Protein AF-A0A8S4GRC8-F1 (afdb_monomer)

Mean predicted aligned error: 17.71 Å

Secondary structure (DSSP, 8-state):
--HHHHHHHHHHHHHTS----TT--S----S-PPPPPP-HHHHHHHHHHHHH-HHHHHHHHHHHHHHHHSSBHHHHHHHHHHHHHHHHH-HHHHHHHHHTHHHHHIIIIITTTTS-BS-HHHHHHHHHHHHHHHHHHHHHHTTT-HHHHHHHHHHHHTT-------HHHHHHHHHHHHHHHHHHHHHHHHHHHHHHHHHHHHHHHHHHHHHHHHHHHHSPPPPP------------------------------------S-HHHHHHHHHHHHTTS-HHHHHHHHHHHHHHHHHIIIIIHHHHHHHHHHHHHHHHH--SSHHHHHHHHHHHHHHHHHHHHHHHHHHHHHHHHHHHHHHHHTTGGGGS--HHHHHHTTSTTHHHHHHHT------

Radius of gyration: 37.61 Å; Cα contacts (8 Å, |Δi|>4): 290; chains: 1; bounding box: 82×76×100 Å

Solvent-accessible surface area (backbone atoms only — not comparable to full-atom values): 22876 Å² total; per-residue (Å²): 130,67,60,70,56,55,52,51,52,47,54,36,59,59,56,33,41,61,75,74,72,87,78,74,88,66,96,71,94,71,86,82,78,80,78,65,78,65,47,62,67,39,52,53,52,53,48,54,49,38,63,76,42,67,68,41,17,50,51,50,50,54,53,35,53,52,37,31,64,44,46,44,60,63,40,22,46,39,26,51,52,53,49,51,55,38,41,76,73,30,70,62,38,34,53,54,49,34,78,42,36,68,60,50,48,41,44,40,46,62,44,35,81,81,60,50,64,70,58,69,68,58,36,53,49,44,24,45,51,35,46,50,50,43,42,52,46,18,74,76,40,23,93,83,32,58,47,28,40,53,51,33,51,54,37,46,75,70,66,55,61,63,75,69,73,49,70,66,57,52,47,50,50,51,51,50,51,50,50,52,53,50,53,49,52,54,48,56,50,50,50,53,51,49,55,58,46,52,56,50,53,53,51,51,48,52,50,52,51,51,52,53,51,52,54,55,70,56,24,66,78,73,74,75,76,77,74,75,67,94,80,77,90,77,90,83,84,89,81,91,87,79,92,80,91,80,94,75,86,82,74,87,72,78,81,69,81,82,79,70,88,52,64,76,65,44,38,59,51,46,18,61,29,44,56,81,38,64,62,71,58,56,52,52,53,51,51,53,48,49,55,51,50,52,49,47,61,70,49,52,51,50,49,44,53,54,45,50,56,47,49,51,54,52,50,76,74,43,85,70,69,73,62,45,56,57,47,50,54,52,50,51,51,45,50,51,52,49,52,52,51,52,53,45,51,51,55,49,47,50,53,50,49,23,55,47,53,21,43,47,75,73,65,52,70,83,70,65,72,61,70,74,59,64,65,39,60,78,38,84,79,43,44,54,59,62,60,74,67,61,74,79,79,92,128

Nearest PDB structures (foldseek):
  9bz0-assembly1_c  TM=8.372E-01  e=4.524E-06  Homo sapiens
  8b3d-assembly1_c  TM=8.645E-01  e=1.986E-05  Homo sapiens
  8b3g-assembly1_c  TM=8.645E-01  e=2.074E-05  Homo sapiens
  9er2-assembly1_M  TM=8.612E-01  e=2.468E-05  Homo sapiens
  9fd2-assembly1_d  TM=8.566E-01  e=3.813E-05  Homo sapiens

Foldseek 3Di:
DDPVLLVQLLVLLVQQQQPPPPPPPDDDDDPDDDGDDGDVVSLVVLLVQCPPDLVSVVSNLVSLLVQLQDQELSSVQSSLVSLLVCCVPPPSSVVVCLVPVVSLCCSQAPCLPPRHDDDPVSSVVSNLSSLVSLLVCCVPCCVPRVSSVVSNVVCVVVVVPSPPCPVVVVVVVVVVVVVVVVLVVLLVVLVVVLVVLVVVLVVLLVLLVVLVVLLVVQFDD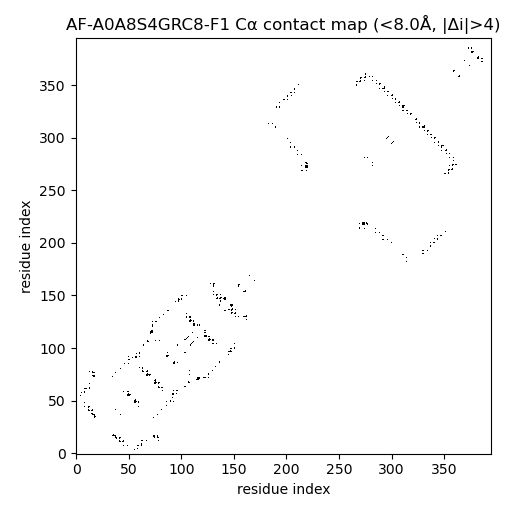DDDPPPPDDDDDDDDDDDDDDDDDDDDDDDDDDDDPPPPDCQVVSLQSSLVRCLVGPPVSLVVSLVSLVVSLCCLPPPSLVVLVVSLVSLVVSCVVDDDDDVNVSSVVSNVSSVVSNVSSVVSNVSSVSNNVSSVSSCVVVVNPVVDDDVVVVVQVVDPVSVVVSVVPPPDDDD

pLDDT: mean 74.02, std 16.45, range [35.88, 96.44]

Sequence (395 aa):
MDTPLRERAQAVVERLQPKANSRRRSGAQTPAEPASPVDENALIELKNIARTNPQEAQVCYALLMDALGRRSVGMRRAALFALSELVRRSRSVRALAAERMTDIVRVAVTETSTLLVGPEAARRQLRAEGVAAVLAWAERHGEQHREFVIAARHLRAKGEDVARPDPEQQRARQFEEARRGRLRRELDNAVMIAETFEDRTAAAEARAAALWDAARALAPPPPPAQHEGAGSRGQSPASSGSSSDEDEPRASRRDAPSRDAGGACGAAHLAAALRAVPEARVRELRRDVRILAASLEDQLIAQTESWLGLVQRLGSEWLQGEGARQQLDLGERALDWKLRLLATRESVGELRDALGDALEAEGLRGREARPEVAAGLQSPERAVEVVDGLEFEDA

Structure (mmCIF, N/CA/C/O backbone):
data_AF-A0A8S4GRC8-F1
#
_entry.id   AF-A0A8S4GRC8-F1
#
loop_
_atom_site.group_PDB
_atom_site.id
_atom_site.type_symbol
_atom_site.label_atom_id
_atom_site.label_alt_id
_atom_site.label_comp_id
_atom_site.label_asym_id
_atom_site.label_entity_id
_atom_site.label_seq_id
_atom_site.pdbx_PDB_ins_code
_atom_site.Cartn_x
_atom_site.Cartn_y
_atom_site.Cartn_z
_atom_site.occupancy
_atom_site.B_iso_or_equiv
_atom_site.auth_seq_id
_atom_site.auth_comp_id
_atom_site.auth_asym_id
_atom_site.auth_atom_id
_atom_site.pdbx_PDB_model_num
ATOM 1 N N . MET A 1 1 ? -37.826 12.323 6.867 1.00 49.53 1 MET A N 1
ATOM 2 C CA . MET A 1 1 ? -36.910 11.613 7.782 1.00 49.53 1 MET A CA 1
ATOM 3 C C . MET A 1 1 ? -36.112 10.654 6.927 1.00 49.53 1 MET A C 1
ATOM 5 O O . MET A 1 1 ? -36.710 9.781 6.313 1.00 49.53 1 MET A O 1
ATOM 9 N N . ASP A 1 2 ? -34.815 10.908 6.815 1.00 56.41 2 ASP A N 1
ATOM 10 C CA . ASP A 1 2 ? -33.877 10.384 5.818 1.00 56.41 2 ASP A CA 1
ATOM 11 C C . ASP A 1 2 ? -33.623 8.869 5.913 1.00 56.41 2 ASP A C 1
ATOM 13 O O . ASP A 1 2 ? -32.565 8.417 6.358 1.00 56.41 2 ASP A O 1
ATOM 17 N N . THR A 1 3 ? -34.580 8.066 5.441 1.00 61.34 3 THR A N 1
ATOM 18 C CA . THR A 1 3 ? -34.416 6.631 5.154 1.00 61.34 3 THR A CA 1
ATOM 19 C C . THR A 1 3 ? -33.083 6.291 4.467 1.00 61.34 3 THR A C 1
ATOM 21 O O . THR A 1 3 ? -32.397 5.405 4.981 1.00 61.34 3 THR A O 1
ATOM 24 N N . PRO A 1 4 ? -32.616 7.024 3.425 1.00 79.75 4 PRO A N 1
ATOM 25 C CA . PRO A 1 4 ? -31.358 6.676 2.756 1.00 79.75 4 PRO A CA 1
ATOM 26 C C . PRO A 1 4 ? -30.128 6.809 3.663 1.00 79.75 4 PRO A C 1
ATOM 28 O O . PRO A 1 4 ? -29.150 6.080 3.500 1.00 79.75 4 PRO A O 1
ATOM 31 N N . LEU A 1 5 ? -30.153 7.717 4.643 1.00 79.75 5 LEU A N 1
ATOM 32 C CA . LEU A 1 5 ? -29.010 7.929 5.525 1.00 79.75 5 LEU A CA 1
ATOM 33 C C . LEU A 1 5 ? -28.922 6.861 6.613 1.00 79.75 5 LEU A C 1
ATOM 35 O O . LEU A 1 5 ? -27.837 6.347 6.896 1.00 79.75 5 LEU A O 1
ATOM 39 N N . ARG A 1 6 ? -30.065 6.506 7.208 1.00 81.50 6 ARG A N 1
ATOM 40 C CA . ARG A 1 6 ? -30.132 5.426 8.195 1.00 81.50 6 ARG A CA 1
ATOM 41 C C . ARG A 1 6 ? -29.713 4.097 7.574 1.00 81.50 6 ARG A C 1
ATOM 43 O O . ARG A 1 6 ? -28.922 3.386 8.185 1.00 81.50 6 ARG A O 1
ATOM 50 N N . GLU A 1 7 ? -30.189 3.799 6.368 1.00 86.62 7 GLU A N 1
ATOM 51 C CA . GLU A 1 7 ? -29.813 2.597 5.617 1.00 86.62 7 GLU A CA 1
ATOM 52 C C . GLU A 1 7 ? -28.314 2.576 5.308 1.00 86.62 7 GLU A C 1
ATOM 54 O O . GLU A 1 7 ? -27.644 1.575 5.563 1.00 86.62 7 GLU A O 1
ATOM 59 N N . ARG A 1 8 ? -27.751 3.705 4.857 1.00 85.19 8 ARG A N 1
ATOM 60 C CA . ARG A 1 8 ? -26.311 3.828 4.604 1.00 85.19 8 ARG A CA 1
ATOM 61 C C . ARG A 1 8 ? -25.479 3.612 5.870 1.00 85.19 8 ARG A C 1
ATOM 63 O O . ARG A 1 8 ? -24.527 2.838 5.846 1.00 85.19 8 ARG A O 1
ATOM 70 N N . ALA A 1 9 ? -25.823 4.268 6.977 1.00 82.94 9 ALA A N 1
ATOM 71 C CA . ALA A 1 9 ? -25.103 4.105 8.239 1.00 82.94 9 ALA A CA 1
ATOM 72 C C . ALA A 1 9 ? -25.246 2.677 8.794 1.00 82.94 9 ALA A C 1
ATOM 74 O O . ALA A 1 9 ? -24.282 2.116 9.314 1.00 82.94 9 ALA A O 1
ATOM 75 N N . GLN A 1 10 ? -26.419 2.061 8.635 1.00 87.38 10 GLN A N 1
ATOM 76 C CA . GLN A 1 10 ? -26.654 0.679 9.035 1.00 87.38 10 GLN A CA 1
ATOM 77 C C . GLN A 1 10 ? -25.812 -0.301 8.211 1.00 87.38 10 GLN A C 1
ATOM 79 O O . GLN A 1 10 ? -25.161 -1.162 8.799 1.00 87.38 10 GLN A O 1
ATOM 84 N N . ALA A 1 11 ? -25.737 -0.127 6.889 1.00 87.06 11 ALA A N 1
ATOM 85 C CA . ALA A 1 11 ? -24.885 -0.942 6.025 1.00 87.06 11 ALA A CA 1
ATOM 86 C C . ALA A 1 11 ? -23.405 -0.853 6.435 1.00 87.06 11 ALA A C 1
ATOM 88 O O . ALA A 1 11 ? -22.697 -1.860 6.468 1.00 87.06 11 ALA A O 1
ATOM 89 N N . VAL A 1 12 ? -22.936 0.340 6.817 1.00 85.00 12 VAL A N 1
ATOM 90 C CA . VAL A 1 12 ? -21.573 0.535 7.333 1.00 85.00 12 VAL A CA 1
ATOM 91 C C . VAL A 1 12 ? -21.370 -0.206 8.658 1.00 85.00 12 VAL A C 1
ATOM 93 O O . VAL A 1 12 ? -20.374 -0.908 8.814 1.00 85.00 12 VAL A O 1
ATOM 96 N N . VAL A 1 13 ? -22.315 -0.114 9.599 1.00 84.25 13 VAL A N 1
ATOM 97 C CA . VAL A 1 13 ? -22.238 -0.837 10.882 1.00 84.25 13 VAL A CA 1
ATOM 98 C C . VAL A 1 13 ? -22.290 -2.355 10.683 1.00 84.25 13 VAL A C 1
ATOM 100 O O . VAL A 1 13 ? -21.599 -3.096 11.378 1.00 84.25 13 VAL A O 1
ATOM 103 N N . GLU A 1 14 ? -23.051 -2.843 9.707 1.00 85.94 14 GLU A N 1
ATOM 104 C CA . GLU A 1 14 ? -23.078 -4.263 9.352 1.00 85.94 14 GLU A CA 1
ATOM 105 C C . GLU A 1 14 ? -21.752 -4.734 8.745 1.00 85.94 14 GLU A C 1
ATOM 107 O O . GLU A 1 14 ? -21.310 -5.841 9.051 1.00 85.94 14 GLU A O 1
ATOM 112 N N . ARG A 1 15 ? -21.057 -3.882 7.982 1.00 84.94 15 ARG A N 1
ATOM 113 C CA . ARG A 1 15 ? -19.699 -4.159 7.482 1.00 84.94 15 ARG A CA 1
ATOM 114 C C . ARG A 1 15 ? -18.632 -4.195 8.577 1.00 84.94 15 ARG A C 1
ATOM 116 O O . ARG A 1 15 ? -17.603 -4.833 8.374 1.00 84.94 15 ARG A O 1
ATOM 123 N N . LEU A 1 16 ? -18.870 -3.568 9.734 1.00 78.94 16 LEU A N 1
ATOM 124 C CA . LEU A 1 16 ? -17.984 -3.688 10.901 1.00 78.94 16 LEU A CA 1
ATOM 125 C C . LEU A 1 16 ? -18.026 -5.090 11.528 1.00 78.94 16 LEU A C 1
ATOM 127 O O . LEU A 1 16 ? -17.194 -5.394 12.386 1.00 78.94 16 LEU A O 1
ATOM 131 N N . GLN A 1 17 ? -18.970 -5.952 11.126 1.00 74.19 17 GLN A N 1
ATOM 132 C CA . GLN A 1 17 ? -18.983 -7.335 11.585 1.00 74.19 17 GLN A CA 1
ATOM 133 C C . GLN A 1 17 ? -17.705 -8.041 11.127 1.00 74.19 17 GLN A C 1
ATOM 135 O O . GLN A 1 17 ? -17.414 -8.054 9.928 1.00 74.19 17 GLN A O 1
ATOM 140 N N . PRO A 1 18 ? -16.953 -8.673 12.047 1.00 65.62 18 PRO A N 1
ATOM 141 C CA . PRO A 1 18 ? -15.850 -9.525 11.643 1.00 65.62 18 PRO A CA 1
ATOM 142 C C . PRO A 1 18 ? -16.428 -10.608 10.732 1.00 65.62 18 PRO A C 1
ATOM 144 O O . PRO A 1 18 ? -17.298 -11.374 11.154 1.00 65.62 18 PRO A O 1
ATOM 147 N N . LYS A 1 19 ? -15.998 -10.625 9.463 1.00 62.34 19 LYS A N 1
ATOM 148 C CA . LYS A 1 19 ? -16.439 -11.622 8.486 1.00 62.34 19 LYS A CA 1
ATOM 149 C C . LYS A 1 19 ? -16.116 -12.989 9.071 1.00 62.34 19 LYS A C 1
ATOM 151 O O . LYS A 1 19 ? -14.950 -13.362 9.164 1.00 62.34 19 LYS A O 1
ATOM 156 N N . ALA A 1 20 ? -17.143 -13.720 9.504 1.00 54.41 20 ALA A N 1
ATOM 157 C CA . ALA A 1 20 ? -16.971 -15.104 9.898 1.00 54.41 20 ALA A CA 1
ATOM 158 C C . ALA A 1 20 ? -16.385 -15.819 8.682 1.00 54.41 20 ALA A C 1
ATOM 160 O O . ALA A 1 20 ? -17.009 -15.833 7.620 1.00 54.41 20 ALA A O 1
ATOM 161 N N . ASN A 1 21 ? -15.161 -16.329 8.811 1.00 47.00 21 ASN A N 1
ATOM 162 C CA . ASN A 1 21 ? -14.496 -17.086 7.762 1.00 47.00 21 ASN A CA 1
ATOM 163 C C . ASN A 1 21 ? -15.403 -18.268 7.383 1.00 47.00 21 ASN A C 1
ATOM 165 O O . ASN A 1 21 ? -15.379 -19.319 8.020 1.00 47.00 21 ASN A O 1
ATOM 169 N N . SER A 1 22 ? -16.208 -18.112 6.330 1.00 45.47 22 SER A N 1
ATOM 170 C CA . SER A 1 22 ? -17.166 -19.117 5.852 1.00 45.47 22 SER A CA 1
ATOM 171 C C . SER A 1 22 ? -16.487 -20.356 5.251 1.00 45.47 22 SER A C 1
ATOM 173 O O . SER A 1 22 ? -17.157 -21.242 4.730 1.00 45.47 22 SER A O 1
ATOM 175 N N . ARG A 1 23 ? -15.153 -20.458 5.351 1.00 44.59 23 ARG A N 1
ATOM 176 C CA . ARG A 1 23 ? -14.344 -21.568 4.834 1.00 44.59 23 ARG A CA 1
ATOM 177 C C . ARG A 1 23 ? -14.109 -22.729 5.804 1.00 44.59 23 ARG A C 1
ATOM 179 O O . ARG A 1 23 ? -13.522 -23.717 5.381 1.00 44.59 23 ARG A O 1
ATOM 186 N N . ARG A 1 24 ? -14.573 -22.704 7.059 1.00 46.69 24 ARG A N 1
ATOM 187 C CA . ARG A 1 24 ? -14.383 -23.852 7.977 1.00 46.69 24 ARG A CA 1
ATOM 188 C C . ARG A 1 24 ? -15.595 -24.797 8.008 1.00 46.69 24 ARG A C 1
ATOM 190 O O . ARG A 1 24 ? -16.290 -24.908 9.011 1.00 46.69 24 ARG A O 1
ATOM 197 N N . ARG A 1 25 ? -15.815 -25.520 6.902 1.00 44.19 25 ARG A N 1
ATOM 198 C CA . ARG A 1 25 ? -16.459 -26.851 6.901 1.00 44.19 25 ARG A CA 1
ATOM 199 C C . ARG A 1 25 ? -15.358 -27.918 6.976 1.00 44.19 25 ARG A C 1
ATOM 201 O O . ARG A 1 25 ? -15.043 -28.553 5.982 1.00 44.19 25 ARG A O 1
ATOM 208 N N . SER A 1 26 ? -14.754 -28.098 8.143 1.00 42.47 26 SER A N 1
ATOM 209 C CA . SER A 1 26 ? -14.092 -29.352 8.529 1.00 42.47 26 SER A CA 1
ATOM 210 C C . SER A 1 26 ? -13.741 -29.272 10.011 1.00 42.47 26 SER A C 1
ATOM 212 O O . SER A 1 26 ? -13.224 -28.268 10.498 1.00 42.47 26 SER A O 1
ATOM 214 N N . GLY A 1 27 ? -14.154 -30.294 10.756 1.00 45.62 27 GLY A N 1
ATOM 215 C CA . GLY A 1 27 ? -14.072 -30.323 12.208 1.00 45.62 27 GLY A CA 1
ATOM 216 C C . GLY A 1 27 ? -12.630 -30.348 12.700 1.00 45.62 27 GLY A C 1
ATOM 217 O O . GLY A 1 27 ? -11.918 -31.314 12.471 1.00 45.62 27 GLY A O 1
ATOM 218 N N . ALA A 1 28 ? -12.237 -29.297 13.413 1.00 40.09 28 ALA A N 1
ATOM 219 C CA . ALA A 1 28 ? -11.220 -29.322 14.458 1.00 40.09 28 ALA A CA 1
ATOM 220 C C . ALA A 1 28 ? -11.350 -28.018 15.258 1.00 40.09 28 ALA A C 1
ATOM 222 O O . ALA A 1 28 ? -11.073 -26.93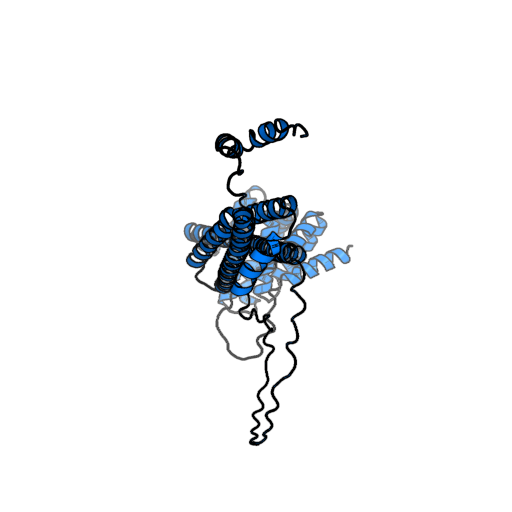2 14.750 1.00 40.09 28 ALA A O 1
ATOM 223 N N . GLN A 1 29 ? -11.819 -28.110 16.504 1.00 40.12 29 GLN A N 1
ATOM 224 C CA . GLN A 1 29 ? -11.787 -26.994 17.450 1.00 40.12 29 GLN A CA 1
ATOM 225 C C . GLN A 1 29 ? -10.327 -26.719 17.835 1.00 40.12 29 GLN A C 1
ATOM 227 O O . GLN A 1 29 ? -9.740 -27.445 18.628 1.00 40.12 29 GLN A O 1
ATOM 232 N N . THR A 1 30 ? -9.734 -25.676 17.255 1.00 35.88 30 THR A N 1
ATOM 233 C CA . THR A 1 30 ? -8.463 -25.076 17.700 1.00 35.88 30 THR A CA 1
ATOM 234 C C . THR A 1 30 ? -8.780 -23.828 18.539 1.00 35.88 30 THR A C 1
ATOM 236 O O . THR A 1 30 ? -9.744 -23.124 18.218 1.00 35.88 30 THR A O 1
ATOM 239 N N . PRO A 1 31 ? -8.035 -23.531 19.621 1.00 43.50 31 PRO A N 1
ATOM 240 C CA . PRO A 1 31 ? -8.362 -22.421 20.507 1.00 43.50 31 PRO A CA 1
ATOM 241 C C . PRO A 1 31 ? -7.911 -21.071 19.922 1.00 43.50 31 PRO A C 1
ATOM 243 O O . PRO A 1 31 ? -6.810 -20.948 19.399 1.00 43.50 31 PRO A O 1
ATOM 246 N N . ALA A 1 32 ? -8.784 -20.068 20.072 1.00 48.94 32 ALA A N 1
ATOM 247 C CA . ALA A 1 32 ? -8.527 -18.625 19.980 1.00 48.94 32 ALA A CA 1
ATOM 248 C C . ALA A 1 32 ? -7.820 -18.115 18.703 1.00 48.94 32 ALA A C 1
ATOM 250 O O . ALA A 1 32 ? -6.656 -17.723 18.721 1.00 48.94 32 ALA A O 1
ATOM 251 N N . GLU A 1 33 ? -8.573 -18.024 17.605 1.00 38.59 33 GLU A N 1
ATOM 252 C CA . GLU A 1 33 ? -8.181 -17.244 16.423 1.00 38.59 33 GLU A CA 1
ATOM 253 C C . GLU A 1 33 ? -8.218 -15.731 16.767 1.00 38.59 33 GLU A C 1
ATOM 255 O O . GLU A 1 33 ? -9.184 -15.273 17.394 1.00 38.59 33 GLU A O 1
ATOM 260 N N . PRO A 1 34 ? -7.186 -14.937 16.417 1.00 43.72 34 PRO A N 1
ATOM 261 C CA . PRO A 1 34 ? -7.173 -13.502 16.681 1.00 43.72 34 PRO A CA 1
ATOM 262 C C . PRO A 1 34 ? -8.295 -12.823 15.890 1.00 43.72 34 PRO A C 1
ATOM 264 O O . PRO A 1 34 ? -8.436 -13.021 14.685 1.00 43.72 34 PRO A O 1
ATOM 267 N N . ALA A 1 35 ? -9.117 -12.038 16.591 1.00 51.22 35 ALA A N 1
ATOM 268 C CA . ALA A 1 35 ? -10.240 -11.314 16.006 1.00 51.22 35 ALA A CA 1
ATOM 269 C C . ALA A 1 35 ? -9.784 -10.497 14.785 1.00 51.22 35 ALA A C 1
ATOM 271 O O . ALA A 1 35 ? -8.836 -9.718 14.894 1.00 51.22 35 ALA A O 1
ATOM 272 N N . SER A 1 36 ? -10.463 -10.675 13.645 1.00 50.28 36 SER A N 1
ATOM 273 C CA . SER A 1 36 ? -10.214 -9.892 12.431 1.00 50.28 36 SER A CA 1
ATOM 274 C C . SER A 1 36 ? -10.134 -8.394 12.739 1.00 50.28 36 SER A C 1
ATOM 276 O O . SER A 1 36 ? -10.949 -7.898 13.527 1.00 50.28 36 SER A O 1
ATOM 278 N N . PRO A 1 37 ? -9.204 -7.663 12.098 1.00 60.69 37 PRO A N 1
ATOM 279 C CA . PRO A 1 37 ? -9.163 -6.214 12.206 1.00 60.69 37 PRO A CA 1
ATOM 280 C C . PRO A 1 37 ? -10.488 -5.630 11.703 1.00 60.69 37 PRO A C 1
ATOM 282 O O . PRO A 1 37 ? -11.036 -6.072 10.691 1.00 60.69 37 PRO A O 1
ATOM 285 N N . VAL A 1 38 ? -11.017 -4.661 12.449 1.00 68.94 38 VAL A N 1
ATOM 286 C CA . VAL A 1 38 ? -12.202 -3.884 12.066 1.00 68.94 38 VAL A CA 1
ATOM 287 C C . VAL A 1 38 ? -11.930 -3.217 10.711 1.00 68.94 38 VAL A C 1
ATOM 289 O O . VAL A 1 38 ? -10.846 -2.673 10.518 1.00 68.94 38 VAL A O 1
ATOM 292 N N . ASP A 1 39 ? -12.891 -3.261 9.779 1.00 80.38 39 ASP A N 1
ATOM 293 C CA . ASP A 1 39 ? -12.767 -2.630 8.453 1.00 80.38 39 ASP A CA 1
ATOM 294 C C . ASP A 1 39 ? -12.522 -1.116 8.606 1.00 80.38 39 ASP A C 1
ATOM 296 O O . ASP A 1 39 ? -13.420 -0.348 8.966 1.00 80.38 39 ASP A O 1
ATOM 300 N N . GLU A 1 40 ? -11.283 -0.685 8.352 1.00 78.75 40 GLU A N 1
ATOM 301 C CA . GLU A 1 40 ? -10.857 0.707 8.505 1.00 78.75 40 GLU A CA 1
ATOM 302 C C . GLU A 1 40 ? -11.605 1.639 7.541 1.00 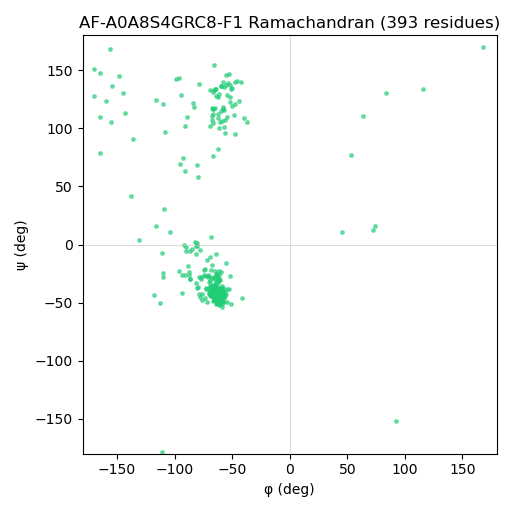78.75 40 GLU A C 1
ATOM 304 O O . GLU A 1 40 ? -11.942 2.769 7.908 1.00 78.75 40 GLU A O 1
ATOM 309 N N . ASN A 1 41 ? -11.975 1.149 6.353 1.00 82.56 41 ASN A N 1
ATOM 310 C CA . ASN A 1 41 ? -12.765 1.922 5.398 1.00 82.56 41 ASN A CA 1
ATOM 311 C C . ASN A 1 41 ? -14.180 2.164 5.931 1.00 82.56 41 ASN A C 1
ATOM 313 O O . ASN A 1 41 ? -14.672 3.291 5.878 1.00 82.56 41 ASN A O 1
ATOM 317 N N . ALA A 1 42 ? -14.803 1.144 6.530 1.00 84.12 42 ALA A N 1
ATOM 318 C CA . ALA A 1 42 ? -16.108 1.293 7.171 1.00 84.12 42 ALA A CA 1
ATOM 319 C C . ALA A 1 42 ? -16.057 2.308 8.330 1.00 84.12 42 ALA A C 1
ATOM 321 O O . ALA A 1 42 ? -16.954 3.139 8.478 1.00 84.12 42 ALA A O 1
ATOM 322 N N . LEU A 1 43 ? -14.977 2.321 9.118 1.00 84.75 43 LEU A N 1
ATOM 323 C CA . LEU A 1 43 ? -14.793 3.315 10.177 1.00 84.75 43 LEU A CA 1
ATOM 324 C C . LEU A 1 43 ? -14.646 4.745 9.621 1.00 84.75 43 LEU A C 1
ATOM 326 O O . LEU A 1 43 ? -15.213 5.693 10.174 1.00 84.75 43 LEU A O 1
ATOM 330 N N . ILE A 1 44 ? -13.897 4.917 8.526 1.00 86.50 44 ILE A N 1
ATOM 331 C CA . ILE A 1 44 ? -13.742 6.210 7.845 1.00 86.50 44 ILE A CA 1
ATOM 332 C C . ILE A 1 44 ? -15.093 6.704 7.317 1.00 86.50 44 ILE A C 1
ATOM 334 O O . ILE A 1 44 ? -15.428 7.874 7.517 1.00 86.50 44 ILE A O 1
ATOM 338 N N . GLU A 1 45 ? -15.878 5.824 6.695 1.00 87.31 45 GLU A N 1
ATOM 339 C CA . GLU A 1 45 ? -17.223 6.133 6.209 1.00 87.31 45 GLU A CA 1
ATOM 340 C C . GLU A 1 45 ? -18.147 6.566 7.355 1.00 87.31 45 GLU A C 1
ATOM 342 O O . GLU A 1 45 ? -18.766 7.630 7.273 1.00 87.31 45 GLU A O 1
ATOM 347 N N . LEU A 1 46 ? -18.177 5.814 8.462 1.00 88.00 46 LEU A N 1
ATOM 348 C CA . LEU A 1 46 ? -19.010 6.132 9.625 1.00 88.00 46 LEU A CA 1
ATOM 349 C C . LEU A 1 46 ? -18.641 7.486 10.246 1.00 88.00 46 LEU A C 1
ATOM 351 O O . LEU A 1 46 ? -19.511 8.270 10.626 1.00 88.00 46 LEU A O 1
ATOM 355 N N . LYS A 1 47 ? -17.340 7.789 10.308 1.00 87.88 47 LYS A N 1
ATOM 356 C CA . LYS A 1 47 ? -16.822 9.084 10.765 1.00 87.88 47 LYS A CA 1
ATOM 357 C C . LYS A 1 47 ? -17.252 10.224 9.847 1.00 87.88 47 LYS A C 1
ATOM 359 O O . LYS A 1 47 ? -17.569 11.302 10.343 1.00 87.88 47 LYS A O 1
ATOM 364 N N . ASN A 1 48 ? -17.239 10.010 8.533 1.00 88.50 48 ASN A N 1
ATOM 365 C CA . ASN A 1 48 ? -17.654 11.031 7.577 1.00 88.50 48 ASN A CA 1
ATOM 366 C C . ASN A 1 48 ? -19.142 11.357 7.737 1.00 88.50 48 ASN A C 1
ATOM 368 O O . ASN A 1 48 ? -19.471 12.536 7.805 1.00 88.50 48 ASN A O 1
ATOM 372 N N . ILE A 1 49 ? -19.993 10.338 7.907 1.00 87.00 49 ILE A N 1
ATOM 373 C CA . ILE A 1 49 ? -21.428 10.507 8.194 1.00 87.00 49 ILE A CA 1
ATOM 374 C C . ILE A 1 49 ? -21.613 11.263 9.522 1.00 87.00 49 ILE A C 1
ATOM 376 O O . ILE A 1 49 ? -22.226 12.321 9.581 1.00 87.00 49 ILE A O 1
ATOM 380 N N . ALA A 1 50 ? -20.970 10.818 10.603 1.00 88.38 50 ALA A N 1
ATOM 381 C CA . ALA A 1 50 ? -21.098 11.469 11.912 1.00 88.38 50 ALA A CA 1
ATOM 382 C C . ALA A 1 50 ? -20.559 12.920 11.973 1.00 88.38 50 ALA A C 1
ATOM 384 O O . ALA A 1 50 ? -20.721 13.586 13.000 1.00 88.38 50 ALA A O 1
ATOM 385 N N . ARG A 1 51 ? -19.879 13.405 10.922 1.00 86.69 51 ARG A N 1
ATOM 386 C CA . ARG A 1 51 ? -19.322 14.762 10.835 1.00 86.69 51 ARG A CA 1
ATOM 387 C C . ARG A 1 51 ? -20.231 15.742 10.091 1.00 86.69 51 ARG A C 1
ATOM 389 O O . ARG A 1 51 ? -20.083 16.939 10.318 1.00 86.69 51 ARG A O 1
ATOM 396 N N . THR A 1 52 ? -21.130 15.276 9.226 1.00 82.94 52 THR A N 1
ATOM 397 C CA . THR A 1 52 ? -21.915 16.153 8.342 1.00 82.94 52 THR A CA 1
ATOM 398 C C . THR A 1 52 ? -22.823 17.090 9.134 1.00 82.94 52 THR A C 1
ATOM 400 O O . THR A 1 52 ? -22.807 18.298 8.912 1.00 82.94 52 THR A O 1
ATOM 403 N N . ASN A 1 53 ? -23.601 16.551 10.080 1.00 84.44 53 ASN A N 1
ATOM 404 C CA . ASN A 1 53 ? -24.494 17.333 10.931 1.00 84.44 53 ASN A CA 1
ATOM 405 C C . ASN A 1 53 ? -24.810 16.598 12.261 1.00 84.44 53 ASN A C 1
ATOM 407 O O . ASN A 1 53 ? -24.506 15.410 12.414 1.00 84.44 53 ASN A O 1
ATOM 411 N N . PRO A 1 54 ? -25.417 17.283 13.250 1.00 87.38 54 PRO A N 1
ATOM 412 C CA . PRO A 1 54 ? -25.752 16.681 14.544 1.00 87.38 54 PRO A CA 1
ATOM 413 C C . PRO A 1 54 ? -26.770 15.531 14.479 1.00 87.38 54 PRO A C 1
ATOM 415 O O . PRO A 1 54 ? -26.696 14.618 15.301 1.00 87.38 54 PRO A O 1
ATOM 418 N N . GLN A 1 55 ? -27.696 15.546 13.516 1.00 89.38 55 GLN A N 1
ATOM 419 C CA . GLN A 1 55 ? -28.703 14.490 13.354 1.00 89.38 55 GLN A CA 1
ATOM 420 C C . GLN A 1 55 ? -28.052 13.185 12.870 1.00 89.38 55 GLN A C 1
ATOM 422 O O . GLN A 1 55 ? -28.340 12.114 13.398 1.00 89.38 55 GLN A O 1
ATOM 427 N N . GLU A 1 56 ? -27.095 13.266 11.945 1.00 88.06 56 GLU A N 1
ATOM 428 C CA . GLU A 1 56 ? -26.305 12.121 11.482 1.00 88.06 56 GLU A CA 1
ATOM 429 C C . GLU A 1 56 ? -25.455 11.526 12.608 1.00 88.06 56 GLU A C 1
ATOM 431 O O . GLU A 1 56 ? -25.392 10.306 12.766 1.00 88.06 56 GLU A O 1
ATOM 436 N N . ALA A 1 57 ? -24.864 12.374 13.456 1.00 91.12 57 ALA A N 1
ATOM 437 C CA . ALA A 1 57 ? -24.162 11.919 14.654 1.00 91.12 57 ALA A CA 1
ATOM 438 C C . ALA A 1 57 ? -25.092 11.137 15.601 1.00 91.12 57 ALA A C 1
ATOM 440 O O . ALA A 1 57 ? -24.680 10.115 16.154 1.00 91.12 57 ALA A O 1
ATOM 441 N N . GLN A 1 58 ? -26.346 11.576 15.750 1.00 92.94 58 GLN A N 1
ATOM 442 C CA . GLN A 1 58 ? -27.354 10.892 16.559 1.00 92.94 58 GLN A CA 1
ATOM 443 C C . GLN A 1 58 ? -27.755 9.536 15.965 1.00 92.94 58 GLN A C 1
ATOM 445 O O . GLN A 1 58 ? -27.852 8.556 16.705 1.00 92.94 58 GLN A O 1
ATOM 450 N N . VAL A 1 59 ? -27.933 9.453 14.642 1.00 91.62 59 VAL A N 1
ATOM 451 C CA . VAL A 1 59 ? -28.231 8.191 13.943 1.00 91.62 59 VAL A CA 1
ATOM 452 C C . VAL A 1 59 ? -27.074 7.201 14.092 1.00 91.62 59 VAL A C 1
ATOM 454 O O . VAL A 1 59 ? -27.296 6.063 14.506 1.00 91.62 59 VAL A O 1
ATOM 457 N N . CYS A 1 60 ? -25.836 7.632 13.828 1.00 92.31 60 CYS A N 1
ATOM 458 C CA . CYS A 1 60 ? -24.647 6.795 14.000 1.00 92.31 60 CYS A CA 1
ATOM 459 C C . CYS A 1 60 ? -24.500 6.307 15.444 1.00 92.31 60 CYS A C 1
ATOM 461 O O . CYS A 1 60 ? -24.250 5.125 15.675 1.00 92.31 60 CYS A O 1
ATOM 463 N N . TYR A 1 61 ? -24.697 7.198 16.419 1.00 94.38 61 TYR A N 1
ATOM 464 C CA . TYR A 1 61 ? -24.659 6.841 17.832 1.00 94.38 61 TYR A CA 1
ATOM 465 C C . TYR A 1 61 ? -25.718 5.782 18.179 1.00 94.38 61 TYR A C 1
ATOM 467 O O . TYR A 1 61 ? -25.395 4.771 18.798 1.00 94.38 61 TYR A O 1
ATOM 475 N N . ALA A 1 62 ? -26.966 5.971 17.741 1.00 93.56 62 ALA A N 1
ATOM 476 C CA . ALA A 1 62 ? -28.051 5.032 18.014 1.00 93.56 62 ALA A CA 1
ATOM 477 C C . ALA A 1 62 ? -27.782 3.640 17.420 1.00 93.56 6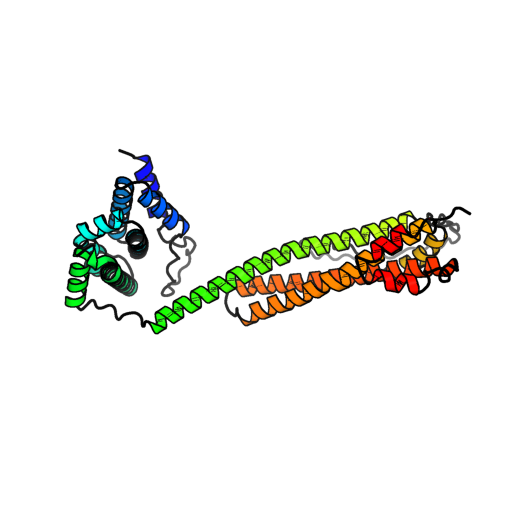2 ALA A C 1
ATOM 479 O O . ALA A 1 62 ? -27.997 2.635 18.096 1.00 93.56 62 ALA A O 1
ATOM 480 N N . LEU A 1 63 ? -27.261 3.574 16.190 1.00 93.31 63 LEU A N 1
ATOM 481 C CA . LEU A 1 63 ? -26.893 2.310 15.545 1.00 93.31 63 LEU A CA 1
ATOM 482 C C . LEU A 1 63 ? -25.742 1.600 16.268 1.00 93.31 63 LEU A C 1
ATOM 484 O O . LEU A 1 63 ? -25.775 0.381 16.428 1.00 93.31 63 LEU A O 1
ATOM 488 N N . LEU A 1 64 ? -24.739 2.345 16.741 1.00 93.50 64 LEU A N 1
ATOM 489 C CA . LEU A 1 64 ? -23.642 1.771 17.523 1.00 93.50 64 LEU A CA 1
ATOM 490 C C . LEU A 1 64 ? -24.112 1.262 18.887 1.00 93.50 64 LEU A C 1
ATOM 492 O O . LEU A 1 64 ? -23.647 0.216 19.330 1.00 93.50 64 LEU A O 1
ATOM 496 N N . MET A 1 65 ? -25.055 1.951 19.532 1.00 93.88 65 MET A N 1
ATOM 497 C CA . MET A 1 65 ? -25.661 1.480 20.779 1.00 93.88 65 MET A CA 1
ATOM 498 C C . MET A 1 65 ? -26.511 0.220 20.574 1.00 93.88 65 MET A C 1
ATOM 500 O O . MET A 1 65 ? -26.427 -0.697 21.390 1.00 93.88 65 MET A O 1
ATOM 504 N N . ASP A 1 66 ? -27.262 0.124 19.471 1.00 91.12 66 ASP A N 1
ATOM 505 C CA . ASP A 1 66 ? -27.952 -1.117 19.090 1.00 91.12 66 ASP A CA 1
ATOM 506 C C . ASP A 1 66 ? -26.949 -2.260 18.883 1.00 91.12 66 ASP A C 1
ATOM 508 O O . ASP A 1 66 ? -27.094 -3.338 19.460 1.00 91.12 66 ASP A O 1
ATOM 512 N N . ALA A 1 67 ? -25.876 -2.009 18.126 1.00 89.88 67 ALA A N 1
ATOM 513 C CA . ALA A 1 67 ? -24.825 -2.990 17.870 1.00 89.88 67 ALA A CA 1
ATOM 514 C C . ALA A 1 67 ? -24.106 -3.435 19.157 1.00 89.88 67 ALA A C 1
ATOM 516 O O . ALA A 1 67 ? -23.846 -4.629 19.332 1.00 89.88 67 ALA A O 1
ATOM 517 N N . LEU A 1 68 ? -23.858 -2.509 20.088 1.00 89.81 68 LEU A N 1
ATOM 518 C CA . LEU A 1 68 ? -23.369 -2.797 21.438 1.00 89.81 68 LEU A CA 1
ATOM 519 C C . LEU A 1 68 ? -24.346 -3.674 22.233 1.00 89.81 68 LEU A C 1
ATOM 521 O O . LEU A 1 68 ? -23.903 -4.474 23.048 1.00 89.81 68 LEU A O 1
ATOM 525 N N . GLY A 1 69 ? -25.654 -3.580 21.995 1.00 87.19 69 GLY A N 1
ATOM 526 C CA . GLY A 1 69 ? -26.666 -4.423 22.638 1.00 87.19 69 GLY A CA 1
ATOM 527 C C . GLY A 1 69 ? -26.704 -5.871 22.129 1.00 87.19 69 GLY A C 1
ATOM 528 O O . GLY A 1 69 ? -27.169 -6.771 22.836 1.00 87.19 69 GLY A O 1
ATOM 529 N N . ARG A 1 70 ? -26.180 -6.151 20.929 1.00 87.00 70 ARG A N 1
ATOM 530 C CA . ARG A 1 70 ? -26.308 -7.467 20.268 1.00 87.00 70 ARG A CA 1
ATOM 531 C C . ARG A 1 70 ? -25.583 -8.589 21.012 1.00 87.00 70 ARG A C 1
ATOM 533 O O . ARG A 1 70 ? -24.597 -8.364 21.695 1.00 87.00 70 ARG A O 1
ATOM 540 N N . ARG A 1 71 ? -26.021 -9.841 20.845 1.00 83.12 71 ARG A N 1
ATOM 541 C CA . ARG A 1 71 ? -25.472 -11.007 21.581 1.00 83.12 71 ARG A CA 1
ATOM 542 C C . ARG A 1 71 ? -24.060 -11.449 21.165 1.00 83.12 71 ARG A C 1
ATOM 544 O O . ARG A 1 71 ? -23.461 -12.265 21.861 1.00 83.12 71 ARG A O 1
ATOM 551 N N . SER A 1 72 ? -23.544 -10.958 20.037 1.00 83.94 72 SER A N 1
ATOM 552 C CA . SER A 1 72 ? -22.228 -11.337 19.507 1.00 83.94 72 SER A CA 1
ATOM 553 C C . SER A 1 72 ? -21.115 -10.509 20.149 1.00 83.94 72 SER A C 1
ATOM 555 O O . SER A 1 72 ? -21.097 -9.286 20.010 1.00 83.94 72 SER A O 1
ATOM 557 N N . VAL A 1 73 ? -20.147 -11.176 20.790 1.00 83.31 73 VAL A N 1
ATOM 558 C CA . VAL A 1 73 ? -18.973 -10.521 21.400 1.00 83.31 73 VAL A CA 1
ATOM 559 C C . VAL A 1 73 ? -18.188 -9.708 20.365 1.00 83.31 73 VAL A C 1
ATOM 561 O O . VAL A 1 73 ? -17.808 -8.572 20.636 1.00 83.31 73 VAL A O 1
ATOM 564 N N . GLY A 1 74 ? -17.992 -10.257 19.161 1.00 83.25 74 GLY A N 1
ATOM 565 C CA . GLY A 1 74 ? -17.275 -9.576 18.080 1.00 83.25 74 GLY A CA 1
ATOM 566 C C . GLY A 1 74 ? -17.980 -8.300 17.620 1.00 83.25 74 GLY A C 1
ATOM 567 O O . GLY A 1 74 ? -17.331 -7.275 17.435 1.00 83.25 74 GLY A O 1
ATOM 568 N N . MET A 1 75 ? -19.313 -8.337 17.519 1.00 85.00 75 MET A N 1
ATOM 569 C CA . MET A 1 75 ? -20.106 -7.163 17.153 1.00 85.00 75 MET A CA 1
ATOM 570 C C . MET A 1 75 ? -20.033 -6.070 18.219 1.00 85.00 75 MET A C 1
ATOM 572 O O . MET A 1 75 ? -19.766 -4.915 17.896 1.00 85.00 75 MET A O 1
ATOM 576 N N . ARG A 1 76 ? -20.212 -6.433 19.497 1.00 88.88 76 ARG A N 1
ATOM 577 C CA . ARG A 1 76 ? -20.090 -5.466 20.596 1.00 88.88 76 ARG A CA 1
ATOM 578 C C . ARG A 1 76 ? -18.707 -4.826 20.619 1.00 88.88 76 ARG A C 1
ATOM 580 O O . ARG A 1 76 ? -18.599 -3.620 20.802 1.00 88.88 76 ARG A O 1
ATOM 587 N N . ARG A 1 77 ? -17.657 -5.617 20.392 1.00 87.19 77 ARG A N 1
ATOM 588 C CA . ARG A 1 77 ? -16.274 -5.134 20.353 1.00 87.19 77 ARG A CA 1
ATOM 589 C C . ARG A 1 77 ? -16.041 -4.138 19.217 1.00 87.19 77 ARG A C 1
ATOM 591 O O . ARG A 1 77 ? -15.509 -3.059 19.457 1.00 87.19 77 ARG A O 1
ATOM 598 N N . ALA A 1 78 ? -16.486 -4.466 18.004 1.00 87.81 78 ALA A N 1
ATOM 599 C CA . ALA A 1 78 ? -16.383 -3.568 16.855 1.00 87.81 78 ALA A CA 1
ATOM 600 C C . ALA A 1 78 ? -17.171 -2.265 17.075 1.00 87.81 78 ALA A C 1
ATOM 602 O O . ALA A 1 78 ? -16.661 -1.177 16.809 1.00 87.81 78 ALA A O 1
ATOM 603 N N . ALA A 1 79 ? -18.380 -2.364 17.637 1.00 92.06 79 ALA A N 1
ATOM 604 C CA . ALA A 1 79 ? -19.205 -1.208 17.968 1.00 92.06 79 ALA A CA 1
ATOM 605 C C . ALA A 1 79 ? -18.573 -0.331 19.063 1.00 92.06 79 ALA A C 1
ATOM 607 O O . ALA A 1 79 ? -18.562 0.892 18.934 1.00 92.06 79 ALA A O 1
ATOM 608 N N . LEU A 1 80 ? -17.985 -0.9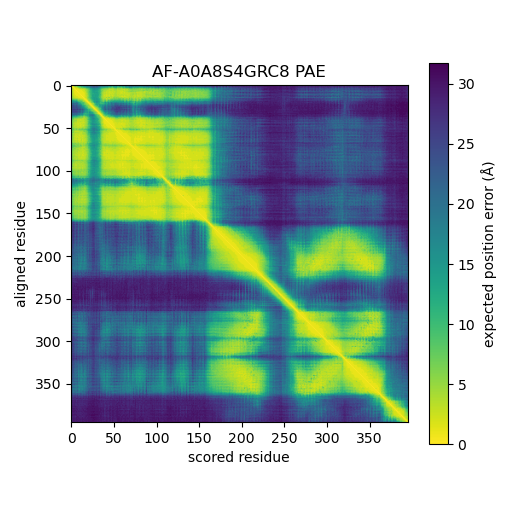36 20.102 1.00 92.94 80 LEU A N 1
ATOM 609 C CA . LEU A 1 80 ? -17.266 -0.227 21.163 1.00 92.94 80 LEU A CA 1
ATOM 610 C C . LEU A 1 80 ? -16.048 0.528 20.617 1.00 92.94 80 LEU A C 1
ATOM 612 O O . LEU A 1 80 ? -15.818 1.686 20.975 1.00 92.94 80 LEU A O 1
ATOM 616 N N . PHE A 1 81 ? -15.279 -0.116 19.737 1.00 91.38 81 PHE A N 1
ATOM 617 C CA . PHE A 1 81 ? -14.129 0.495 19.079 1.00 91.38 81 PHE A CA 1
ATOM 618 C C . PHE A 1 81 ? -14.553 1.681 18.203 1.00 91.38 81 PHE A C 1
ATOM 620 O O . PHE A 1 81 ? -14.017 2.782 18.348 1.00 91.38 81 PHE A O 1
ATOM 627 N N . ALA A 1 82 ? -15.569 1.490 17.357 1.00 91.81 82 ALA A N 1
ATOM 628 C CA . ALA A 1 82 ? -16.092 2.548 16.500 1.00 91.81 82 ALA A CA 1
ATOM 629 C C . ALA A 1 82 ? -16.648 3.727 17.312 1.00 91.81 82 ALA A C 1
ATOM 631 O O . ALA A 1 82 ? -16.336 4.883 17.016 1.00 91.81 82 ALA A O 1
ATOM 632 N N . LEU A 1 83 ? -17.401 3.449 18.382 1.00 95.19 83 LEU A N 1
ATOM 633 C CA . LEU A 1 83 ? -17.900 4.475 19.295 1.00 95.19 83 LEU A CA 1
ATOM 634 C C . LEU A 1 83 ? -16.747 5.249 19.942 1.00 95.19 83 LEU A C 1
ATOM 636 O O . LEU A 1 83 ? -16.786 6.476 19.975 1.00 95.19 83 LEU A O 1
ATOM 640 N N . SER A 1 84 ? -15.696 4.561 20.391 1.00 94.44 84 SER A N 1
ATOM 641 C CA . SER A 1 84 ? -14.517 5.192 21.000 1.00 94.44 84 SER A CA 1
ATOM 642 C C . SER A 1 84 ? -13.797 6.144 20.043 1.00 94.44 84 SER A C 1
ATOM 644 O O . SER A 1 84 ? -13.421 7.250 20.437 1.00 94.44 84 SER A O 1
ATOM 646 N N . GLU A 1 85 ? -13.647 5.762 18.775 1.00 91.69 85 GLU A N 1
ATOM 647 C CA . GLU A 1 85 ? -13.051 6.639 17.762 1.00 91.69 85 GLU A CA 1
ATOM 648 C C . GLU A 1 85 ? -13.939 7.847 17.436 1.00 91.69 85 GLU A C 1
ATOM 650 O O . GLU A 1 85 ? -13.425 8.959 17.271 1.00 91.69 85 GLU A O 1
ATOM 655 N N . LEU A 1 86 ? -15.264 7.673 17.397 1.00 92.50 86 LEU A N 1
ATOM 656 C CA . LEU A 1 86 ? -16.190 8.790 17.206 1.00 92.50 86 LEU A CA 1
ATOM 657 C C . LEU A 1 86 ? -16.201 9.744 18.402 1.00 92.50 86 LEU A C 1
ATOM 659 O O . LEU A 1 86 ? -16.154 10.954 18.194 1.00 92.50 86 LEU A O 1
ATOM 663 N N . VAL A 1 87 ? -16.194 9.233 19.636 1.00 94.69 87 VAL A N 1
ATOM 664 C CA . VAL A 1 87 ? -16.054 10.042 20.858 1.00 94.69 87 VAL A CA 1
ATOM 665 C C . VAL A 1 87 ? -14.750 10.839 20.801 1.00 94.69 87 VAL A C 1
ATOM 667 O O . VAL A 1 87 ? -14.739 12.039 21.044 1.00 94.69 87 VAL A O 1
ATOM 670 N N . ARG A 1 88 ? -13.637 10.247 20.373 1.00 91.56 88 ARG A N 1
ATOM 671 C CA . ARG A 1 88 ? -12.372 10.989 20.291 1.00 91.56 88 ARG A CA 1
ATOM 672 C C . ARG A 1 88 ? -12.414 12.174 19.316 1.00 91.56 88 ARG A C 1
ATOM 674 O O . ARG A 1 88 ? -11.723 13.167 19.538 1.00 91.56 88 ARG A O 1
ATOM 681 N N . ARG A 1 89 ? -13.172 12.073 18.219 1.00 88.56 89 ARG A N 1
ATOM 682 C CA . ARG A 1 89 ? -13.093 13.023 17.091 1.00 88.56 89 ARG A CA 1
ATOM 683 C C . ARG A 1 89 ? -14.312 13.936 16.924 1.00 88.56 89 ARG A C 1
ATOM 685 O O . ARG A 1 89 ? -14.157 15.039 16.412 1.00 88.56 89 ARG A O 1
ATOM 692 N N . SER A 1 90 ? -15.508 13.516 17.335 1.00 91.44 90 SER A N 1
ATOM 693 C CA . SER A 1 90 ? -16.764 14.248 17.124 1.00 91.44 90 SER A CA 1
ATOM 694 C C . SER A 1 90 ? -17.309 14.810 18.434 1.00 91.44 90 SER A C 1
ATOM 696 O O . SER A 1 90 ? -17.603 14.076 19.375 1.00 91.44 90 SER A O 1
ATOM 698 N N . ARG A 1 91 ? -17.470 16.138 18.503 1.00 92.25 91 ARG A N 1
ATOM 699 C CA . ARG A 1 91 ? -18.049 16.815 19.676 1.00 92.25 91 ARG A CA 1
ATOM 700 C C . ARG A 1 91 ? -19.513 16.421 19.896 1.00 92.25 91 ARG A C 1
ATOM 702 O O . ARG A 1 91 ? -19.904 16.208 21.038 1.00 92.25 91 ARG A O 1
ATOM 709 N N . SER A 1 92 ? -20.293 16.277 18.824 1.00 93.12 92 SER A N 1
ATOM 710 C CA . SER A 1 92 ? -21.704 15.877 18.911 1.00 93.12 92 SER A CA 1
ATOM 711 C C . SER A 1 92 ? -21.848 14.460 19.464 1.00 93.12 92 SER A C 1
ATOM 713 O O . SER A 1 92 ? -22.651 14.232 20.363 1.00 93.12 92 SER A O 1
ATOM 715 N N . VAL A 1 93 ? -21.013 13.520 19.002 1.00 94.56 93 VAL A N 1
ATOM 716 C CA . VAL A 1 93 ? -21.017 12.150 19.542 1.00 94.56 93 VAL A CA 1
ATOM 717 C C . VAL A 1 93 ? -20.524 12.121 20.990 1.00 94.56 93 VAL A C 1
ATOM 719 O O . VAL A 1 93 ? -21.088 11.384 21.792 1.00 94.56 93 VAL A O 1
ATOM 722 N N . ARG A 1 94 ? -19.534 12.947 21.366 1.00 95.44 94 ARG A N 1
ATOM 723 C CA . ARG A 1 94 ? -19.120 13.086 22.777 1.00 95.44 94 ARG A CA 1
ATOM 724 C C . ARG A 1 94 ? -20.257 13.516 23.682 1.00 95.44 94 ARG A C 1
ATOM 726 O O . ARG A 1 94 ? -20.449 12.889 24.717 1.00 95.44 94 ARG A O 1
ATOM 733 N N . ALA A 1 95 ? -20.999 14.549 23.289 1.00 95.00 95 ALA A N 1
ATOM 734 C CA . ALA A 1 95 ? -22.132 15.037 24.065 1.00 95.00 95 ALA A CA 1
ATOM 735 C C . ALA A 1 95 ? -23.193 13.940 24.251 1.00 95.00 95 ALA A C 1
ATOM 737 O O . ALA A 1 95 ? -23.597 13.678 25.379 1.00 95.00 95 ALA A O 1
ATOM 738 N N . LEU A 1 96 ? -23.550 13.228 23.175 1.00 95.56 96 LEU A N 1
ATOM 739 C CA . LEU A 1 96 ? -24.499 12.108 23.227 1.00 95.56 96 LEU A CA 1
ATOM 740 C C . LEU A 1 96 ? -24.007 10.954 24.114 1.00 95.56 96 LEU A C 1
ATOM 742 O O . LEU A 1 96 ? -24.770 10.399 24.903 1.00 95.56 96 LEU A O 1
ATOM 746 N N . ALA A 1 97 ? -22.726 10.592 24.005 1.00 95.75 97 ALA A N 1
ATOM 747 C CA . ALA A 1 97 ? -22.133 9.537 24.819 1.00 95.75 97 ALA A CA 1
ATOM 748 C C . ALA A 1 97 ? -22.078 9.916 26.306 1.00 95.75 97 ALA A C 1
ATOM 750 O O . ALA A 1 97 ? -22.275 9.051 27.156 1.00 95.75 97 ALA A O 1
ATOM 751 N N . ALA A 1 98 ? -21.825 11.187 26.626 1.00 95.19 98 ALA A N 1
ATOM 752 C CA . ALA A 1 98 ? -21.865 11.689 27.996 1.00 95.19 98 ALA A CA 1
ATOM 753 C C . ALA A 1 98 ? -23.294 11.650 28.559 1.00 95.19 98 ALA A C 1
ATOM 755 O O . ALA A 1 98 ? -23.512 11.071 29.620 1.00 95.19 98 ALA A O 1
ATOM 756 N N . GLU A 1 99 ? -24.273 12.165 27.810 1.00 95.12 99 GLU A N 1
ATOM 757 C CA . GLU A 1 99 ? -25.690 12.190 28.203 1.00 95.12 99 GLU A CA 1
ATOM 758 C C . GLU A 1 99 ? -26.237 10.783 28.492 1.00 95.12 99 GLU A C 1
ATOM 760 O O . GLU A 1 99 ? -27.006 10.578 29.430 1.00 95.12 99 GLU A O 1
ATOM 765 N N . ARG A 1 100 ? -25.797 9.785 27.718 1.00 94.12 100 ARG A N 1
ATOM 766 C CA . ARG A 1 100 ? -26.246 8.388 27.828 1.00 94.12 100 ARG A CA 1
ATOM 767 C C . ARG A 1 100 ? -25.181 7.450 28.387 1.00 94.12 100 ARG A C 1
ATOM 769 O O . ARG A 1 100 ? -25.147 6.257 28.078 1.00 94.12 100 ARG A O 1
ATOM 776 N N . MET A 1 101 ? -24.313 7.971 29.247 1.00 93.81 101 MET A N 1
ATOM 777 C CA . MET A 1 101 ? -23.211 7.203 29.822 1.00 93.81 101 MET A CA 1
ATOM 778 C C . MET A 1 101 ? -23.682 5.966 30.601 1.00 93.81 101 MET A C 1
ATOM 780 O O . MET A 1 101 ? -23.056 4.909 30.534 1.00 93.81 101 MET A O 1
ATOM 784 N N . THR A 1 102 ? -24.820 6.063 31.291 1.00 91.62 102 THR A N 1
ATOM 785 C CA . THR A 1 102 ? -25.414 4.936 32.023 1.00 91.62 102 THR A CA 1
ATOM 786 C C . THR A 1 102 ? -25.720 3.752 31.105 1.00 91.62 102 THR A C 1
ATOM 788 O O . THR A 1 102 ? -25.425 2.614 31.469 1.00 91.62 102 THR A O 1
ATOM 791 N N . ASP A 1 103 ? -26.245 4.003 29.901 1.00 89.94 103 ASP A N 1
ATOM 792 C CA . ASP A 1 103 ? -26.529 2.947 28.925 1.00 89.94 103 ASP A CA 1
ATOM 793 C C . ASP A 1 103 ? -25.237 2.306 28.409 1.00 89.94 103 ASP A C 1
ATOM 795 O O . ASP A 1 103 ? -25.164 1.085 28.277 1.00 89.94 103 ASP A O 1
ATOM 799 N N . ILE A 1 104 ? -24.192 3.107 28.176 1.00 90.00 104 ILE A N 1
ATOM 800 C CA . ILE A 1 104 ? -22.886 2.604 27.728 1.00 90.00 104 ILE A CA 1
ATOM 801 C C . ILE A 1 104 ? -22.267 1.696 28.790 1.00 90.00 104 ILE A C 1
ATOM 803 O O . ILE A 1 104 ? -21.871 0.574 28.481 1.00 90.00 104 ILE A O 1
ATOM 807 N N . VAL A 1 105 ? -22.233 2.133 30.051 1.00 89.44 105 VAL A N 1
ATOM 808 C CA . VAL A 1 105 ? -21.731 1.305 31.158 1.00 89.44 105 VAL A CA 1
ATOM 809 C C . VAL A 1 105 ? -22.568 0.036 31.300 1.00 89.44 105 VAL A C 1
ATOM 811 O O . VAL A 1 105 ? -22.011 -1.051 31.485 1.00 89.44 105 VAL A O 1
ATOM 814 N N . ARG A 1 106 ? -23.897 0.142 31.168 1.00 87.12 106 ARG A N 1
ATOM 815 C CA . ARG A 1 106 ? -24.784 -1.017 31.269 1.00 87.12 106 ARG A CA 1
ATOM 816 C C . ARG A 1 106 ? -24.427 -2.072 30.219 1.00 87.12 106 ARG A C 1
ATOM 818 O O . ARG A 1 106 ? -24.146 -3.220 30.572 1.00 87.12 106 ARG A O 1
ATOM 825 N N . VAL A 1 107 ? -24.375 -1.662 28.956 1.00 82.81 107 VAL A N 1
ATOM 826 C CA . VAL A 1 107 ? -24.276 -2.561 27.801 1.00 82.81 107 VAL A CA 1
ATOM 827 C C . VAL A 1 107 ? -22.840 -3.046 27.542 1.00 82.81 107 VAL A C 1
ATOM 829 O O . VAL A 1 107 ? -22.640 -4.211 27.191 1.00 82.81 107 VAL A O 1
ATOM 832 N N . ALA A 1 108 ? -21.833 -2.189 27.741 1.00 76.62 108 ALA A N 1
ATOM 833 C CA . ALA A 1 108 ? -20.431 -2.519 27.472 1.00 76.62 108 ALA A CA 1
ATOM 834 C C . ALA A 1 108 ? -19.715 -3.186 28.661 1.00 76.62 108 ALA A C 1
ATOM 836 O O . ALA A 1 108 ? -18.760 -3.938 28.452 1.00 76.62 108 ALA A O 1
ATOM 837 N N . VAL A 1 109 ? -20.160 -2.938 29.902 1.00 75.50 109 VAL A N 1
ATOM 838 C CA . VAL A 1 109 ? -19.446 -3.391 31.112 1.00 75.50 109 VAL A CA 1
ATOM 839 C C . VAL A 1 109 ? -20.258 -4.362 31.972 1.00 75.50 109 VAL A C 1
ATOM 841 O O . VAL A 1 109 ? -19.695 -5.344 32.462 1.00 75.50 109 VAL A O 1
ATOM 844 N N . THR A 1 110 ? -21.554 -4.116 32.195 1.00 69.19 110 THR A N 1
ATOM 845 C CA . THR A 1 110 ? -22.330 -4.908 33.175 1.00 69.19 110 THR A CA 1
ATOM 846 C C . THR A 1 110 ? -23.083 -6.095 32.578 1.00 69.19 110 THR A C 1
ATOM 848 O O . THR A 1 110 ? -23.052 -7.177 33.153 1.00 69.19 110 THR A O 1
ATOM 851 N N . GLU A 1 111 ? -23.708 -5.945 31.409 1.00 69.25 111 GLU A N 1
ATOM 852 C CA . GLU A 1 111 ? -24.487 -7.011 30.751 1.00 69.25 111 GLU A CA 1
ATOM 853 C C . GLU A 1 111 ? -23.614 -8.014 29.979 1.00 69.25 111 GLU A C 1
ATOM 855 O O . GLU A 1 111 ? -24.104 -8.980 29.386 1.00 69.25 111 GLU A O 1
ATOM 860 N N . THR A 1 112 ? -22.301 -7.794 29.983 1.00 60.41 112 THR A N 1
ATOM 861 C CA . THR A 1 112 ? -21.301 -8.611 29.294 1.00 60.41 112 THR A CA 1
ATOM 862 C C . THR A 1 112 ? -21.217 -10.031 29.874 1.00 60.41 112 THR A C 1
ATOM 864 O O . THR A 1 112 ? -20.813 -10.949 29.168 1.00 60.41 112 THR A O 1
ATOM 867 N N . SER A 1 113 ? -21.635 -10.258 31.125 1.00 57.28 113 SER A N 1
ATOM 868 C CA . SER A 1 113 ? -21.595 -11.580 31.773 1.00 57.28 113 SER A CA 1
ATOM 869 C C . SER A 1 113 ? -22.868 -12.417 31.595 1.00 57.28 113 SER A C 1
ATOM 871 O O . SER A 1 113 ? -22.782 -13.642 31.615 1.00 57.28 113 SER A O 1
ATOM 873 N N . THR A 1 114 ? -24.037 -11.798 31.392 1.00 59.59 114 THR A N 1
ATOM 874 C CA . THR A 1 114 ? -25.340 -12.493 31.435 1.00 59.59 114 THR A CA 1
ATOM 875 C C . THR A 1 114 ? -26.029 -12.636 30.077 1.00 59.59 114 THR A C 1
ATOM 877 O O . THR A 1 114 ? -26.813 -13.565 29.901 1.00 59.59 114 THR A O 1
ATOM 880 N N . LEU A 1 115 ? -25.738 -11.764 29.100 1.00 61.62 115 LEU A N 1
ATOM 881 C CA . LEU A 1 115 ? -26.455 -11.726 27.811 1.00 61.62 115 LEU A CA 1
ATOM 882 C C . LEU A 1 115 ? -25.628 -12.182 26.594 1.00 61.62 115 LEU A C 1
ATOM 884 O O . LEU A 1 115 ? -26.171 -12.306 25.493 1.00 61.62 115 LEU A O 1
ATOM 888 N N . LEU A 1 116 ? -24.323 -12.419 26.761 1.00 66.69 116 LEU A N 1
ATOM 889 C CA . LEU A 1 116 ? -23.406 -12.710 25.655 1.00 66.69 116 LEU A CA 1
ATOM 890 C C . LEU A 1 116 ? -23.214 -14.207 25.402 1.00 66.69 116 LEU A C 1
ATOM 892 O O . LEU A 1 116 ? -22.808 -14.962 26.290 1.00 66.69 116 LEU A O 1
ATOM 896 N N . VAL A 1 117 ? -23.401 -14.604 24.142 1.00 63.03 117 VAL A N 1
ATOM 897 C CA . VAL A 1 117 ? -23.073 -15.945 23.645 1.00 63.03 117 VAL A CA 1
ATOM 898 C C . VAL A 1 117 ? -21.620 -15.912 23.165 1.00 63.03 117 VAL A C 1
ATOM 900 O O . VAL A 1 117 ? -21.301 -15.254 22.177 1.00 63.03 117 VAL A O 1
ATOM 903 N N . GLY A 1 118 ? -20.716 -16.569 23.890 1.00 64.81 118 GLY A N 1
ATOM 904 C CA . GLY A 1 118 ? -19.300 -16.639 23.528 1.00 64.81 118 GLY A CA 1
ATOM 905 C C . GLY A 1 118 ? -18.415 -17.180 24.656 1.00 64.81 118 GLY A C 1
ATOM 906 O O . GLY A 1 118 ? -18.891 -17.321 25.785 1.00 64.81 118 GLY A O 1
ATOM 907 N N . PRO A 1 119 ? -17.133 -17.479 24.372 1.00 72.31 119 PRO A N 1
ATOM 908 C CA . PRO A 1 119 ? -16.185 -17.935 25.381 1.00 72.31 119 PRO A CA 1
ATOM 909 C C . PRO A 1 119 ? -16.044 -16.918 26.515 1.00 72.31 119 PRO A C 1
ATOM 911 O O . PRO A 1 119 ? -15.956 -15.712 26.275 1.00 72.31 119 PRO A O 1
ATOM 914 N N . GLU A 1 120 ? -15.955 -17.408 27.748 1.00 72.25 120 GLU A N 1
ATOM 915 C CA . GLU A 1 120 ? -15.823 -16.578 28.951 1.00 72.25 120 GLU A CA 1
ATOM 916 C C . GLU A 1 120 ? -14.637 -15.601 28.867 1.00 72.25 120 GLU A C 1
ATOM 918 O O . GLU A 1 120 ? -14.759 -14.435 29.239 1.00 72.25 120 GLU A O 1
ATOM 923 N N . ALA A 1 121 ? -13.517 -16.035 28.281 1.00 72.62 121 ALA A N 1
ATOM 924 C CA . ALA A 1 121 ? -12.351 -15.187 28.041 1.00 72.62 121 ALA A CA 1
ATOM 925 C C . ALA A 1 121 ? -12.666 -13.979 27.140 1.00 72.62 121 ALA A C 1
ATOM 927 O O . ALA A 1 121 ? -12.266 -12.857 27.445 1.00 72.62 121 ALA A O 1
ATOM 928 N N . ALA A 1 122 ? -13.442 -14.182 26.071 1.00 75.44 122 ALA A N 1
ATOM 929 C CA . ALA A 1 122 ? -13.813 -13.116 25.144 1.00 75.44 122 ALA A CA 1
ATOM 930 C C . ALA A 1 122 ? -14.775 -12.107 25.797 1.00 75.44 122 ALA A C 1
ATOM 932 O O . ALA A 1 122 ? -14.668 -10.903 25.565 1.00 75.44 122 ALA A O 1
ATOM 933 N N . ARG A 1 123 ? -15.678 -12.580 26.670 1.00 79.50 123 ARG A N 1
ATOM 934 C CA . ARG A 1 123 ? -16.567 -11.713 27.464 1.00 79.50 123 ARG A CA 1
ATOM 935 C C . ARG A 1 123 ? -15.784 -10.866 28.466 1.00 79.50 123 ARG A C 1
ATOM 937 O O . ARG A 1 123 ? -16.003 -9.659 28.542 1.00 79.50 123 ARG A O 1
ATOM 944 N N . ARG A 1 124 ? -14.832 -11.466 29.188 1.00 80.50 124 ARG A N 1
ATOM 945 C CA . ARG A 1 124 ? -13.944 -10.738 30.114 1.00 80.50 124 ARG A CA 1
ATOM 946 C C . ARG A 1 124 ? -13.099 -9.696 29.393 1.00 80.50 124 ARG A C 1
ATOM 948 O O . ARG A 1 124 ? -12.975 -8.579 29.882 1.00 80.50 124 ARG A O 1
ATOM 955 N N . GLN A 1 125 ? -12.574 -10.034 28.218 1.00 82.25 125 GLN A N 1
ATOM 956 C CA . GLN A 1 125 ? -11.808 -9.098 27.403 1.00 82.25 125 GLN A CA 1
ATOM 957 C C . GLN A 1 125 ? -12.658 -7.909 26.945 1.00 82.25 125 GLN A C 1
ATOM 959 O O . GLN A 1 125 ? -12.245 -6.769 27.127 1.00 82.25 125 GLN A O 1
ATOM 964 N N . LEU A 1 126 ? -13.862 -8.151 26.418 1.00 84.62 126 LEU A N 1
ATOM 965 C CA . LEU A 1 126 ? -14.772 -7.075 26.020 1.00 84.62 126 LEU A CA 1
ATOM 966 C C . LEU A 1 126 ? -15.131 -6.165 27.204 1.00 84.62 126 LEU A C 1
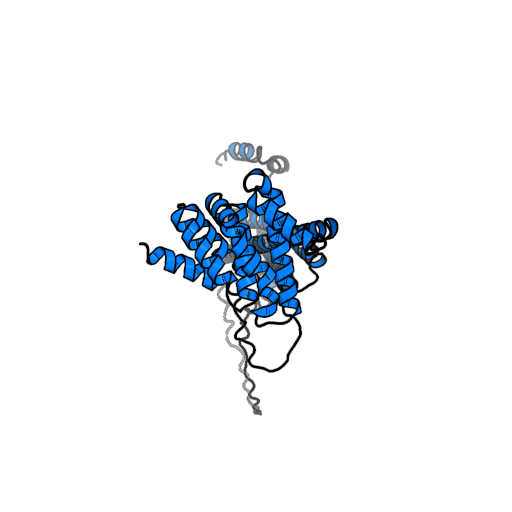ATOM 968 O O . LEU A 1 126 ? -15.167 -4.947 27.059 1.00 84.62 126 LEU A O 1
ATOM 972 N N . ARG A 1 127 ? -15.359 -6.751 28.385 1.00 86.50 127 ARG A N 1
ATOM 973 C CA . ARG A 1 127 ? -15.600 -5.996 29.617 1.00 86.50 127 ARG A CA 1
ATOM 974 C C . ARG A 1 127 ? -14.412 -5.100 29.963 1.00 86.50 127 ARG A C 1
ATOM 976 O O . ARG A 1 127 ? -14.610 -3.916 30.212 1.00 86.50 127 ARG A O 1
ATOM 983 N N . ALA A 1 128 ? -13.196 -5.645 29.935 1.00 85.50 128 ALA A N 1
ATOM 984 C CA . ALA A 1 128 ? -11.977 -4.883 30.190 1.00 85.50 128 ALA A CA 1
ATOM 985 C C . ALA A 1 128 ? -11.796 -3.742 29.174 1.00 85.50 128 ALA A C 1
ATOM 987 O O . ALA A 1 128 ? -11.474 -2.621 29.553 1.00 85.50 128 ALA A O 1
ATOM 988 N N . GLU A 1 129 ? -12.076 -3.986 27.895 1.00 87.75 129 GLU A N 1
ATOM 989 C CA . GLU A 1 129 ? -12.032 -2.949 26.859 1.00 87.75 129 GLU A CA 1
ATOM 990 C C . GLU A 1 129 ? -13.087 -1.858 27.087 1.00 87.75 129 GLU A C 1
ATOM 992 O O . GLU A 1 129 ? -12.783 -0.675 26.939 1.00 87.75 129 GLU A O 1
ATOM 997 N N . GLY A 1 130 ? -14.299 -2.229 27.513 1.00 90.88 130 GLY A N 1
ATOM 998 C CA . GLY A 1 130 ? -15.361 -1.286 27.874 1.00 90.88 130 GLY A CA 1
ATOM 999 C C . GLY A 1 130 ? -14.970 -0.389 29.045 1.00 90.88 130 GLY A C 1
ATOM 1000 O O . GLY A 1 130 ? -15.121 0.831 28.972 1.00 90.88 130 GLY A O 1
ATOM 1001 N N . VAL A 1 131 ? -14.407 -0.978 30.102 1.00 90.25 131 VAL A N 1
ATOM 1002 C CA . VAL A 1 131 ? -13.895 -0.226 31.255 1.00 90.25 131 VAL A CA 1
ATOM 1003 C C . VAL A 1 131 ? -12.764 0.709 30.830 1.00 90.25 131 VAL A C 1
ATOM 1005 O O . VAL A 1 131 ? -12.815 1.902 31.126 1.00 90.25 131 VAL A O 1
ATOM 1008 N N . ALA A 1 132 ? -11.780 0.203 30.083 1.00 89.94 132 ALA A N 1
ATOM 1009 C CA . ALA A 1 132 ? -10.651 0.996 29.610 1.00 89.94 132 ALA A CA 1
ATOM 1010 C C . ALA A 1 132 ? -11.095 2.184 28.740 1.00 89.94 132 ALA A C 1
ATOM 1012 O O . ALA A 1 132 ? -10.567 3.286 28.897 1.00 89.94 132 ALA A O 1
ATOM 1013 N N . ALA A 1 133 ? -12.094 1.994 27.870 1.00 92.88 133 ALA A N 1
ATOM 1014 C CA . ALA A 1 133 ? -12.650 3.065 27.047 1.00 92.88 133 ALA A CA 1
ATOM 1015 C C . ALA A 1 133 ? -13.265 4.184 27.903 1.00 92.88 133 ALA A C 1
ATOM 1017 O O . ALA A 1 133 ? -12.915 5.351 27.723 1.00 92.88 133 ALA A O 1
ATOM 1018 N N . VAL A 1 134 ? -14.110 3.841 28.883 1.00 93.56 134 VAL A N 1
ATOM 1019 C CA . VAL A 1 134 ? -14.742 4.828 29.781 1.00 93.56 134 VAL A CA 1
ATOM 1020 C C . VAL A 1 134 ? -13.696 5.585 30.603 1.00 93.56 134 VAL A C 1
ATOM 1022 O O . VAL A 1 134 ? -13.779 6.809 30.726 1.00 93.56 134 VAL A O 1
ATOM 1025 N N . LEU A 1 135 ? -12.680 4.888 31.125 1.00 91.50 135 LEU A N 1
ATOM 1026 C CA . LEU A 1 135 ? -11.577 5.523 31.852 1.00 91.50 135 LEU A CA 1
ATOM 1027 C C . LEU A 1 135 ? -10.797 6.502 30.960 1.00 91.50 135 LEU A C 1
ATOM 1029 O O . LEU A 1 135 ? -10.524 7.626 31.382 1.00 91.50 135 LEU A O 1
ATOM 1033 N N . ALA A 1 136 ? -10.495 6.115 29.718 1.00 92.19 136 ALA A N 1
ATOM 1034 C CA . ALA A 1 136 ? -9.796 6.971 28.762 1.00 92.19 136 ALA A CA 1
ATOM 1035 C C . ALA A 1 136 ? -10.626 8.200 28.355 1.00 92.19 136 ALA A C 1
ATOM 1037 O O . ALA A 1 136 ? -10.077 9.289 28.168 1.00 92.19 136 ALA A O 1
ATOM 1038 N N . TRP A 1 137 ? -11.949 8.061 28.226 1.00 95.62 137 TRP A N 1
ATOM 1039 C CA . TRP A 1 137 ? -12.833 9.195 27.945 1.00 95.62 137 TRP A CA 1
ATOM 1040 C C . TRP A 1 137 ? -12.890 10.172 29.117 1.00 95.62 137 TRP A C 1
ATOM 1042 O O . TRP A 1 137 ? -12.840 11.381 28.896 1.00 95.62 137 TRP A O 1
ATOM 1052 N N . ALA A 1 138 ? -12.932 9.672 30.354 1.00 93.88 138 ALA A N 1
ATOM 1053 C CA . ALA A 1 138 ? -12.875 10.510 31.548 1.00 93.88 138 ALA A CA 1
ATOM 1054 C C . ALA A 1 138 ? -11.548 11.272 31.655 1.00 93.88 138 ALA A C 1
ATOM 1056 O O . ALA A 1 138 ? -11.559 12.462 31.949 1.00 93.88 138 ALA A O 1
ATOM 1057 N N . GLU A 1 139 ? -10.420 10.619 31.366 1.00 93.06 139 GLU A N 1
ATOM 1058 C CA . GLU A 1 139 ? -9.096 11.254 31.378 1.00 93.06 139 GLU A CA 1
ATOM 1059 C C . GLU A 1 139 ? -8.980 12.365 30.323 1.00 93.06 139 GLU A C 1
ATOM 1061 O O . GLU A 1 139 ? -8.462 13.438 30.609 1.00 93.06 139 GLU A O 1
ATOM 1066 N N . ARG A 1 140 ? -9.499 12.143 29.109 1.00 94.56 140 ARG A N 1
ATOM 1067 C CA . ARG A 1 140 ? -9.355 13.104 27.999 1.00 94.56 140 ARG A CA 1
ATOM 1068 C C . ARG A 1 140 ? -10.416 14.194 27.953 1.00 94.56 140 ARG A C 1
ATOM 1070 O O . ARG A 1 140 ? -10.175 15.257 27.386 1.00 94.56 140 ARG A O 1
ATOM 1077 N N . HIS A 1 141 ? -11.620 13.906 28.430 1.00 95.06 141 HIS A N 1
ATOM 1078 C CA . HIS A 1 141 ? -12.793 14.756 28.215 1.00 95.06 141 HIS A CA 1
ATOM 1079 C C . HIS A 1 141 ? -13.572 15.046 29.502 1.00 95.06 141 HIS A C 1
ATOM 1081 O O . HIS A 1 141 ? -14.608 15.706 29.439 1.00 95.06 141 HIS A O 1
ATOM 1087 N N . GLY A 1 142 ? -13.087 14.592 30.660 1.00 91.56 142 GLY A N 1
ATOM 1088 C CA . GLY A 1 142 ? -13.781 14.726 31.939 1.00 91.56 142 GLY A CA 1
ATOM 1089 C C . GLY A 1 142 ? -13.997 16.164 32.407 1.00 91.56 142 GLY A C 1
ATOM 1090 O O . GLY A 1 142 ? -14.980 16.426 33.093 1.00 91.56 142 GLY A O 1
ATOM 1091 N N . GLU A 1 143 ? -13.141 17.102 31.992 1.00 91.38 143 GLU A N 1
ATOM 1092 C CA . GLU A 1 143 ? -13.328 18.535 32.271 1.00 91.38 143 GLU A CA 1
ATOM 1093 C C . GLU A 1 143 ? -14.582 19.101 31.590 1.00 91.38 143 GLU A C 1
ATOM 1095 O O . GLU A 1 143 ? -15.260 19.964 32.138 1.00 91.38 143 GLU A O 1
ATOM 1100 N N . GLN A 1 144 ? -14.902 18.599 30.393 1.00 94.50 144 GLN A N 1
ATOM 1101 C CA . GLN A 1 144 ? -16.022 19.070 29.572 1.00 94.50 144 GLN A CA 1
ATOM 1102 C C . GLN A 1 144 ? -17.299 18.255 29.810 1.00 94.50 144 GLN A C 1
ATOM 1104 O O . GLN A 1 144 ? -18.399 18.754 29.586 1.00 94.50 144 GLN A O 1
ATOM 1109 N N . HIS A 1 145 ? -17.151 17.000 30.237 1.00 95.12 145 HIS A N 1
ATOM 1110 C CA . HIS A 1 145 ? -18.229 16.024 30.369 1.00 95.12 145 HIS A CA 1
ATOM 1111 C C . HIS A 1 145 ? -18.091 15.268 31.694 1.00 95.12 145 HIS A C 1
ATOM 1113 O O . HIS A 1 145 ? -17.420 14.233 31.789 1.00 95.12 145 HIS A O 1
ATOM 1119 N N . ARG A 1 146 ? -18.732 15.800 32.740 1.00 95.06 146 ARG A N 1
ATOM 1120 C CA . ARG A 1 146 ? -18.647 15.281 34.114 1.00 95.06 146 ARG A CA 1
ATOM 1121 C C . ARG A 1 146 ? -19.176 13.848 34.230 1.00 95.06 146 ARG A C 1
ATOM 1123 O O . ARG A 1 146 ? -18.734 13.096 35.098 1.00 95.06 146 ARG A O 1
ATOM 1130 N N . GLU A 1 147 ? -20.079 13.447 33.345 1.00 96.44 147 GLU A N 1
ATOM 1131 C CA . GLU A 1 147 ? -20.678 12.115 33.275 1.00 96.44 147 GLU A CA 1
ATOM 1132 C C . GLU A 1 147 ? -19.618 11.030 33.050 1.00 96.44 147 GLU A C 1
ATOM 1134 O O . GLU A 1 147 ? -19.683 9.973 33.679 1.00 96.44 147 GLU A O 1
ATOM 1139 N N . PHE A 1 148 ? -18.585 11.308 32.241 1.00 95.00 148 PHE A N 1
ATOM 1140 C CA . PHE A 1 148 ? -17.460 10.385 32.062 1.00 95.00 148 PHE A CA 1
ATOM 1141 C C . PHE A 1 148 ? -16.695 10.177 33.370 1.00 95.00 148 PHE A C 1
ATOM 1143 O O . PHE A 1 148 ? -16.366 9.045 33.723 1.00 95.00 148 PHE A O 1
ATOM 1150 N N . VAL A 1 149 ? -16.458 11.250 34.130 1.00 93.25 149 VAL A N 1
ATOM 1151 C CA . VAL A 1 149 ? -15.761 11.183 35.424 1.00 93.25 149 VAL A CA 1
ATOM 1152 C C . VAL A 1 149 ? -16.577 10.393 36.446 1.00 93.25 149 VAL A C 1
ATOM 1154 O O . VAL A 1 149 ? -16.024 9.564 37.168 1.00 93.25 149 VAL A O 1
ATOM 1157 N N . ILE A 1 150 ? -17.894 10.616 36.493 1.00 93.88 150 ILE A N 1
ATOM 1158 C CA . ILE A 1 150 ? -18.806 9.887 37.385 1.00 93.88 150 ILE A CA 1
ATOM 1159 C C . ILE A 1 150 ? -18.786 8.392 37.052 1.00 93.88 150 ILE A C 1
ATOM 1161 O O . ILE A 1 150 ? -18.612 7.568 37.952 1.00 93.88 150 ILE A O 1
ATOM 1165 N N . ALA A 1 151 ? -18.895 8.037 35.771 1.00 92.94 151 ALA A N 1
ATOM 1166 C CA . ALA A 1 151 ? -18.843 6.649 35.328 1.00 92.94 151 ALA A CA 1
ATOM 1167 C C . ALA A 1 151 ? -17.494 5.988 35.632 1.00 92.94 151 ALA A C 1
ATOM 1169 O O . ALA A 1 151 ? -17.460 4.893 36.189 1.00 92.94 151 ALA A O 1
ATOM 1170 N N . ALA A 1 152 ? -16.382 6.673 35.359 1.00 90.31 152 ALA A N 1
ATOM 1171 C CA . ALA A 1 152 ? -15.045 6.193 35.698 1.00 90.31 152 ALA A CA 1
ATOM 1172 C C . ALA A 1 152 ? -14.877 5.958 37.209 1.00 90.31 152 ALA A C 1
ATOM 1174 O O . ALA A 1 152 ? -14.350 4.924 37.620 1.00 90.31 152 ALA A O 1
ATOM 1175 N N . ARG A 1 153 ? -15.362 6.880 38.054 1.00 89.62 153 ARG A N 1
ATOM 1176 C CA . ARG A 1 153 ? -15.333 6.725 39.517 1.00 89.62 153 ARG A CA 1
ATOM 1177 C C . ARG A 1 153 ? -16.165 5.529 39.975 1.00 89.62 153 ARG A C 1
ATOM 1179 O O . ARG A 1 153 ? -15.718 4.788 40.845 1.00 89.62 153 ARG A O 1
ATOM 1186 N N . HIS A 1 154 ? -17.343 5.332 39.388 1.00 90.31 154 HIS A N 1
ATOM 1187 C CA . HIS A 1 154 ? -18.209 4.187 39.680 1.00 90.31 154 HIS A CA 1
ATOM 1188 C C . HIS A 1 154 ? -17.556 2.853 39.313 1.00 90.31 154 HIS A C 1
ATOM 1190 O O . HIS A 1 154 ? -17.610 1.910 40.098 1.00 90.31 154 HIS A O 1
ATOM 1196 N N . LEU A 1 155 ? -16.902 2.775 38.151 1.00 88.50 155 LEU A N 1
ATOM 1197 C CA . LEU A 1 155 ? -16.177 1.577 37.722 1.00 88.50 155 LEU A CA 1
ATOM 1198 C C . LEU A 1 155 ? -15.012 1.255 38.668 1.00 88.50 155 LEU A C 1
ATOM 1200 O O . LEU A 1 155 ? -14.926 0.133 39.165 1.00 88.50 155 LEU A O 1
ATOM 1204 N N . ARG A 1 156 ? -14.198 2.256 39.027 1.00 84.50 156 ARG A N 1
ATOM 1205 C CA . ARG A 1 156 ? -13.114 2.088 40.013 1.00 84.50 156 ARG A CA 1
ATOM 1206 C C . ARG A 1 156 ? -13.629 1.636 41.380 1.00 84.50 156 ARG A C 1
ATOM 1208 O O . ARG A 1 156 ? -13.055 0.736 41.979 1.00 84.50 156 ARG A O 1
ATOM 1215 N N . ALA A 1 157 ? -14.735 2.210 41.860 1.00 82.31 157 ALA A N 1
ATOM 1216 C CA . ALA A 1 157 ? -15.340 1.826 43.139 1.00 82.31 157 ALA A CA 1
ATOM 1217 C C . ALA A 1 157 ? -15.840 0.370 43.157 1.00 82.31 157 ALA A C 1
ATOM 1219 O O . ALA A 1 157 ? -15.901 -0.245 44.217 1.00 82.31 157 ALA A O 1
ATOM 1220 N N . LYS A 1 158 ? -16.169 -0.196 41.989 1.00 81.25 158 LYS A N 1
ATOM 1221 C CA . LYS A 1 158 ? -16.535 -1.610 41.830 1.00 81.25 158 LYS A CA 1
ATOM 1222 C C . LYS A 1 158 ? -15.335 -2.557 41.733 1.00 81.25 158 LYS A C 1
ATOM 1224 O O . LYS A 1 158 ? -15.542 -3.750 41.541 1.00 81.25 158 LYS A O 1
ATOM 1229 N N . GLY A 1 159 ? -14.105 -2.051 41.836 1.00 71.94 159 GLY A N 1
ATOM 1230 C CA . GLY A 1 159 ? -12.897 -2.847 41.614 1.00 71.94 159 GLY A CA 1
ATOM 1231 C C . GLY A 1 159 ? -12.672 -3.201 40.143 1.00 71.94 159 GLY A C 1
ATOM 1232 O O . GLY A 1 159 ? -11.811 -4.019 39.838 1.00 71.94 159 GLY A O 1
ATOM 1233 N N . GLU A 1 160 ? -13.409 -2.569 39.222 1.00 69.69 160 GLU A N 1
ATOM 1234 C CA . GLU A 1 160 ? -13.142 -2.628 37.785 1.00 69.69 160 GLU A CA 1
ATOM 1235 C C . GLU A 1 160 ? -12.005 -1.656 37.458 1.00 69.69 160 GLU A C 1
ATOM 1237 O O . GLU A 1 160 ? -12.170 -0.701 36.699 1.00 69.69 160 GLU A O 1
ATOM 1242 N N . ASP A 1 161 ? -10.857 -1.850 38.100 1.00 60.50 161 ASP A N 1
ATOM 1243 C CA . ASP A 1 161 ? -9.623 -1.224 37.663 1.00 60.50 161 ASP A CA 1
ATOM 1244 C C . ASP A 1 161 ? -8.982 -2.213 36.696 1.00 60.50 161 ASP A C 1
ATOM 1246 O O . ASP A 1 161 ? -8.452 -3.257 37.083 1.00 60.50 161 ASP A O 1
ATOM 1250 N N . VAL A 1 162 ? -9.121 -1.940 35.399 1.00 56.00 162 VAL A N 1
ATOM 1251 C CA . VAL A 1 162 ? -8.315 -2.647 34.406 1.00 56.00 162 VAL A CA 1
ATOM 1252 C C . VAL A 1 162 ? -6.896 -2.258 34.750 1.00 56.00 162 VAL A C 1
ATOM 1254 O O . VAL A 1 162 ? -6.547 -1.094 34.557 1.00 56.00 162 VAL A O 1
ATOM 1257 N N . ALA A 1 163 ? -6.120 -3.201 35.298 1.00 53.50 163 ALA A N 1
ATOM 1258 C CA . ALA A 1 163 ? -4.684 -3.051 35.471 1.00 53.50 163 ALA A CA 1
ATOM 1259 C C . ALA A 1 163 ? -4.174 -2.361 34.211 1.00 53.50 163 ALA A C 1
ATOM 1261 O O . ALA A 1 163 ? -4.295 -2.924 33.116 1.00 53.50 163 ALA A O 1
ATOM 1262 N N . ARG A 1 164 ? -3.777 -1.087 34.356 1.00 52.16 164 ARG A N 1
ATOM 1263 C CA . ARG A 1 164 ? -3.356 -0.249 33.234 1.00 52.16 164 ARG A CA 1
ATOM 1264 C C . ARG A 1 164 ? -2.385 -1.126 32.445 1.00 52.16 164 ARG A C 1
ATOM 1266 O O . ARG A 1 164 ? -1.442 -1.613 33.073 1.00 52.16 164 ARG A O 1
ATOM 1273 N N . PRO A 1 165 ? -2.631 -1.424 31.153 1.00 53.31 165 PRO A N 1
ATOM 1274 C CA . PRO A 1 165 ? -1.630 -2.128 30.374 1.00 53.31 165 PRO A CA 1
ATOM 1275 C C . PRO A 1 165 ? -0.353 -1.327 30.560 1.00 53.31 165 PRO A C 1
ATOM 1277 O O . PRO A 1 165 ? -0.379 -0.104 30.394 1.00 53.31 165 PRO A O 1
ATOM 1280 N N . ASP A 1 166 ? 0.678 -2.004 31.053 1.00 55.16 166 ASP A N 1
ATOM 1281 C CA . ASP A 1 166 ? 1.914 -1.377 31.489 1.00 55.16 166 ASP A CA 1
ATOM 1282 C C . ASP A 1 166 ? 2.326 -0.333 30.435 1.00 55.16 166 ASP A C 1
ATOM 1284 O O . ASP A 1 166 ? 2.375 -0.673 29.244 1.00 55.16 166 ASP A O 1
ATOM 1288 N N . PRO A 1 167 ? 2.517 0.949 30.805 1.00 56.44 167 PRO A N 1
ATOM 1289 C CA . PRO A 1 167 ? 2.899 1.978 29.845 1.00 56.44 167 PRO A CA 1
ATOM 1290 C C . PRO A 1 167 ? 4.131 1.567 29.028 1.00 56.44 167 PRO A C 1
ATOM 1292 O O . PRO A 1 167 ? 4.252 1.982 27.874 1.00 56.44 167 PRO A O 1
ATOM 1295 N N . GLU A 1 168 ? 5.001 0.709 29.568 1.00 61.28 168 GLU A N 1
ATOM 1296 C CA . GLU A 1 168 ? 6.109 0.106 28.829 1.00 61.28 168 GLU A CA 1
ATOM 1297 C C . GLU A 1 168 ? 5.634 -0.889 27.763 1.00 61.28 168 GLU A C 1
ATOM 1299 O O . GLU A 1 168 ? 6.059 -0.793 26.612 1.00 61.28 168 GLU A O 1
ATOM 1304 N N . GLN A 1 169 ? 4.682 -1.772 28.075 1.00 61.88 169 GLN A N 1
ATOM 1305 C CA . GLN A 1 169 ? 4.086 -2.689 27.093 1.00 61.88 169 GLN A CA 1
ATOM 1306 C C . GLN A 1 169 ? 3.302 -1.951 26.005 1.00 61.88 169 GLN A C 1
ATOM 1308 O O . GLN A 1 169 ? 3.307 -2.364 24.845 1.00 61.88 169 GLN A O 1
ATOM 1313 N N . GLN A 1 170 ? 2.623 -0.856 26.346 1.00 65.12 170 GLN A N 1
ATOM 1314 C CA . GLN A 1 170 ? 1.873 -0.075 25.367 1.00 65.12 170 GLN A CA 1
ATOM 1315 C C . GLN A 1 170 ? 2.806 0.710 24.438 1.00 65.12 170 GLN A C 1
ATOM 1317 O O . GLN A 1 170 ? 2.566 0.753 23.231 1.00 65.12 170 GLN A O 1
ATOM 1322 N N . ARG A 1 171 ? 3.908 1.257 24.971 1.00 69.19 171 ARG A N 1
ATOM 1323 C CA . ARG A 1 171 ? 4.991 1.826 24.158 1.00 69.19 171 ARG A CA 1
ATOM 1324 C C . ARG A 1 171 ? 5.628 0.757 23.276 1.00 69.19 171 ARG A C 1
ATOM 1326 O O . ARG A 1 171 ? 5.767 0.996 22.085 1.00 69.19 171 ARG A O 1
ATOM 1333 N N . ALA A 1 172 ? 5.936 -0.423 23.814 1.00 70.69 172 ALA A N 1
ATOM 1334 C CA . ALA A 1 172 ? 6.509 -1.528 23.046 1.00 70.69 172 ALA A CA 1
ATOM 1335 C C . ALA A 1 172 ? 5.611 -1.932 21.866 1.00 70.69 172 ALA A C 1
ATOM 1337 O O . ALA A 1 172 ? 6.091 -2.037 20.741 1.00 70.69 172 ALA A O 1
ATOM 1338 N N . ARG A 1 173 ? 4.294 -2.051 22.083 1.00 70.62 173 ARG A N 1
ATOM 1339 C CA . ARG A 1 173 ? 3.327 -2.336 21.007 1.00 70.62 173 ARG A CA 1
ATOM 1340 C C . ARG A 1 173 ? 3.273 -1.232 19.954 1.00 70.62 173 ARG A C 1
ATOM 1342 O O . ARG A 1 173 ? 3.299 -1.535 18.769 1.00 70.62 173 ARG A O 1
ATOM 1349 N N . GLN A 1 174 ? 3.250 0.037 20.363 1.00 73.19 174 GLN A N 1
ATOM 1350 C CA . GLN A 1 174 ? 3.273 1.161 19.419 1.00 73.19 174 GLN A CA 1
ATOM 1351 C C . GLN A 1 174 ? 4.580 1.216 18.619 1.00 73.19 174 GLN A C 1
ATOM 1353 O O . GLN A 1 174 ? 4.549 1.497 17.423 1.00 73.19 174 GLN A O 1
ATOM 1358 N N . PHE A 1 175 ? 5.720 0.921 19.249 1.00 73.94 175 PHE A N 1
ATOM 1359 C CA . PHE A 1 175 ? 7.008 0.817 18.566 1.00 73.94 175 PHE A CA 1
ATOM 1360 C C . PHE A 1 175 ? 7.026 -0.344 17.570 1.00 73.94 175 PHE A C 1
ATOM 1362 O O . PHE A 1 175 ? 7.480 -0.157 16.444 1.00 73.94 175 PHE A O 1
ATOM 1369 N N . GLU A 1 176 ? 6.498 -1.514 17.933 1.00 74.12 176 GLU A N 1
ATOM 1370 C CA . GLU A 1 176 ? 6.379 -2.641 17.005 1.00 74.12 176 GLU A CA 1
ATOM 1371 C C . GLU A 1 176 ? 5.440 -2.336 15.833 1.00 74.12 176 GLU A C 1
ATOM 1373 O O . GLU A 1 176 ? 5.780 -2.629 14.688 1.00 74.12 176 GLU A O 1
ATOM 1378 N N . GLU A 1 177 ? 4.284 -1.719 16.082 1.00 73.94 177 GLU A N 1
ATOM 1379 C CA . GLU A 1 177 ? 3.338 -1.320 15.035 1.00 73.94 177 GLU A CA 1
ATOM 1380 C C . GLU A 1 177 ? 3.937 -0.260 14.105 1.00 73.94 177 GLU A C 1
ATOM 1382 O O . GLU A 1 177 ? 3.850 -0.389 12.883 1.00 73.94 177 GLU A O 1
ATOM 1387 N N . ALA A 1 178 ? 4.611 0.752 14.658 1.00 76.56 178 ALA A N 1
ATOM 1388 C CA . ALA A 1 178 ? 5.319 1.762 13.878 1.00 76.56 178 ALA A CA 1
ATOM 1389 C C . ALA A 1 178 ? 6.461 1.144 13.058 1.00 76.56 178 ALA A C 1
ATOM 1391 O O . ALA A 1 178 ? 6.625 1.480 11.882 1.00 76.56 178 ALA A O 1
ATOM 1392 N N . ARG A 1 179 ? 7.211 0.198 13.642 1.00 79.69 179 ARG A N 1
ATOM 1393 C CA . ARG A 1 179 ? 8.276 -0.544 12.957 1.00 79.69 179 ARG A CA 1
ATOM 1394 C C . ARG A 1 179 ? 7.716 -1.375 11.802 1.00 79.69 179 ARG A C 1
ATOM 1396 O O . ARG A 1 179 ? 8.223 -1.268 10.689 1.00 79.69 179 ARG A O 1
ATOM 1403 N N . ARG A 1 180 ? 6.637 -2.132 12.025 1.00 76.06 180 ARG A N 1
ATOM 1404 C CA . ARG A 1 180 ? 5.938 -2.896 10.973 1.00 76.06 180 ARG A CA 1
ATOM 1405 C C . ARG A 1 180 ? 5.396 -1.983 9.876 1.00 76.06 180 ARG A C 1
ATOM 1407 O O . ARG A 1 180 ? 5.540 -2.291 8.697 1.00 76.06 180 ARG A O 1
ATOM 1414 N N . GLY A 1 181 ? 4.817 -0.843 10.249 1.00 79.62 181 GLY A N 1
ATOM 1415 C CA . GLY A 1 181 ? 4.318 0.152 9.302 1.00 79.62 181 GLY A CA 1
ATOM 1416 C C . GLY A 1 181 ? 5.424 0.753 8.433 1.00 79.62 181 GLY A C 1
ATOM 1417 O O . GLY A 1 181 ? 5.236 0.897 7.228 1.00 79.62 181 GLY A O 1
ATOM 1418 N N . ARG A 1 182 ? 6.588 1.068 9.016 1.00 83.62 182 ARG A N 1
ATOM 1419 C CA . ARG A 1 182 ? 7.767 1.542 8.274 1.00 83.62 182 ARG A CA 1
ATOM 1420 C C . ARG A 1 182 ? 8.254 0.488 7.283 1.00 83.62 182 ARG A C 1
ATOM 1422 O O . ARG A 1 182 ? 8.379 0.786 6.102 1.00 83.62 182 ARG A O 1
ATOM 1429 N N . LEU A 1 183 ? 8.450 -0.735 7.761 1.00 78.19 183 LEU A N 1
ATOM 1430 C CA . LEU A 1 183 ? 8.911 -1.860 6.953 1.00 78.19 183 LEU A CA 1
ATOM 1431 C C . LEU A 1 183 ? 7.976 -2.167 5.775 1.00 78.19 183 LEU A C 1
ATOM 1433 O O . LEU A 1 183 ? 8.441 -2.459 4.680 1.00 78.19 183 LEU A O 1
ATOM 1437 N N . ARG A 1 184 ? 6.657 -2.063 5.975 1.00 79.31 184 ARG A N 1
ATOM 1438 C CA . ARG A 1 184 ? 5.683 -2.267 4.896 1.00 79.31 184 ARG A CA 1
ATOM 1439 C C . ARG A 1 184 ? 5.818 -1.221 3.790 1.00 79.31 184 ARG A C 1
ATOM 1441 O O . ARG A 1 184 ? 5.833 -1.585 2.626 1.00 79.31 184 ARG A O 1
ATOM 1448 N N . ARG A 1 185 ? 5.991 0.056 4.148 1.00 82.94 185 ARG A N 1
ATOM 1449 C CA . ARG A 1 185 ? 6.225 1.121 3.156 1.00 82.94 185 ARG A CA 1
ATOM 1450 C C . ARG A 1 185 ? 7.538 0.924 2.403 1.00 82.94 185 ARG A C 1
ATOM 1452 O O . ARG A 1 185 ? 7.606 1.218 1.219 1.00 82.94 185 ARG A O 1
ATOM 1459 N N . GLU A 1 186 ? 8.579 0.450 3.086 1.00 80.56 186 GLU A N 1
ATOM 1460 C CA . GLU A 1 186 ? 9.856 0.130 2.440 1.00 80.56 186 GLU A CA 1
ATOM 1461 C C . GLU A 1 186 ? 9.707 -1.021 1.440 1.00 80.56 186 GLU A C 1
ATOM 1463 O O . GLU A 1 186 ? 10.268 -0.940 0.351 1.00 80.56 186 GLU A O 1
ATOM 1468 N N . LEU A 1 187 ? 8.898 -2.036 1.761 1.00 79.44 187 LEU A N 1
ATOM 1469 C CA . LEU A 1 187 ? 8.562 -3.115 0.834 1.00 79.44 187 LEU A CA 1
ATOM 1470 C C . LEU A 1 187 ? 7.746 -2.613 -0.366 1.00 79.44 187 LEU A C 1
ATOM 1472 O O . LEU A 1 187 ? 8.104 -2.916 -1.498 1.00 79.44 187 LEU A O 1
ATOM 1476 N N . ASP A 1 188 ? 6.698 -1.817 -0.140 1.00 80.81 188 ASP A N 1
ATOM 1477 C CA . ASP A 1 188 ? 5.875 -1.254 -1.220 1.00 80.81 188 ASP A CA 1
ATOM 1478 C C . ASP A 1 188 ? 6.729 -0.393 -2.173 1.00 80.81 188 ASP A C 1
ATOM 1480 O O . ASP A 1 188 ? 6.636 -0.511 -3.396 1.00 80.81 188 ASP A O 1
ATOM 1484 N N . ASN A 1 189 ? 7.638 0.418 -1.621 1.00 81.00 189 ASN A N 1
ATOM 1485 C CA . ASN A 1 189 ? 8.606 1.176 -2.414 1.00 81.00 189 ASN A CA 1
ATOM 1486 C C . ASN A 1 189 ? 9.569 0.260 -3.180 1.00 81.00 189 ASN A C 1
ATOM 1488 O O . ASN A 1 189 ? 9.882 0.543 -4.334 1.00 81.00 189 ASN A O 1
ATOM 1492 N N . ALA A 1 190 ? 10.040 -0.829 -2.565 1.00 77.00 190 ALA A N 1
ATOM 1493 C CA . ALA A 1 190 ? 10.918 -1.789 -3.226 1.00 77.00 190 ALA A CA 1
ATOM 1494 C C . ALA A 1 190 ? 10.228 -2.468 -4.416 1.00 77.00 190 ALA A C 1
ATOM 1496 O O . ALA A 1 190 ? 10.874 -2.643 -5.445 1.00 77.00 190 ALA A O 1
ATOM 1497 N N . VAL A 1 191 ? 8.934 -2.788 -4.295 1.00 79.50 191 VAL A N 1
ATOM 1498 C CA . VAL A 1 191 ? 8.108 -3.339 -5.382 1.00 79.50 191 VAL A CA 1
ATOM 1499 C C . VAL A 1 191 ? 7.971 -2.338 -6.530 1.00 79.50 191 VAL A C 1
ATOM 1501 O O . VAL A 1 191 ? 8.217 -2.705 -7.674 1.00 79.50 191 VAL A O 1
ATOM 1504 N N . MET A 1 192 ? 7.663 -1.067 -6.247 1.00 82.00 192 MET A N 1
ATOM 1505 C CA . MET A 1 192 ? 7.582 -0.056 -7.312 1.00 82.00 192 MET A CA 1
ATOM 1506 C C . MET A 1 192 ? 8.926 0.153 -8.018 1.00 82.00 192 MET A C 1
ATOM 1508 O O . MET A 1 192 ? 8.978 0.257 -9.240 1.00 82.00 192 MET A O 1
ATOM 1512 N N . ILE A 1 193 ? 10.031 0.197 -7.266 1.00 78.19 193 ILE A N 1
ATOM 1513 C CA . ILE A 1 193 ? 11.374 0.295 -7.856 1.00 78.19 193 ILE A CA 1
ATOM 1514 C C . ILE A 1 193 ? 11.638 -0.913 -8.761 1.00 78.19 193 ILE A C 1
ATOM 1516 O O . ILE A 1 193 ? 12.131 -0.732 -9.871 1.00 78.19 193 ILE A O 1
ATOM 1520 N N . ALA A 1 194 ? 11.266 -2.113 -8.315 1.00 76.50 194 ALA A N 1
ATOM 1521 C CA . ALA A 1 194 ? 11.362 -3.346 -9.086 1.00 76.50 194 ALA A CA 1
ATOM 1522 C C . ALA A 1 194 ? 10.654 -3.243 -10.450 1.00 76.50 194 ALA A C 1
ATOM 1524 O O . ALA A 1 194 ? 11.259 -3.536 -11.476 1.00 76.50 194 ALA A O 1
ATOM 1525 N N . GLU A 1 195 ? 9.409 -2.765 -10.478 1.00 80.88 195 GLU A N 1
ATOM 1526 C CA . GLU A 1 195 ? 8.654 -2.576 -11.726 1.00 80.88 195 GLU A CA 1
ATOM 1527 C C . GLU A 1 195 ? 9.357 -1.590 -12.669 1.00 80.88 195 GLU A C 1
ATOM 1529 O O . GLU A 1 195 ? 9.587 -1.897 -13.836 1.00 80.88 195 GLU A O 1
ATOM 1534 N N . THR A 1 196 ? 9.808 -0.442 -12.150 1.00 83.12 196 THR A N 1
ATOM 1535 C CA . THR A 1 196 ? 10.549 0.528 -12.974 1.00 83.12 196 THR A CA 1
ATOM 1536 C C . THR A 1 196 ? 11.885 -0.009 -13.486 1.00 83.12 196 THR A C 1
ATOM 1538 O O . THR A 1 196 ? 12.389 0.456 -14.509 1.00 83.12 196 THR A O 1
ATOM 1541 N N . PHE A 1 197 ? 12.491 -0.953 -12.762 1.00 80.00 197 PHE A N 1
ATOM 1542 C CA . PHE A 1 197 ? 13.756 -1.553 -13.150 1.00 80.00 197 PHE A CA 1
ATOM 1543 C C . PHE A 1 197 ? 13.562 -2.569 -14.275 1.00 80.00 197 PHE A C 1
ATOM 1545 O O . PHE A 1 197 ? 14.308 -2.513 -15.250 1.00 80.00 197 PHE A O 1
ATOM 1552 N N . GLU A 1 198 ? 12.527 -3.411 -14.200 1.00 85.31 198 GLU A N 1
ATOM 1553 C CA . GLU A 1 198 ? 12.132 -4.312 -15.292 1.00 85.31 198 GLU A CA 1
ATOM 1554 C C . GLU A 1 198 ? 11.982 -3.534 -16.609 1.00 85.31 198 GLU A C 1
ATOM 1556 O O . GLU A 1 198 ? 12.647 -3.860 -17.594 1.00 85.31 198 GLU A O 1
ATOM 1561 N N . ASP A 1 199 ? 11.218 -2.437 -16.608 1.00 84.81 199 ASP A N 1
ATOM 1562 C CA . ASP A 1 199 ? 11.000 -1.612 -17.803 1.00 84.81 199 ASP A CA 1
ATOM 1563 C C . ASP A 1 199 ? 12.316 -1.076 -18.392 1.00 84.81 199 ASP A C 1
ATOM 1565 O O . ASP A 1 199 ? 12.524 -1.077 -19.608 1.00 84.81 199 ASP A O 1
ATOM 1569 N N . ARG A 1 200 ? 13.244 -0.640 -17.531 1.00 80.94 200 ARG A N 1
ATOM 1570 C CA . ARG A 1 200 ? 14.563 -0.146 -17.957 1.00 80.94 200 ARG A CA 1
ATOM 1571 C C . ARG A 1 200 ? 15.446 -1.259 -18.510 1.00 80.94 200 ARG A C 1
ATOM 1573 O O . ARG A 1 200 ? 16.137 -1.027 -19.501 1.00 80.94 200 ARG A O 1
ATOM 1580 N N . THR A 1 201 ? 15.429 -2.444 -17.899 1.00 80.00 201 THR A N 1
ATOM 1581 C CA . THR A 1 201 ? 16.179 -3.604 -18.406 1.00 80.00 201 THR A CA 1
ATOM 1582 C C . THR A 1 201 ? 15.664 -4.033 -19.776 1.00 80.00 201 THR A C 1
ATOM 1584 O O . THR A 1 201 ? 16.457 -4.158 -20.707 1.00 80.00 201 THR A O 1
ATOM 1587 N N . ALA A 1 202 ? 14.343 -4.130 -19.946 1.00 85.75 202 ALA A N 1
ATOM 1588 C CA . ALA A 1 202 ? 13.718 -4.449 -21.224 1.00 85.75 202 ALA A CA 1
ATOM 1589 C C . ALA A 1 202 ? 14.021 -3.388 -22.299 1.00 85.75 202 ALA A C 1
ATOM 1591 O O . ALA A 1 202 ? 14.330 -3.728 -23.442 1.00 85.75 202 ALA A O 1
ATOM 1592 N N . ALA A 1 203 ? 14.000 -2.098 -21.944 1.00 85.19 203 ALA A N 1
ATOM 1593 C CA . ALA A 1 203 ? 14.364 -1.021 -22.864 1.00 85.19 203 ALA A CA 1
ATOM 1594 C C . ALA A 1 203 ? 15.840 -1.090 -23.301 1.00 85.19 203 ALA A C 1
ATOM 1596 O O . ALA A 1 203 ? 16.150 -0.848 -24.470 1.00 85.19 203 ALA A O 1
ATOM 1597 N N . ALA A 1 204 ? 16.751 -1.434 -22.386 1.00 78.56 204 ALA A N 1
ATOM 1598 C CA . ALA A 1 204 ? 18.168 -1.603 -22.700 1.00 78.56 204 ALA A CA 1
ATOM 1599 C C . ALA A 1 204 ? 18.409 -2.800 -23.636 1.00 78.56 204 ALA A C 1
ATOM 1601 O O . ALA A 1 204 ? 19.138 -2.665 -24.620 1.00 78.56 204 ALA A O 1
ATOM 1602 N N . GLU A 1 205 ? 17.750 -3.933 -23.383 1.00 85.06 205 GLU A N 1
ATOM 1603 C CA . GLU A 1 205 ? 17.783 -5.114 -24.255 1.00 85.06 205 GLU A CA 1
ATOM 1604 C C . GLU A 1 205 ? 17.250 -4.806 -25.657 1.00 85.06 205 GLU A C 1
ATOM 1606 O O . GLU A 1 205 ? 17.897 -5.131 -26.654 1.00 85.06 205 GLU A O 1
ATOM 1611 N N . ALA A 1 206 ? 16.100 -4.130 -25.746 1.00 88.38 206 ALA A N 1
ATOM 1612 C CA . ALA A 1 206 ? 15.506 -3.733 -27.018 1.00 88.38 206 ALA A CA 1
ATOM 1613 C C . ALA A 1 206 ? 16.431 -2.793 -27.804 1.00 88.38 206 ALA A C 1
ATOM 1615 O O . ALA A 1 206 ? 16.597 -2.945 -29.015 1.00 88.38 206 ALA A O 1
ATOM 1616 N N . ARG A 1 207 ? 17.087 -1.848 -27.118 1.00 83.75 207 ARG A N 1
ATOM 1617 C CA . ARG A 1 207 ? 18.054 -0.941 -27.744 1.00 83.75 207 ARG A CA 1
ATOM 1618 C C . ARG A 1 207 ? 19.302 -1.679 -28.228 1.00 83.75 207 ARG A C 1
ATOM 1620 O O . ARG A 1 207 ? 19.762 -1.403 -29.331 1.00 83.75 207 ARG A O 1
ATOM 1627 N N . ALA A 1 208 ? 19.829 -2.624 -27.449 1.00 80.62 208 ALA A N 1
ATOM 1628 C CA . ALA A 1 208 ? 20.953 -3.458 -27.873 1.00 80.62 208 ALA A CA 1
ATOM 1629 C C . ALA A 1 208 ? 20.599 -4.293 -29.116 1.00 80.62 208 ALA A C 1
ATOM 1631 O O . ALA A 1 208 ? 21.373 -4.332 -30.071 1.00 80.62 208 ALA A O 1
ATOM 1632 N N . ALA A 1 209 ? 19.408 -4.899 -29.141 1.00 83.81 209 ALA A N 1
ATOM 1633 C CA . ALA A 1 209 ? 18.918 -5.646 -30.297 1.00 83.81 209 ALA A CA 1
ATOM 1634 C C . ALA A 1 209 ? 18.785 -4.758 -31.547 1.00 83.81 209 ALA A C 1
ATOM 1636 O O . ALA A 1 209 ? 19.271 -5.129 -32.613 1.00 83.81 209 ALA A O 1
ATOM 1637 N N . ALA A 1 210 ? 18.222 -3.553 -31.404 1.00 85.19 210 ALA A N 1
ATOM 1638 C CA . ALA A 1 210 ? 18.094 -2.599 -32.503 1.00 85.19 210 ALA A CA 1
ATOM 1639 C C . ALA A 1 210 ? 19.456 -2.158 -33.072 1.00 85.19 210 ALA A C 1
ATOM 1641 O O . ALA A 1 210 ? 19.591 -2.006 -34.284 1.00 85.19 210 ALA A O 1
ATOM 1642 N N . LEU A 1 211 ? 20.479 -1.986 -32.224 1.00 81.12 211 LEU A N 1
ATOM 1643 C CA . LEU A 1 211 ? 21.842 -1.678 -32.679 1.00 81.12 211 LEU A CA 1
ATOM 1644 C C . LEU A 1 211 ? 22.452 -2.838 -33.473 1.00 81.12 211 LEU A C 1
ATOM 1646 O O . LEU A 1 211 ? 23.097 -2.606 -34.494 1.00 81.12 211 LEU A O 1
ATOM 1650 N N . TRP A 1 212 ? 22.209 -4.080 -33.049 1.00 84.25 212 TRP A N 1
ATOM 1651 C CA . TRP A 1 212 ? 22.604 -5.264 -33.812 1.00 84.25 212 TRP A CA 1
ATOM 1652 C C . TRP A 1 212 ? 21.892 -5.355 -35.163 1.00 84.25 212 TRP A C 1
ATOM 1654 O O . TRP A 1 212 ? 22.532 -5.659 -36.168 1.00 84.25 212 TRP A O 1
ATOM 1664 N N . ASP A 1 213 ? 20.593 -5.069 -35.213 1.00 84.06 213 ASP A N 1
ATOM 1665 C CA . ASP A 1 213 ? 19.835 -5.041 -36.466 1.00 84.06 213 ASP A CA 1
ATOM 1666 C C . ASP A 1 213 ? 20.318 -3.935 -37.404 1.00 84.06 213 ASP A C 1
ATOM 1668 O O . ASP A 1 213 ? 20.507 -4.185 -38.593 1.00 84.06 213 ASP A O 1
ATOM 1672 N N . ALA A 1 214 ? 20.601 -2.743 -36.876 1.00 80.25 214 ALA A N 1
ATOM 1673 C CA . ALA A 1 214 ? 21.184 -1.650 -37.646 1.00 80.25 214 ALA A CA 1
ATOM 1674 C C . ALA A 1 214 ? 22.562 -2.030 -38.207 1.00 80.25 214 ALA A C 1
ATOM 1676 O O . ALA A 1 214 ? 22.828 -1.811 -39.387 1.00 80.25 214 ALA A O 1
ATOM 1677 N N . ALA A 1 215 ? 23.416 -2.662 -37.397 1.00 77.38 215 ALA A N 1
ATOM 1678 C CA . ALA A 1 215 ? 24.715 -3.151 -37.849 1.00 77.38 215 ALA A CA 1
ATOM 1679 C C . ALA A 1 215 ? 24.571 -4.192 -38.972 1.00 77.38 215 ALA A C 1
ATOM 1681 O O . ALA A 1 215 ? 25.253 -4.106 -39.993 1.00 77.38 215 ALA A O 1
ATOM 1682 N N . ARG A 1 216 ? 23.641 -5.144 -38.818 1.00 83.69 216 ARG A N 1
ATOM 1683 C CA . ARG A 1 216 ? 23.334 -6.161 -39.836 1.00 83.69 216 ARG A CA 1
ATOM 1684 C C . ARG A 1 216 ? 22.748 -5.569 -41.116 1.00 83.69 216 ARG A C 1
ATOM 1686 O O . ARG A 1 216 ? 23.044 -6.074 -42.187 1.00 83.69 216 ARG A O 1
ATOM 1693 N N . ALA A 1 217 ? 21.936 -4.521 -41.021 1.00 82.75 217 ALA A N 1
ATOM 1694 C CA . ALA A 1 217 ? 21.363 -3.850 -42.187 1.00 82.75 217 ALA A CA 1
ATOM 1695 C C . ALA A 1 217 ? 22.411 -3.062 -42.988 1.00 82.75 217 ALA A C 1
ATOM 1697 O O . ALA A 1 217 ? 22.248 -2.870 -44.191 1.00 82.75 217 ALA A O 1
ATOM 1698 N N . LEU A 1 218 ? 23.477 -2.601 -42.326 1.00 79.00 218 LEU A N 1
ATOM 1699 C CA . LEU A 1 218 ? 24.611 -1.951 -42.979 1.00 79.00 218 LEU A CA 1
ATOM 1700 C C . LEU A 1 218 ? 25.537 -2.962 -43.667 1.00 79.00 218 LEU A C 1
ATOM 1702 O O . LEU A 1 218 ? 26.159 -2.629 -44.672 1.00 79.00 218 LEU A O 1
ATOM 1706 N N . ALA A 1 219 ? 25.623 -4.189 -43.153 1.00 77.88 219 ALA A N 1
ATOM 1707 C CA . ALA A 1 219 ? 26.398 -5.250 -43.777 1.00 77.88 219 ALA A CA 1
ATOM 1708 C C . ALA A 1 219 ? 25.854 -5.571 -45.188 1.00 77.88 219 ALA A C 1
ATOM 1710 O O . ALA A 1 219 ? 24.650 -5.802 -45.338 1.00 77.88 219 ALA A O 1
ATOM 1711 N N . PRO A 1 220 ? 26.703 -5.618 -46.237 1.00 78.38 220 PRO A N 1
ATOM 1712 C CA . PRO A 1 220 ? 26.277 -6.106 -47.543 1.00 78.38 220 PRO A CA 1
ATOM 1713 C C . PRO A 1 220 ? 25.693 -7.521 -47.419 1.00 78.38 220 PRO A C 1
ATOM 1715 O O . PRO A 1 220 ? 26.176 -8.306 -46.593 1.00 78.38 220 PRO A O 1
ATOM 1718 N N . PRO A 1 221 ? 24.671 -7.871 -48.228 1.00 77.81 221 PRO A N 1
ATOM 1719 C CA . PRO A 1 221 ? 24.105 -9.209 -48.197 1.00 77.81 221 PRO A CA 1
ATOM 1720 C C . PRO A 1 221 ? 25.229 -10.224 -48.426 1.00 77.81 221 PRO A C 1
ATOM 1722 O O . PRO A 1 221 ? 26.089 -9.983 -49.285 1.00 77.81 221 PRO A O 1
ATOM 1725 N N . PRO A 1 222 ? 25.253 -11.338 -47.671 1.00 76.75 222 PRO A N 1
ATOM 1726 C CA . PRO A 1 222 ? 26.272 -12.352 -47.868 1.00 76.75 222 PRO A CA 1
ATOM 1727 C C . PRO A 1 222 ? 26.256 -12.762 -49.344 1.00 76.75 222 PRO A C 1
ATOM 1729 O O . PRO A 1 222 ? 25.168 -12.855 -49.932 1.00 76.75 222 PRO A O 1
ATOM 1732 N N . PRO A 1 223 ? 27.432 -12.964 -49.969 1.00 77.38 223 PRO A N 1
ATOM 1733 C CA . PRO A 1 223 ? 27.481 -13.401 -51.355 1.00 77.38 223 PRO A CA 1
ATOM 1734 C C . PRO A 1 223 ? 26.575 -14.628 -51.487 1.00 77.38 223 PRO A C 1
ATOM 1736 O O . PRO A 1 223 ? 26.628 -15.488 -50.598 1.00 77.38 223 PRO A O 1
ATOM 1739 N N . PRO A 1 224 ? 25.706 -14.691 -52.520 1.00 79.19 224 PRO A N 1
ATOM 1740 C CA . PRO A 1 224 ? 24.773 -15.796 -52.676 1.00 79.19 224 PRO A CA 1
ATOM 1741 C C . PRO A 1 224 ? 25.594 -17.065 -52.558 1.00 79.19 224 PRO A C 1
ATOM 1743 O O . PRO A 1 224 ? 26.566 -17.212 -53.305 1.00 79.19 224 PRO A O 1
ATOM 1746 N N . ALA A 1 225 ? 25.268 -17.892 -51.555 1.00 72.69 225 ALA A N 1
ATOM 1747 C CA . ALA A 1 225 ? 25.994 -19.119 -51.288 1.00 72.69 225 ALA A CA 1
ATOM 1748 C C . ALA A 1 225 ? 26.107 -19.817 -52.631 1.00 72.69 225 ALA A C 1
ATOM 1750 O O . ALA A 1 225 ? 25.087 -20.163 -53.235 1.00 72.69 225 ALA A O 1
ATOM 1751 N N . GLN A 1 226 ? 27.330 -19.884 -53.157 1.00 65.31 226 GLN A N 1
ATOM 1752 C CA . GLN A 1 226 ? 27.559 -20.587 -54.395 1.00 65.31 226 GLN A CA 1
ATOM 1753 C C . GLN A 1 226 ? 27.129 -22.001 -54.051 1.00 65.31 226 GLN A C 1
ATOM 1755 O O . GLN A 1 226 ? 27.765 -22.662 -53.233 1.00 65.31 226 GLN A O 1
ATOM 1760 N N . HIS A 1 227 ? 25.959 -22.396 -54.556 1.00 57.50 227 HIS A N 1
ATOM 1761 C CA . HIS A 1 227 ? 25.518 -23.770 -54.544 1.00 57.50 227 HIS A CA 1
ATOM 1762 C C . HIS A 1 227 ? 26.553 -24.496 -55.392 1.00 57.50 227 HIS A C 1
ATOM 1764 O O . HIS A 1 227 ? 26.377 -24.659 -56.598 1.00 57.50 227 HIS A O 1
ATOM 1770 N N . GLU A 1 228 ? 27.683 -24.839 -54.774 1.00 57.09 228 GLU A N 1
ATOM 1771 C CA . GLU A 1 228 ? 28.627 -25.784 -55.320 1.00 57.09 228 GLU A CA 1
ATOM 1772 C C . GLU A 1 228 ? 27.798 -27.028 -55.586 1.00 57.09 228 GLU A C 1
ATOM 1774 O O . GLU A 1 228 ? 27.192 -27.623 -54.689 1.00 57.09 228 GLU A O 1
ATOM 1779 N N . GLY A 1 229 ? 27.625 -27.270 -56.881 1.00 52.12 229 GLY A N 1
ATOM 1780 C CA . GLY A 1 229 ? 26.658 -28.201 -57.399 1.00 52.12 229 GLY A CA 1
ATOM 1781 C C . GLY A 1 229 ? 26.802 -29.549 -56.721 1.00 52.12 229 GLY A C 1
ATOM 1782 O O . GLY A 1 229 ? 27.900 -30.070 -56.533 1.00 52.12 229 GLY A O 1
ATOM 1783 N N . ALA A 1 230 ? 25.640 -30.109 -56.404 1.00 55.28 230 ALA A N 1
ATOM 1784 C CA . ALA A 1 230 ? 25.441 -31.507 -56.102 1.00 55.28 230 ALA A CA 1
ATOM 1785 C C . ALA A 1 230 ? 26.326 -32.385 -56.998 1.00 55.28 230 ALA A C 1
ATOM 1787 O O . ALA A 1 230 ? 26.062 -32.585 -58.184 1.00 55.28 230 ALA A O 1
ATOM 1788 N N . GLY A 1 231 ? 27.378 -32.915 -56.388 1.00 58.84 231 GLY A N 1
ATOM 1789 C CA . GLY A 1 231 ? 28.342 -33.794 -57.015 1.00 58.84 231 GLY A CA 1
ATOM 1790 C C . GLY A 1 231 ? 28.724 -34.943 -56.098 1.00 58.84 231 GLY A C 1
ATOM 1791 O O . GLY A 1 231 ? 29.896 -35.274 -56.028 1.00 58.84 231 GLY A O 1
ATOM 1792 N N . SER A 1 232 ? 27.777 -35.563 -55.384 1.00 52.09 232 SER A N 1
ATOM 1793 C CA . SER A 1 232 ? 27.995 -36.941 -54.933 1.00 52.09 232 SER A CA 1
ATOM 1794 C C . SER A 1 232 ? 26.692 -37.696 -54.687 1.00 52.09 232 SER A C 1
ATOM 1796 O O . SER A 1 232 ? 25.973 -37.488 -53.712 1.00 52.09 232 SER A O 1
ATOM 1798 N N . ARG A 1 233 ? 26.404 -38.592 -55.634 1.00 56.19 233 ARG A N 1
ATOM 1799 C CA . ARG A 1 233 ? 25.492 -39.724 -55.486 1.00 56.19 233 ARG A CA 1
ATOM 1800 C C . ARG A 1 233 ? 26.078 -40.694 -54.461 1.00 56.19 233 ARG A C 1
ATOM 1802 O O . ARG A 1 233 ? 27.218 -41.117 -54.607 1.00 56.19 233 ARG A O 1
ATOM 1809 N N . GLY A 1 234 ? 25.253 -41.143 -53.525 1.00 51.72 234 GLY A N 1
ATOM 1810 C CA . GLY A 1 234 ? 25.576 -42.257 -52.640 1.00 51.72 234 GLY A CA 1
ATOM 1811 C C . GLY A 1 234 ? 24.324 -42.773 -51.950 1.00 51.72 234 GLY A C 1
ATOM 1812 O O . GLY A 1 234 ? 24.048 -42.419 -50.814 1.00 51.72 234 GLY A O 1
ATOM 1813 N N . GLN A 1 235 ? 23.537 -43.565 -52.676 1.00 57.31 235 GLN A N 1
ATOM 1814 C CA . GLN A 1 235 ? 22.442 -44.360 -52.125 1.00 57.31 235 GLN A CA 1
ATOM 1815 C C . GLN A 1 235 ? 22.982 -45.344 -51.074 1.00 57.31 235 GLN A C 1
ATOM 1817 O O . GLN A 1 235 ? 23.947 -46.049 -51.364 1.00 57.31 235 GLN A O 1
ATOM 1822 N N . SER A 1 236 ? 22.307 -45.486 -49.930 1.00 49.06 236 SER A N 1
ATOM 1823 C CA . SER A 1 236 ? 21.755 -46.783 -49.494 1.00 49.06 236 SER A CA 1
ATOM 1824 C C . SER A 1 236 ? 20.820 -46.651 -48.273 1.00 49.06 236 SER A C 1
ATOM 1826 O O . SER A 1 236 ? 21.000 -45.723 -47.486 1.00 49.06 236 SER A O 1
ATOM 1828 N N . PRO A 1 237 ? 19.817 -47.547 -48.126 1.00 69.62 237 PRO A N 1
ATOM 1829 C CA . PRO A 1 237 ? 18.740 -47.460 -47.134 1.00 69.62 237 PRO A CA 1
ATOM 1830 C C . PRO A 1 237 ? 18.815 -48.539 -46.021 1.00 69.62 237 PRO A C 1
ATOM 1832 O O . PRO A 1 237 ? 19.665 -49.423 -46.067 1.00 69.62 237 PRO A O 1
ATOM 1835 N N . ALA A 1 238 ? 17.816 -48.499 -45.120 1.00 51.16 238 ALA A N 1
ATOM 1836 C CA . ALA A 1 238 ? 17.495 -49.393 -43.983 1.00 51.16 238 ALA A CA 1
ATOM 1837 C C . ALA A 1 238 ? 18.275 -49.078 -42.692 1.00 51.16 238 ALA A C 1
ATOM 1839 O O . ALA A 1 238 ? 19.475 -48.854 -42.736 1.00 51.16 238 ALA A O 1
ATOM 1840 N N . SER A 1 239 ? 17.667 -48.949 -41.508 1.00 42.28 239 SER A N 1
ATOM 1841 C CA . SER A 1 239 ? 16.621 -49.745 -40.823 1.00 42.28 239 SER A CA 1
ATOM 1842 C C . SER A 1 239 ? 15.844 -48.845 -39.830 1.00 42.28 239 SER A C 1
ATOM 1844 O O . SER A 1 239 ? 16.453 -47.970 -39.228 1.00 42.28 239 SER A O 1
ATOM 1846 N N . SER A 1 240 ? 14.512 -48.856 -39.684 1.00 52.19 240 SER A N 1
ATOM 1847 C CA . SER A 1 240 ? 13.586 -49.896 -39.177 1.00 52.19 240 SER A CA 1
ATOM 1848 C C . SER A 1 240 ? 13.785 -50.276 -37.697 1.00 52.19 240 SER A C 1
ATOM 1850 O O . SER A 1 240 ? 14.738 -50.972 -37.369 1.00 52.19 240 SER A O 1
ATOM 1852 N N . GLY A 1 241 ? 12.805 -49.904 -36.858 1.00 41.38 241 GLY A N 1
ATOM 1853 C CA . GLY A 1 241 ? 12.589 -50.353 -35.468 1.00 41.38 241 GLY A CA 1
ATOM 1854 C C . GLY A 1 241 ? 12.732 -49.208 -34.453 1.00 41.38 241 GLY A C 1
ATOM 1855 O O . GLY A 1 241 ? 13.679 -48.446 -34.540 1.00 41.38 241 GLY A O 1
ATOM 1856 N N . SER A 1 242 ? 11.872 -48.984 -33.464 1.00 44.56 242 SER A N 1
ATOM 1857 C CA . SER A 1 242 ? 10.710 -49.701 -32.941 1.00 44.56 242 SER A CA 1
ATOM 1858 C C . SER A 1 242 ? 9.949 -48.720 -32.041 1.00 44.56 242 SER A C 1
ATOM 1860 O O . SER A 1 242 ? 10.559 -47.876 -31.388 1.00 44.56 242 SER A O 1
ATOM 1862 N N . SER A 1 243 ? 8.630 -48.871 -32.009 1.00 55.28 243 SER A N 1
ATOM 1863 C CA . SER A 1 243 ? 7.699 -48.268 -31.056 1.00 55.28 243 SER A CA 1
ATOM 1864 C C . SER A 1 243 ? 8.086 -48.527 -29.599 1.00 55.28 243 SER A C 1
ATOM 1866 O O . SER A 1 243 ? 8.523 -49.638 -29.300 1.00 55.28 243 SER A O 1
ATOM 1868 N N . SER A 1 244 ? 7.793 -47.560 -28.726 1.00 47.91 244 SER A N 1
ATOM 1869 C CA . SER A 1 244 ? 7.001 -47.784 -27.509 1.00 47.91 244 SER A CA 1
ATOM 1870 C C . SER A 1 244 ? 6.422 -46.459 -27.016 1.00 47.91 244 SER A C 1
ATOM 1872 O O . SER A 1 244 ? 7.156 -45.499 -26.783 1.00 47.91 244 SER A O 1
ATOM 1874 N N . ASP A 1 245 ? 5.097 -46.458 -26.902 1.00 53.84 245 ASP A N 1
ATOM 1875 C CA . ASP A 1 245 ? 4.266 -45.512 -26.168 1.00 53.84 245 ASP A CA 1
ATOM 1876 C C . ASP A 1 245 ? 4.762 -45.323 -24.732 1.00 53.84 245 ASP A C 1
ATOM 1878 O O . ASP A 1 245 ? 4.972 -46.320 -24.049 1.00 53.84 245 ASP A O 1
ATOM 1882 N N . GLU A 1 246 ? 4.841 -44.073 -24.266 1.00 55.94 246 GLU A N 1
ATOM 1883 C CA . GLU A 1 246 ? 4.383 -43.701 -22.922 1.00 55.94 246 GLU A CA 1
ATOM 1884 C C . GLU A 1 246 ? 3.750 -42.300 -22.970 1.00 55.94 246 GLU A C 1
ATOM 1886 O O . GLU A 1 246 ? 4.398 -41.287 -23.248 1.00 55.94 246 GLU A O 1
ATOM 1891 N N . ASP A 1 247 ? 2.438 -42.296 -22.735 1.00 58.47 247 ASP A N 1
ATOM 1892 C CA . ASP A 1 247 ? 1.589 -41.156 -22.410 1.00 58.47 247 ASP A CA 1
ATOM 1893 C C . ASP A 1 247 ? 1.992 -40.564 -21.046 1.00 58.47 247 ASP A C 1
ATOM 1895 O O . ASP A 1 247 ? 1.804 -41.204 -20.014 1.00 58.47 247 ASP A O 1
ATOM 1899 N N . GLU A 1 248 ? 2.444 -39.306 -21.016 1.00 51.59 248 GLU A N 1
ATOM 1900 C CA . GLU A 1 248 ? 2.290 -38.431 -19.844 1.00 51.59 248 GLU A CA 1
ATOM 1901 C C . GLU A 1 248 ? 2.153 -36.946 -20.256 1.00 51.59 248 GLU A C 1
ATOM 1903 O O . GLU A 1 248 ? 2.753 -36.499 -21.243 1.00 51.59 248 GLU A O 1
ATOM 1908 N N . PRO A 1 249 ? 1.342 -36.143 -19.534 1.00 56.91 249 PRO A N 1
ATOM 1909 C CA . PRO A 1 249 ? 0.856 -34.860 -20.023 1.00 56.91 249 PRO A CA 1
ATOM 1910 C C . PRO A 1 249 ? 1.877 -33.735 -19.803 1.00 56.91 249 PRO A C 1
ATOM 1912 O O . PRO A 1 249 ? 2.205 -33.355 -18.678 1.00 56.91 249 PRO A O 1
ATOM 1915 N N . ARG A 1 250 ? 2.335 -33.129 -20.905 1.00 38.97 250 ARG A N 1
ATOM 1916 C CA . ARG A 1 250 ? 3.165 -31.916 -20.901 1.00 38.97 250 ARG A CA 1
ATOM 1917 C C . ARG A 1 250 ? 2.371 -30.707 -20.403 1.00 38.97 250 ARG A C 1
ATOM 1919 O O . ARG A 1 250 ? 1.567 -30.131 -21.132 1.00 38.97 250 ARG A O 1
ATOM 1926 N N . ALA A 1 251 ? 2.676 -30.268 -19.186 1.00 41.91 251 ALA A N 1
ATOM 1927 C CA . ALA A 1 251 ? 2.442 -28.892 -18.773 1.00 41.91 251 ALA A CA 1
ATOM 1928 C C . ALA A 1 251 ? 3.324 -27.948 -19.611 1.00 41.91 251 ALA A C 1
ATOM 1930 O O . ALA A 1 251 ? 4.512 -28.205 -19.815 1.00 41.91 251 ALA A O 1
ATOM 1931 N N . SER A 1 252 ? 2.715 -26.869 -20.099 1.00 46.53 252 SER A N 1
ATOM 1932 C CA . SER A 1 252 ? 3.278 -25.840 -20.971 1.00 46.53 252 SER A CA 1
ATOM 1933 C C . SER A 1 252 ? 4.644 -25.320 -20.503 1.00 46.53 252 SER A C 1
ATOM 1935 O O . SER A 1 252 ? 4.734 -24.384 -19.707 1.00 46.53 252 SER A O 1
ATOM 1937 N N . ARG A 1 253 ? 5.724 -25.895 -21.045 1.00 42.22 253 ARG A N 1
ATOM 1938 C CA . ARG A 1 253 ? 7.032 -25.239 -21.102 1.00 42.22 253 ARG A CA 1
ATOM 1939 C C . ARG A 1 253 ? 6.891 -24.063 -22.060 1.00 42.22 253 ARG A C 1
ATOM 1941 O O . ARG A 1 253 ? 6.578 -24.254 -23.227 1.00 42.22 253 ARG A O 1
ATOM 1948 N N . ARG A 1 254 ? 7.084 -22.848 -21.546 1.00 41.75 254 ARG A N 1
ATOM 1949 C CA . ARG A 1 254 ? 7.344 -21.677 -22.384 1.00 41.75 254 ARG A CA 1
ATOM 1950 C C . ARG A 1 254 ? 8.620 -21.970 -23.164 1.00 41.75 254 ARG A C 1
ATOM 1952 O O . ARG A 1 254 ? 9.674 -22.136 -22.553 1.00 41.75 254 ARG A O 1
ATOM 1959 N N . ASP A 1 255 ? 8.497 -22.067 -24.479 1.00 36.25 255 ASP A N 1
ATOM 1960 C CA . ASP A 1 255 ? 9.630 -22.118 -25.389 1.00 36.25 255 ASP A CA 1
ATOM 1961 C C . ASP A 1 255 ? 10.412 -20.809 -25.240 1.00 36.25 255 ASP A C 1
ATOM 1963 O O . ASP A 1 255 ? 10.012 -19.754 -25.732 1.00 36.25 255 ASP A O 1
ATOM 1967 N N . ALA A 1 256 ? 11.508 -20.860 -24.484 1.00 43.66 256 ALA A N 1
ATOM 1968 C CA . ALA A 1 256 ? 12.543 -19.850 -24.594 1.00 43.66 256 ALA A CA 1
ATOM 1969 C C . ALA A 1 256 ? 13.129 -19.964 -26.012 1.00 43.66 256 ALA A C 1
ATOM 1971 O O . ALA A 1 256 ? 13.400 -21.086 -26.453 1.00 43.66 256 ALA A O 1
ATOM 1972 N N . PRO A 1 257 ? 13.320 -18.852 -26.742 1.00 41.38 257 PRO A N 1
ATOM 1973 C CA . PRO A 1 257 ? 13.958 -18.903 -28.046 1.00 41.38 257 PRO A CA 1
ATOM 1974 C C . PRO A 1 257 ? 15.348 -19.520 -27.877 1.00 41.38 257 PRO A C 1
ATOM 1976 O O . PRO A 1 257 ? 16.184 -18.993 -27.141 1.00 41.38 257 PRO A O 1
ATOM 1979 N N . SER A 1 258 ? 15.571 -20.658 -28.534 1.00 39.66 258 SER A N 1
ATOM 1980 C CA . SER A 1 258 ? 16.889 -21.271 -28.671 1.00 39.66 258 SER A CA 1
ATOM 1981 C C . SER A 1 258 ? 17.812 -20.233 -29.324 1.00 39.66 258 SER A C 1
ATOM 1983 O O . SER A 1 258 ? 17.740 -19.935 -30.515 1.00 39.66 258 SER A O 1
ATOM 1985 N N . ARG A 1 259 ? 18.640 -19.592 -28.491 1.00 50.94 259 ARG A N 1
ATOM 1986 C CA . ARG A 1 259 ? 19.831 -18.846 -28.903 1.00 50.94 259 ARG A CA 1
ATOM 1987 C C . ARG A 1 259 ? 20.934 -19.877 -29.133 1.00 50.94 259 ARG A C 1
ATOM 1989 O O . ARG A 1 259 ? 21.874 -19.978 -28.350 1.00 50.94 259 ARG A O 1
ATOM 1996 N N . ASP A 1 260 ? 20.789 -20.688 -30.174 1.00 39.69 260 ASP A N 1
ATOM 1997 C CA . ASP A 1 260 ? 21.851 -21.596 -30.594 1.00 39.69 260 ASP A CA 1
ATOM 1998 C C . ASP A 1 260 ? 23.035 -20.771 -31.123 1.00 39.69 260 ASP A C 1
ATOM 2000 O O . ASP A 1 260 ? 22.925 -20.091 -32.139 1.00 39.69 260 ASP A O 1
ATOM 2004 N N . ALA A 1 261 ? 24.145 -20.805 -30.380 1.00 42.03 261 ALA A N 1
ATOM 2005 C CA . ALA A 1 261 ? 25.550 -20.889 -30.816 1.00 42.03 261 ALA A CA 1
ATOM 2006 C C . ALA A 1 261 ? 26.093 -19.999 -31.970 1.00 42.03 261 ALA A C 1
ATOM 2008 O O . ALA A 1 261 ? 27.227 -20.199 -32.400 1.00 42.03 261 ALA A O 1
ATOM 2009 N N . GLY A 1 262 ? 25.361 -18.995 -32.457 1.00 46.84 262 GLY A N 1
ATOM 2010 C CA . GLY A 1 262 ? 25.752 -18.165 -33.607 1.00 46.84 262 GLY A CA 1
ATOM 2011 C C . GLY A 1 262 ? 26.571 -16.902 -33.295 1.00 46.84 262 GLY A C 1
ATOM 2012 O O . GLY A 1 262 ? 27.006 -16.227 -34.226 1.00 46.84 262 GLY A O 1
ATOM 2013 N N . GLY A 1 263 ? 26.789 -16.559 -32.020 1.00 50.66 263 GLY A N 1
ATOM 2014 C CA . GLY A 1 263 ? 27.360 -15.260 -31.613 1.00 50.66 263 GLY A CA 1
ATOM 2015 C C . GLY A 1 263 ? 28.795 -15.016 -32.095 1.00 50.66 263 GLY A C 1
ATOM 2016 O O . GLY A 1 263 ? 29.069 -14.023 -32.768 1.00 50.66 263 GLY A O 1
ATOM 2017 N N . ALA A 1 264 ? 29.701 -15.968 -31.852 1.00 49.72 264 ALA A N 1
ATOM 2018 C CA . ALA A 1 264 ? 31.123 -15.792 -32.164 1.00 49.72 264 ALA A CA 1
ATOM 2019 C C . ALA A 1 264 ? 31.421 -15.755 -33.677 1.00 49.72 264 ALA A C 1
ATOM 2021 O O . ALA A 1 264 ? 32.330 -15.054 -34.119 1.00 49.72 264 ALA A O 1
ATOM 2022 N N . CYS A 1 265 ? 30.639 -16.471 -34.494 1.00 53.00 265 CYS A N 1
ATOM 2023 C CA . CYS A 1 265 ? 30.776 -16.414 -35.953 1.00 53.00 265 CYS A CA 1
ATOM 2024 C C . CYS A 1 265 ? 30.153 -15.127 -36.531 1.00 53.00 265 CYS A C 1
ATOM 2026 O O . CYS A 1 265 ? 30.626 -14.597 -37.536 1.00 53.00 265 CYS A O 1
ATOM 2028 N N . GLY A 1 266 ? 29.138 -14.578 -35.853 1.00 66.69 266 GLY A N 1
ATOM 2029 C CA . GLY A 1 266 ? 28.453 -13.352 -36.250 1.00 66.69 266 GLY A CA 1
ATOM 2030 C C . GLY A 1 266 ? 29.313 -12.095 -36.128 1.00 66.69 266 GLY A C 1
ATOM 2031 O O . GLY A 1 266 ? 29.313 -11.289 -37.053 1.00 66.69 266 GLY A O 1
ATOM 2032 N N . ALA A 1 267 ? 30.073 -11.931 -35.041 1.00 71.50 267 ALA A N 1
ATOM 2033 C CA . ALA A 1 267 ? 30.859 -10.714 -34.807 1.00 71.50 267 ALA A CA 1
ATOM 2034 C C . ALA A 1 267 ? 31.994 -10.527 -35.830 1.00 71.50 267 ALA A C 1
ATOM 2036 O O . ALA A 1 267 ? 32.136 -9.449 -36.404 1.00 71.50 267 ALA A O 1
ATOM 2037 N N . ALA A 1 268 ? 32.754 -11.586 -36.132 1.00 75.31 268 ALA A N 1
ATOM 2038 C CA . ALA A 1 268 ? 33.827 -11.531 -37.127 1.00 75.31 268 ALA A CA 1
ATOM 2039 C C . ALA A 1 268 ? 33.289 -11.314 -38.553 1.00 75.31 268 ALA A C 1
ATOM 2041 O O . ALA A 1 268 ? 33.857 -10.545 -39.331 1.00 75.31 268 ALA A O 1
ATOM 2042 N N . HIS A 1 269 ? 32.168 -11.962 -38.890 1.00 78.19 269 HIS A N 1
ATOM 2043 C CA . HIS A 1 269 ? 31.503 -11.762 -40.176 1.00 78.19 269 HIS A CA 1
ATOM 2044 C C . HIS A 1 269 ? 30.949 -10.339 -40.306 1.00 78.19 269 HIS A C 1
ATOM 2046 O O . HIS A 1 269 ? 31.126 -9.697 -41.339 1.00 78.19 269 HIS A O 1
ATOM 2052 N N . LEU A 1 270 ? 30.351 -9.815 -39.234 1.00 78.06 270 LEU A N 1
ATOM 2053 C CA . LEU A 1 270 ? 29.869 -8.442 -39.168 1.00 78.06 270 LEU A CA 1
ATOM 2054 C C . LEU A 1 270 ? 31.022 -7.440 -39.301 1.00 78.06 270 LEU A C 1
ATOM 2056 O O . LEU A 1 270 ? 30.914 -6.516 -40.097 1.00 78.06 270 LEU A O 1
ATOM 2060 N N . ALA A 1 271 ? 32.137 -7.633 -38.591 1.00 79.06 271 ALA A N 1
ATOM 2061 C CA . ALA A 1 271 ? 33.313 -6.769 -38.697 1.00 79.06 271 ALA A CA 1
ATOM 2062 C C . ALA A 1 271 ? 33.852 -6.721 -40.135 1.00 79.06 271 ALA A C 1
ATOM 2064 O O . ALA A 1 271 ? 34.172 -5.649 -40.642 1.00 79.06 271 ALA A O 1
ATOM 2065 N N . ALA A 1 272 ? 33.905 -7.868 -40.820 1.00 81.19 272 ALA A N 1
ATOM 2066 C CA . ALA A 1 272 ? 34.292 -7.932 -42.227 1.00 81.19 272 ALA A CA 1
ATOM 2067 C C . ALA A 1 272 ? 33.290 -7.207 -43.141 1.00 81.19 272 ALA A C 1
ATOM 2069 O O . ALA A 1 272 ? 33.700 -6.498 -44.057 1.00 81.19 272 ALA A O 1
ATOM 2070 N N . ALA A 1 273 ? 31.991 -7.350 -42.879 1.00 77.12 273 ALA A N 1
ATOM 2071 C CA . ALA A 1 273 ? 30.934 -6.727 -43.666 1.00 77.12 273 ALA A CA 1
ATOM 2072 C C . ALA A 1 273 ? 30.872 -5.199 -43.471 1.00 77.12 273 ALA A C 1
ATOM 2074 O O . ALA A 1 273 ? 30.679 -4.453 -44.430 1.00 77.12 273 ALA A O 1
ATOM 2075 N N . LEU A 1 274 ? 31.115 -4.720 -42.249 1.00 77.38 274 LEU A N 1
ATOM 2076 C CA . LEU A 1 274 ? 31.131 -3.298 -41.903 1.00 77.38 274 LEU A CA 1
ATOM 2077 C C . LEU A 1 274 ? 32.288 -2.523 -42.550 1.00 77.38 274 LEU A C 1
ATOM 2079 O O . LEU A 1 274 ? 32.196 -1.304 -42.658 1.00 77.38 274 LEU A O 1
ATOM 2083 N N . ARG A 1 275 ? 33.339 -3.196 -43.039 1.00 81.25 275 ARG A N 1
ATOM 2084 C CA . ARG A 1 275 ? 34.415 -2.548 -43.818 1.00 81.25 275 ARG A CA 1
ATOM 2085 C C . ARG A 1 275 ? 33.906 -1.925 -45.120 1.00 81.25 275 ARG A C 1
ATOM 2087 O O . ARG A 1 275 ? 34.442 -0.930 -45.580 1.00 81.25 275 ARG A O 1
ATOM 2094 N N . ALA A 1 276 ? 32.834 -2.469 -45.698 1.00 78.38 276 ALA A N 1
ATOM 2095 C CA . ALA A 1 276 ? 32.240 -1.941 -46.927 1.00 78.38 276 ALA A CA 1
ATOM 2096 C C . ALA A 1 276 ? 31.295 -0.740 -46.695 1.00 78.38 276 ALA A C 1
ATOM 2098 O O . ALA A 1 276 ? 30.713 -0.218 -47.648 1.00 78.38 276 ALA A O 1
ATOM 2099 N N . VAL A 1 277 ? 31.096 -0.320 -45.443 1.00 79.62 277 VAL A N 1
ATOM 2100 C CA . VAL A 1 277 ? 30.095 0.681 -45.047 1.00 79.62 277 VAL A CA 1
ATOM 2101 C C . VAL A 1 277 ? 30.731 2.070 -44.950 1.00 79.62 277 VAL A C 1
ATOM 2103 O O . VAL A 1 277 ? 31.856 2.188 -44.467 1.00 79.62 277 VAL A O 1
ATOM 2106 N N . PRO A 1 278 ? 30.022 3.154 -45.331 1.00 84.75 278 PRO A N 1
ATOM 2107 C CA . PRO A 1 278 ? 30.529 4.511 -45.156 1.00 84.75 278 PRO A CA 1
ATOM 2108 C C . PRO A 1 278 ? 30.941 4.804 -43.708 1.00 84.75 278 PRO A C 1
ATOM 2110 O O . PRO A 1 278 ? 30.147 4.649 -42.776 1.00 84.75 278 PRO A O 1
ATOM 2113 N N . GLU A 1 279 ? 32.161 5.314 -43.531 1.00 80.62 279 GLU A N 1
ATOM 2114 C CA . GLU A 1 279 ? 32.783 5.553 -42.222 1.00 80.62 279 GLU A CA 1
ATOM 2115 C C . GLU A 1 279 ? 31.900 6.385 -41.274 1.00 80.62 279 GLU A C 1
ATOM 2117 O O . GLU A 1 279 ? 31.815 6.101 -40.079 1.00 80.62 279 GLU A O 1
ATOM 2122 N N . ALA A 1 280 ? 31.197 7.393 -41.802 1.00 82.50 280 ALA A N 1
ATOM 2123 C CA . ALA A 1 280 ? 30.302 8.244 -41.019 1.00 82.50 280 ALA A CA 1
ATOM 2124 C C . ALA A 1 280 ? 29.222 7.437 -40.273 1.00 82.50 280 ALA A C 1
ATOM 2126 O O . ALA A 1 280 ? 28.955 7.705 -39.102 1.00 82.50 280 ALA A O 1
ATOM 2127 N N . ARG A 1 281 ? 28.659 6.403 -40.915 1.00 80.88 281 ARG A N 1
ATOM 2128 C CA . ARG A 1 281 ? 27.640 5.528 -40.313 1.00 80.88 281 ARG A CA 1
ATOM 2129 C C . ARG A 1 281 ? 28.232 4.589 -39.269 1.00 80.88 281 ARG A C 1
ATOM 2131 O O . ARG A 1 281 ? 27.622 4.376 -38.226 1.00 80.88 281 ARG A O 1
ATOM 2138 N N . VAL A 1 282 ? 29.445 4.088 -39.503 1.00 81.31 282 VAL A N 1
ATOM 2139 C CA . VAL A 1 282 ? 30.170 3.255 -38.529 1.00 81.31 282 VAL A CA 1
ATOM 2140 C C . VAL A 1 282 ? 30.520 4.067 -37.273 1.00 81.31 282 VAL A C 1
ATOM 2142 O O . VAL A 1 282 ? 30.369 3.577 -36.153 1.00 81.31 282 VAL A O 1
ATOM 2145 N N . ARG A 1 283 ? 30.925 5.336 -37.428 1.00 83.69 283 ARG A N 1
ATOM 2146 C CA . ARG A 1 283 ? 31.199 6.251 -36.304 1.00 83.69 283 ARG A CA 1
ATOM 2147 C C . ARG A 1 283 ? 29.945 6.597 -35.499 1.00 83.69 283 ARG A C 1
ATOM 2149 O O . ARG A 1 283 ? 30.017 6.609 -34.270 1.00 83.69 283 ARG A O 1
ATOM 2156 N N . GLU A 1 284 ? 28.822 6.860 -36.168 1.00 86.38 284 GLU A N 1
ATOM 2157 C CA . GLU A 1 284 ? 27.518 7.099 -35.530 1.00 86.38 284 GLU A CA 1
ATOM 2158 C C . GLU A 1 284 ? 27.104 5.889 -34.679 1.00 86.38 284 GLU A C 1
ATOM 2160 O O . GLU A 1 284 ? 26.901 6.018 -33.471 1.00 86.38 284 GLU A O 1
ATOM 2165 N N . LEU A 1 285 ? 27.135 4.687 -35.263 1.00 83.19 285 LEU A N 1
ATOM 2166 C CA . LEU A 1 285 ? 26.799 3.451 -34.558 1.00 83.19 285 LEU A CA 1
ATOM 2167 C C . LEU A 1 285 ? 27.738 3.189 -33.367 1.00 83.19 285 LEU A C 1
ATOM 2169 O O . LEU A 1 285 ? 27.292 2.822 -32.280 1.00 83.19 285 LEU A O 1
ATOM 2173 N N . ARG A 1 286 ? 29.044 3.445 -33.522 1.00 85.81 286 ARG A N 1
ATOM 2174 C CA . ARG A 1 286 ? 30.026 3.323 -32.430 1.00 85.81 286 ARG A CA 1
ATOM 2175 C C . ARG A 1 286 ? 29.761 4.310 -31.293 1.00 85.81 286 ARG A C 1
ATOM 2177 O O . ARG A 1 286 ? 29.974 3.960 -30.131 1.00 85.81 286 ARG A O 1
ATOM 2184 N N . ARG A 1 287 ? 29.309 5.532 -31.595 1.00 89.88 287 ARG A N 1
ATOM 2185 C CA . ARG A 1 287 ? 28.898 6.512 -30.576 1.00 89.88 287 ARG A CA 1
ATOM 2186 C C . ARG A 1 287 ? 27.707 5.983 -29.781 1.00 89.88 287 ARG A C 1
ATOM 2188 O O . ARG A 1 287 ? 27.758 6.008 -28.553 1.00 89.88 287 ARG A O 1
ATOM 2195 N N . ASP A 1 288 ? 26.694 5.451 -30.454 1.00 85.31 288 ASP A N 1
ATOM 2196 C CA . ASP A 1 288 ? 25.494 4.926 -29.796 1.00 85.31 288 ASP A CA 1
ATOM 2197 C C . ASP A 1 288 ? 25.781 3.692 -28.935 1.00 85.31 288 ASP A C 1
ATOM 2199 O O . ASP A 1 288 ? 25.297 3.601 -27.803 1.00 85.31 288 ASP A O 1
ATOM 2203 N N . VAL A 1 289 ? 26.634 2.785 -29.421 1.00 85.19 289 VAL A N 1
ATOM 2204 C CA . VAL A 1 289 ? 27.125 1.623 -28.663 1.00 85.19 289 VAL A CA 1
ATOM 2205 C C . VAL A 1 289 ? 27.888 2.061 -27.411 1.00 85.19 289 VAL A C 1
ATOM 2207 O O . VAL A 1 289 ? 27.657 1.513 -26.334 1.00 85.19 289 VAL A O 1
ATOM 2210 N N . ARG A 1 290 ? 28.750 3.085 -27.504 1.00 85.31 290 ARG A N 1
ATOM 2211 C CA . ARG A 1 290 ? 29.462 3.642 -26.336 1.00 85.31 290 ARG A CA 1
ATOM 2212 C C . ARG A 1 290 ? 28.507 4.249 -25.308 1.00 85.31 290 ARG A C 1
ATOM 2214 O O . ARG A 1 290 ? 28.687 4.012 -24.118 1.00 85.31 290 ARG A O 1
ATOM 2221 N N . ILE A 1 291 ? 27.499 5.005 -25.752 1.00 85.62 291 ILE A N 1
ATOM 2222 C CA . ILE A 1 291 ? 26.491 5.601 -24.859 1.00 85.62 291 ILE A CA 1
ATOM 2223 C C . ILE A 1 291 ? 25.720 4.503 -24.117 1.00 85.62 291 ILE A C 1
ATOM 2225 O O . ILE A 1 291 ? 25.528 4.597 -22.904 1.00 85.62 291 ILE A O 1
ATOM 2229 N N . LEU A 1 292 ? 25.302 3.448 -24.825 1.00 82.62 292 LEU A N 1
ATOM 2230 C CA . LEU A 1 292 ? 24.598 2.323 -24.212 1.00 82.62 292 LEU A CA 1
ATOM 2231 C C . LEU A 1 292 ? 25.496 1.553 -23.232 1.00 82.62 292 LEU A C 1
ATOM 2233 O O . LEU A 1 292 ? 25.055 1.252 -22.126 1.00 82.62 292 LEU A O 1
ATOM 2237 N N . ALA A 1 293 ? 26.751 1.282 -23.601 1.00 81.25 293 ALA A N 1
ATOM 2238 C CA . ALA A 1 293 ? 27.711 0.599 -22.736 1.00 81.25 293 ALA A CA 1
ATOM 2239 C C . ALA A 1 293 ? 27.947 1.362 -21.421 1.00 81.25 293 ALA A C 1
ATOM 2241 O O . ALA A 1 293 ? 27.855 0.765 -20.351 1.00 81.25 293 ALA A O 1
ATOM 2242 N N . ALA A 1 294 ? 28.156 2.681 -21.490 1.00 81.81 294 ALA A N 1
ATOM 2243 C CA . ALA A 1 294 ? 28.326 3.520 -20.302 1.00 81.81 294 ALA A CA 1
ATOM 2244 C C . ALA A 1 294 ? 27.073 3.513 -19.403 1.00 81.81 294 ALA A C 1
ATOM 2246 O O . ALA A 1 294 ? 27.169 3.408 -18.183 1.00 81.81 294 ALA A O 1
ATOM 2247 N N . SER A 1 295 ? 25.876 3.554 -20.000 1.00 81.00 295 SER A N 1
ATOM 2248 C CA . SER A 1 295 ? 24.616 3.482 -19.248 1.00 81.00 295 SER A CA 1
ATOM 2249 C C . SER A 1 295 ? 24.411 2.129 -18.547 1.00 81.00 295 SER A C 1
ATOM 2251 O O . SER A 1 295 ? 23.898 2.094 -17.424 1.00 81.00 295 SER A O 1
ATOM 2253 N N . LEU A 1 296 ? 24.820 1.027 -19.185 1.00 78.19 296 LEU A N 1
ATOM 2254 C CA . LEU A 1 296 ? 24.754 -0.320 -18.613 1.00 78.19 296 LEU A CA 1
ATOM 2255 C C . LEU A 1 296 ? 25.731 -0.495 -17.441 1.00 78.19 296 LEU A C 1
ATOM 2257 O O . LEU A 1 296 ? 25.343 -1.057 -16.415 1.00 78.19 296 LEU A O 1
ATOM 2261 N N . GLU A 1 297 ? 26.968 -0.010 -17.584 1.00 75.75 297 GLU A N 1
ATOM 2262 C CA . GLU A 1 297 ? 28.029 -0.172 -16.582 1.00 75.75 297 GLU A CA 1
ATOM 2263 C C . GLU A 1 297 ? 27.796 0.679 -15.329 1.00 75.75 297 GLU A C 1
ATOM 2265 O O . GLU A 1 297 ? 27.809 0.141 -14.221 1.00 75.75 297 GLU A O 1
ATOM 2270 N N . ASP A 1 298 ? 27.515 1.974 -15.488 1.00 74.69 298 ASP A N 1
ATOM 2271 C CA . ASP A 1 298 ? 27.542 2.901 -14.351 1.00 74.69 298 ASP A CA 1
ATOM 2272 C C . ASP A 1 298 ? 26.224 2.960 -13.573 1.00 74.69 298 ASP A C 1
ATOM 2274 O O . ASP A 1 298 ? 26.215 3.229 -12.371 1.00 74.69 298 ASP A O 1
ATOM 2278 N N . GLN A 1 299 ? 25.087 2.733 -14.238 1.00 75.50 299 GLN A N 1
ATOM 2279 C CA . GLN A 1 299 ? 23.780 3.010 -13.635 1.00 75.50 299 GLN A CA 1
ATOM 2280 C C . GLN A 1 299 ? 22.975 1.751 -13.362 1.00 75.50 299 GLN A C 1
ATOM 2282 O O . GLN A 1 299 ? 22.490 1.578 -12.246 1.00 75.50 299 GLN A O 1
ATOM 2287 N N . LEU A 1 300 ? 22.822 0.866 -14.346 1.00 76.00 300 LEU A N 1
ATOM 2288 C CA . LEU A 1 300 ? 21.899 -0.260 -14.210 1.00 76.00 300 LEU A CA 1
ATOM 2289 C C . LEU A 1 300 ? 22.474 -1.361 -13.314 1.00 76.00 300 LEU A C 1
ATOM 2291 O O . LEU A 1 300 ? 21.798 -1.772 -12.370 1.00 76.00 300 LEU A O 1
ATOM 2295 N N . ILE A 1 301 ? 23.730 -1.772 -13.520 1.00 76.94 301 ILE A N 1
ATOM 2296 C CA . ILE A 1 301 ? 24.373 -2.806 -12.687 1.00 76.94 301 ILE A CA 1
ATOM 2297 C C . ILE A 1 301 ? 24.530 -2.328 -11.234 1.00 76.94 301 ILE A C 1
ATOM 2299 O O . ILE A 1 301 ? 24.139 -3.032 -10.301 1.00 76.94 301 ILE A O 1
ATOM 2303 N N . ALA A 1 302 ? 25.013 -1.099 -11.026 1.00 77.75 302 ALA A N 1
ATOM 2304 C CA . ALA A 1 302 ? 25.152 -0.520 -9.688 1.00 77.75 302 ALA A CA 1
ATOM 2305 C C . ALA A 1 302 ? 23.800 -0.402 -8.954 1.00 77.75 302 ALA A C 1
ATOM 2307 O O . ALA A 1 302 ? 23.703 -0.682 -7.755 1.00 77.75 302 ALA A O 1
ATOM 2308 N N . GLN A 1 303 ? 22.727 -0.040 -9.669 1.00 78.69 303 GLN A N 1
ATOM 2309 C CA . GLN A 1 303 ? 21.375 -0.015 -9.108 1.00 78.69 303 GLN A CA 1
ATOM 2310 C C . GLN A 1 303 ? 20.880 -1.417 -8.733 1.00 78.69 303 GLN A C 1
ATOM 2312 O O . GLN A 1 303 ? 20.264 -1.559 -7.677 1.00 78.69 303 GLN A O 1
ATOM 2317 N N . THR A 1 304 ? 21.188 -2.454 -9.524 1.00 78.38 304 THR A N 1
ATOM 2318 C CA . THR A 1 304 ? 20.800 -3.837 -9.186 1.00 78.38 304 THR A CA 1
ATOM 2319 C C . THR A 1 304 ? 21.517 -4.332 -7.932 1.00 78.38 304 THR A C 1
ATOM 2321 O O . THR A 1 304 ? 20.909 -4.991 -7.092 1.00 78.38 304 THR A O 1
ATOM 2324 N N . GLU A 1 305 ? 22.792 -3.985 -7.753 1.00 79.00 305 GLU A N 1
ATOM 2325 C CA . GLU A 1 305 ? 23.560 -4.353 -6.556 1.00 79.00 305 GLU A CA 1
ATOM 2326 C C . GLU A 1 305 ? 23.077 -3.621 -5.301 1.00 79.00 305 GLU A C 1
ATOM 2328 O O . GLU A 1 305 ? 22.896 -4.239 -4.249 1.00 79.00 305 GLU A O 1
ATOM 2333 N N . SER A 1 306 ? 22.778 -2.325 -5.424 1.00 83.94 306 SER A N 1
ATOM 2334 C CA . SER A 1 306 ? 22.132 -1.553 -4.358 1.00 83.94 306 SER A CA 1
ATOM 2335 C C . SER A 1 306 ? 20.784 -2.167 -3.961 1.00 83.94 306 SER A C 1
ATOM 2337 O O . SER A 1 306 ? 20.467 -2.291 -2.772 1.00 83.94 306 SER A O 1
ATOM 2339 N N . TRP A 1 307 ? 20.010 -2.621 -4.951 1.00 80.62 307 TRP A N 1
ATOM 2340 C CA . TRP A 1 307 ? 18.709 -3.239 -4.730 1.00 80.62 307 TRP A CA 1
ATOM 2341 C C . TRP A 1 307 ? 18.812 -4.616 -4.064 1.00 80.62 307 TRP A C 1
ATOM 2343 O O . TRP A 1 307 ? 18.117 -4.864 -3.080 1.00 80.62 307 TRP A O 1
ATOM 2353 N N . LEU A 1 308 ? 19.749 -5.467 -4.491 1.00 80.25 308 LEU A N 1
ATOM 2354 C CA . LEU A 1 308 ? 20.073 -6.725 -3.806 1.00 80.25 308 LEU A CA 1
ATOM 2355 C C . LEU A 1 308 ? 20.434 -6.486 -2.332 1.00 80.25 308 LEU A C 1
ATOM 2357 O O . LEU A 1 308 ? 19.936 -7.189 -1.452 1.00 80.25 308 LEU A O 1
ATOM 2361 N N . GLY A 1 309 ? 21.226 -5.451 -2.039 1.00 82.06 309 GLY A N 1
ATOM 2362 C CA . GLY A 1 309 ? 21.557 -5.066 -0.664 1.00 82.06 309 GLY A CA 1
ATOM 2363 C C . GLY A 1 309 ? 20.358 -4.550 0.146 1.00 82.06 309 GLY A C 1
ATOM 2364 O O . GLY A 1 309 ? 20.318 -4.686 1.373 1.00 82.06 309 GLY A O 1
ATOM 2365 N N . LEU A 1 310 ? 19.357 -3.955 -0.508 1.00 81.00 310 LEU A N 1
ATOM 2366 C CA . LEU A 1 310 ? 18.095 -3.564 0.123 1.00 81.00 310 LEU A CA 1
ATOM 2367 C C . LEU A 1 310 ? 17.219 -4.788 0.421 1.00 81.00 310 LEU A C 1
ATOM 2369 O O . LEU A 1 310 ? 16.749 -4.925 1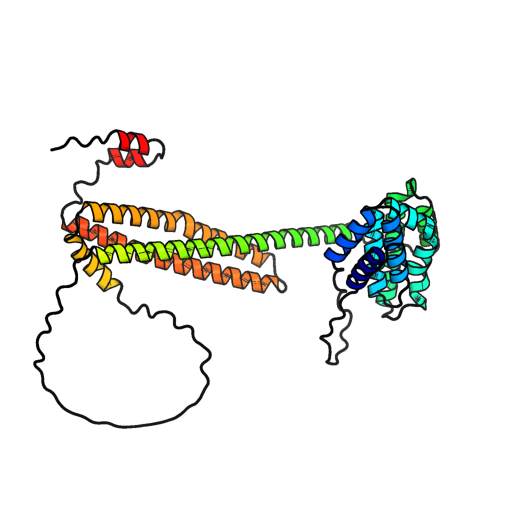.548 1.00 81.00 310 LEU A O 1
ATOM 2373 N N . VAL A 1 311 ? 17.065 -5.706 -0.536 1.00 79.56 311 VAL A N 1
ATOM 2374 C CA . VAL A 1 311 ? 16.305 -6.954 -0.353 1.00 79.56 311 VAL A CA 1
ATOM 2375 C C . VAL A 1 311 ? 16.919 -7.810 0.760 1.00 79.56 311 VAL A C 1
ATOM 2377 O O . VAL A 1 311 ? 16.196 -8.293 1.628 1.00 79.56 311 VAL A O 1
ATOM 2380 N N . GLN A 1 312 ? 18.249 -7.921 0.817 1.00 80.81 312 GLN A N 1
ATOM 2381 C CA . GLN A 1 312 ? 18.950 -8.638 1.889 1.00 80.81 312 GLN A CA 1
ATOM 2382 C C . GLN A 1 312 ? 18.724 -8.012 3.274 1.00 80.81 312 GLN A C 1
ATOM 2384 O O . GLN A 1 312 ? 18.482 -8.737 4.240 1.00 80.81 312 GLN A O 1
ATOM 2389 N N . ARG A 1 313 ? 18.754 -6.674 3.382 1.00 82.00 313 ARG A N 1
ATOM 2390 C CA . ARG A 1 313 ? 18.432 -5.969 4.638 1.00 82.00 313 ARG A CA 1
ATOM 2391 C C . ARG A 1 313 ? 16.984 -6.177 5.062 1.00 82.00 313 ARG A C 1
ATOM 2393 O O . ARG A 1 313 ? 16.719 -6.407 6.236 1.00 82.00 313 ARG A O 1
ATOM 2400 N N . LEU A 1 314 ? 16.046 -6.118 4.121 1.00 76.88 314 LEU A N 1
ATOM 2401 C CA . LEU A 1 314 ? 14.641 -6.376 4.424 1.00 76.88 314 LEU A CA 1
ATOM 2402 C C . LEU A 1 314 ? 14.427 -7.831 4.870 1.00 76.88 314 LEU A C 1
ATOM 2404 O O . LEU A 1 314 ? 13.639 -8.067 5.786 1.00 76.88 314 LEU A O 1
ATOM 2408 N N . GLY A 1 315 ? 15.151 -8.782 4.274 1.00 73.75 315 GLY A N 1
ATOM 2409 C CA . GLY A 1 315 ? 15.098 -10.203 4.624 1.00 73.75 315 GLY A CA 1
ATOM 2410 C C . GLY A 1 315 ? 15.639 -10.523 6.018 1.00 73.75 315 GLY A C 1
ATOM 2411 O O . GLY A 1 315 ? 15.060 -11.343 6.724 1.00 73.75 315 GLY A O 1
ATOM 2412 N N . SER A 1 316 ? 16.702 -9.852 6.472 1.00 72.44 316 SER A N 1
ATOM 2413 C CA . SER A 1 316 ? 17.215 -10.057 7.836 1.00 72.44 316 SER A CA 1
ATOM 2414 C C . SER A 1 316 ? 16.288 -9.478 8.912 1.00 72.44 316 SER A C 1
ATOM 2416 O O . SER A 1 316 ? 16.260 -9.976 10.038 1.00 72.44 316 SER A O 1
ATOM 2418 N N . GLU A 1 317 ? 15.488 -8.463 8.571 1.00 69.31 317 GLU A N 1
ATOM 2419 C CA . GLU A 1 317 ? 14.518 -7.855 9.485 1.00 69.31 317 GLU A CA 1
ATOM 2420 C C . GLU A 1 317 ? 13.143 -8.546 9.505 1.00 69.31 317 GLU A C 1
ATOM 2422 O O . GLU A 1 317 ? 12.428 -8.448 10.509 1.00 69.31 317 GLU A O 1
ATOM 2427 N N . TRP A 1 318 ? 12.774 -9.258 8.436 1.00 67.94 318 TRP A N 1
ATOM 2428 C CA . TRP A 1 318 ? 11.518 -10.002 8.305 1.00 67.94 318 TRP A CA 1
ATOM 2429 C C . TRP A 1 318 ? 11.761 -11.505 8.364 1.00 67.94 318 TRP A C 1
ATOM 2431 O O . TRP A 1 318 ? 12.019 -12.149 7.356 1.00 67.94 318 TRP A O 1
ATOM 2441 N N . LEU A 1 319 ? 11.588 -12.102 9.539 1.00 56.75 319 LEU A N 1
ATOM 2442 C CA . LEU A 1 319 ? 11.729 -13.554 9.682 1.00 56.75 319 LEU A CA 1
ATOM 2443 C C . LEU A 1 319 ? 10.413 -14.327 9.803 1.00 56.75 319 LEU A C 1
ATOM 2445 O O . LEU A 1 319 ? 10.458 -15.513 10.116 1.00 56.75 319 LEU A O 1
ATOM 2449 N N . GLN A 1 320 ? 9.236 -13.728 9.560 1.00 59.41 320 GLN A N 1
ATOM 2450 C CA . GLN A 1 320 ? 7.970 -14.470 9.699 1.00 59.41 320 GLN A CA 1
ATOM 2451 C C . GLN A 1 320 ? 6.877 -14.093 8.682 1.00 59.41 320 GLN A C 1
ATOM 2453 O O . GLN A 1 320 ? 6.509 -12.928 8.539 1.00 59.41 320 GLN A O 1
ATOM 2458 N N . GLY A 1 321 ? 6.288 -15.117 8.048 1.00 65.88 321 GLY A N 1
ATOM 2459 C CA . GLY A 1 321 ? 4.999 -15.045 7.345 1.00 65.88 321 GLY A CA 1
ATOM 2460 C C . GLY A 1 321 ? 5.052 -14.720 5.846 1.00 65.88 321 GLY A C 1
ATOM 2461 O O . GLY A 1 321 ? 6.009 -15.049 5.150 1.00 65.88 321 GLY A O 1
ATOM 2462 N N . GLU A 1 322 ? 3.981 -14.100 5.337 1.00 64.25 322 GLU A N 1
ATOM 2463 C CA . GLU A 1 322 ? 3.780 -13.787 3.908 1.00 64.25 322 GLU A CA 1
ATOM 2464 C C . GLU A 1 322 ? 4.847 -12.855 3.320 1.00 64.25 322 GLU A C 1
ATOM 2466 O O . GLU A 1 322 ? 5.205 -13.008 2.154 1.00 64.25 322 GLU A O 1
ATOM 2471 N N . GLY A 1 323 ? 5.421 -11.953 4.122 1.00 68.06 323 GLY A N 1
ATOM 2472 C CA . GLY A 1 323 ? 6.468 -11.050 3.637 1.00 68.06 323 GLY A CA 1
ATOM 2473 C C . GLY A 1 323 ? 7.757 -11.763 3.232 1.00 68.06 323 GLY A C 1
ATOM 2474 O O . GLY A 1 323 ? 8.422 -11.307 2.311 1.00 68.06 323 GLY A O 1
ATOM 2475 N N . ALA A 1 324 ? 8.064 -12.924 3.821 1.00 73.19 324 ALA A N 1
ATOM 2476 C CA . ALA A 1 324 ? 9.240 -13.704 3.435 1.00 73.19 324 ALA A CA 1
ATOM 2477 C C . ALA A 1 324 ? 9.126 -14.240 1.996 1.00 73.19 324 ALA A C 1
ATOM 2479 O O . ALA A 1 324 ? 10.105 -14.260 1.258 1.00 73.19 324 ALA A O 1
ATOM 2480 N N . ARG A 1 325 ? 7.919 -14.630 1.559 1.00 77.50 325 ARG A N 1
ATOM 2481 C CA . ARG A 1 325 ? 7.689 -15.080 0.174 1.00 77.50 325 ARG A CA 1
ATOM 2482 C C . ARG A 1 325 ? 7.837 -13.936 -0.817 1.00 77.50 325 ARG A C 1
ATOM 2484 O O . ARG A 1 325 ? 8.463 -14.108 -1.853 1.00 77.50 325 ARG A O 1
ATOM 2491 N N . GLN A 1 326 ? 7.281 -12.776 -0.478 1.00 77.00 326 GLN A N 1
ATOM 2492 C CA . GLN A 1 326 ? 7.365 -11.592 -1.327 1.00 77.00 326 GLN A CA 1
ATOM 2493 C C . GLN A 1 326 ? 8.814 -11.100 -1.456 1.00 77.00 326 GLN A C 1
ATOM 2495 O O . GLN A 1 326 ? 9.228 -10.664 -2.520 1.00 77.00 326 GLN A O 1
ATOM 2500 N N . GLN A 1 327 ? 9.617 -11.236 -0.401 1.00 76.25 327 GLN A N 1
ATOM 2501 C CA . GLN A 1 327 ? 11.048 -10.933 -0.440 1.00 76.25 327 GLN A CA 1
ATOM 2502 C C . GLN A 1 327 ? 11.855 -11.905 -1.299 1.00 76.25 327 GLN A C 1
ATOM 2504 O O . GLN A 1 327 ? 12.744 -11.458 -2.017 1.00 76.25 327 GLN A O 1
ATOM 2509 N N . LEU A 1 328 ? 11.557 -13.206 -1.234 1.00 81.25 328 LEU A N 1
ATOM 2510 C CA . LEU A 1 328 ? 12.209 -14.200 -2.091 1.00 81.25 328 LEU A CA 1
ATOM 2511 C C . LEU A 1 328 ? 11.920 -13.926 -3.570 1.00 81.25 328 LEU A C 1
ATOM 2513 O O . LEU A 1 328 ? 12.859 -13.887 -4.354 1.00 81.25 328 LEU A O 1
ATOM 2517 N N . ASP A 1 329 ? 10.666 -13.630 -3.920 1.00 85.75 329 ASP A N 1
ATOM 2518 C CA . ASP A 1 329 ? 10.280 -13.247 -5.288 1.00 85.75 329 ASP A CA 1
ATOM 2519 C C . ASP A 1 329 ? 11.029 -11.988 -5.759 1.00 85.75 329 ASP A C 1
ATOM 2521 O O . ASP A 1 329 ? 11.595 -11.963 -6.849 1.00 85.75 329 ASP A O 1
ATOM 2525 N N . LEU A 1 330 ? 11.128 -10.956 -4.912 1.00 82.75 330 LEU A N 1
ATOM 2526 C CA . LEU A 1 330 ? 11.927 -9.769 -5.235 1.00 82.75 330 LEU A CA 1
ATOM 2527 C C . LEU A 1 330 ? 13.415 -10.113 -5.416 1.00 82.75 330 LEU A C 1
ATOM 2529 O O . LEU A 1 330 ? 14.039 -9.641 -6.361 1.00 82.75 330 LEU A O 1
ATOM 2533 N N . GLY A 1 331 ? 13.985 -10.961 -4.560 1.00 82.44 331 GLY A N 1
ATOM 2534 C CA . GLY A 1 331 ? 15.375 -11.404 -4.681 1.00 82.44 331 GLY A CA 1
ATOM 2535 C C . GLY A 1 331 ? 15.650 -12.197 -5.962 1.00 82.44 331 GLY A C 1
ATOM 2536 O O . GLY A 1 331 ? 16.664 -11.964 -6.617 1.00 82.44 331 GLY A O 1
ATOM 2537 N N . GLU A 1 332 ? 14.744 -13.093 -6.349 1.00 86.56 332 GLU A N 1
ATOM 2538 C CA . GLU A 1 332 ? 14.843 -13.869 -7.590 1.00 86.56 332 GLU A CA 1
ATOM 2539 C C . GLU A 1 332 ? 14.796 -12.958 -8.821 1.00 86.56 332 GLU A C 1
ATOM 2541 O O . GLU A 1 332 ? 15.663 -13.064 -9.691 1.00 86.56 332 GLU A O 1
ATOM 2546 N N . ARG A 1 333 ? 13.869 -11.992 -8.855 1.00 84.06 333 ARG A N 1
ATOM 2547 C CA . ARG A 1 333 ? 13.800 -10.989 -9.932 1.00 84.06 333 ARG A CA 1
ATOM 2548 C C . ARG A 1 333 ? 15.065 -10.136 -10.015 1.00 84.06 333 ARG A C 1
ATOM 2550 O O . ARG A 1 333 ? 15.555 -9.875 -11.108 1.00 84.06 333 ARG A O 1
ATOM 2557 N N . ALA A 1 334 ? 15.644 -9.760 -8.871 1.00 78.88 334 ALA A N 1
ATOM 2558 C CA . ALA A 1 334 ? 16.897 -8.999 -8.820 1.00 78.88 334 ALA A CA 1
ATOM 2559 C C . ALA A 1 334 ? 18.030 -9.716 -9.557 1.00 78.88 334 ALA A C 1
ATOM 2561 O O . ALA A 1 334 ? 18.807 -9.108 -10.297 1.00 78.88 334 ALA A O 1
ATOM 2562 N N . LEU A 1 335 ? 18.146 -11.018 -9.286 1.00 81.38 335 LEU A N 1
ATOM 2563 C CA . LEU A 1 335 ? 19.175 -11.872 -9.854 1.00 81.38 335 LEU A CA 1
ATOM 2564 C C . LEU A 1 335 ? 18.937 -12.079 -11.346 1.00 81.38 335 LEU A C 1
ATOM 2566 O O . LEU A 1 335 ? 19.890 -11.957 -12.114 1.00 81.38 335 LEU A O 1
ATOM 2570 N N . ASP A 1 336 ? 17.689 -12.312 -11.757 1.00 86.69 336 ASP A N 1
ATOM 2571 C CA . ASP A 1 336 ? 17.322 -12.417 -13.172 1.00 86.69 336 ASP A CA 1
ATOM 2572 C C . ASP A 1 336 ? 17.714 -11.153 -13.952 1.00 86.69 336 ASP A C 1
ATOM 2574 O O . ASP A 1 336 ? 18.439 -11.230 -14.946 1.00 86.69 336 ASP A O 1
ATOM 2578 N N . TRP A 1 337 ? 17.363 -9.969 -13.442 1.00 85.19 337 TRP A N 1
ATOM 2579 C CA . TRP A 1 337 ? 17.757 -8.702 -14.062 1.00 85.19 337 TRP A CA 1
ATOM 2580 C C . TRP A 1 337 ? 19.261 -8.520 -14.147 1.00 85.19 337 TRP A C 1
ATOM 2582 O O . TRP A 1 337 ? 19.767 -8.078 -15.179 1.00 85.19 337 TRP A O 1
ATOM 2592 N N . LYS A 1 338 ? 19.995 -8.867 -13.084 1.00 81.88 338 LYS A N 1
ATOM 2593 C CA . LYS A 1 338 ? 21.457 -8.787 -13.096 1.00 81.88 338 LYS A CA 1
ATOM 2594 C C . LYS A 1 338 ? 22.032 -9.673 -14.201 1.00 81.88 338 LYS A C 1
ATOM 2596 O O . LYS A 1 338 ? 22.894 -9.219 -14.948 1.00 81.88 338 LYS A O 1
ATOM 2601 N N . LEU A 1 339 ? 21.546 -10.906 -14.335 1.00 85.94 339 LEU A N 1
ATOM 2602 C CA . LEU A 1 339 ? 21.998 -11.832 -15.376 1.00 85.94 339 LEU A CA 1
ATOM 2603 C C . LEU A 1 339 ? 21.676 -11.309 -16.783 1.00 85.94 339 LEU A C 1
ATOM 2605 O O . LEU A 1 339 ? 22.549 -11.313 -17.650 1.00 85.94 339 LEU A O 1
ATOM 2609 N N . ARG A 1 340 ? 20.465 -10.788 -16.994 1.00 85.75 340 ARG A N 1
ATOM 2610 C CA . ARG A 1 340 ? 20.030 -10.178 -18.261 1.00 85.75 340 ARG A CA 1
ATOM 2611 C C . ARG A 1 340 ? 20.860 -8.955 -18.652 1.00 85.75 340 ARG A C 1
ATOM 2613 O O . ARG A 1 340 ? 21.302 -8.837 -19.797 1.00 85.75 340 ARG A O 1
ATOM 2620 N N . LEU A 1 341 ? 21.146 -8.072 -17.696 1.00 80.50 341 LEU A N 1
ATOM 2621 C CA . LEU A 1 341 ? 22.003 -6.903 -17.909 1.00 80.50 341 LEU A CA 1
ATOM 2622 C C . LEU A 1 341 ? 23.449 -7.293 -18.219 1.00 80.50 341 LEU A C 1
ATOM 2624 O O . LEU A 1 341 ? 24.059 -6.686 -19.097 1.00 80.50 341 LEU A O 1
ATOM 2628 N N . LEU A 1 342 ? 23.992 -8.312 -17.545 1.00 81.62 342 LEU A N 1
ATOM 2629 C CA . LEU A 1 342 ? 25.330 -8.832 -17.839 1.00 81.62 342 LEU A CA 1
ATOM 2630 C C . LEU A 1 342 ? 25.404 -9.419 -19.254 1.00 81.62 342 LEU A C 1
ATOM 2632 O O . LEU A 1 342 ? 26.322 -9.075 -19.993 1.00 81.62 342 LEU A O 1
ATOM 2636 N N . ALA A 1 343 ? 24.409 -10.209 -19.661 1.00 83.75 343 ALA A N 1
ATOM 2637 C CA . ALA A 1 343 ? 24.324 -10.738 -21.023 1.00 83.75 343 ALA A CA 1
ATOM 2638 C C . ALA A 1 343 ? 24.185 -9.619 -22.073 1.00 83.75 343 ALA A C 1
ATOM 2640 O O . ALA A 1 343 ? 24.799 -9.663 -23.138 1.00 83.75 343 ALA A O 1
ATOM 2641 N N . THR A 1 344 ? 23.406 -8.576 -21.768 1.00 80.69 344 THR A N 1
ATOM 2642 C CA . THR A 1 344 ? 23.268 -7.400 -22.642 1.00 80.69 344 THR A CA 1
ATOM 2643 C C . THR A 1 344 ? 24.590 -6.647 -22.765 1.00 80.69 344 THR A C 1
ATOM 2645 O O . THR A 1 344 ? 24.986 -6.277 -23.868 1.00 80.69 344 THR A O 1
ATOM 2648 N N . ARG A 1 345 ? 25.306 -6.450 -21.652 1.00 85.06 345 ARG A N 1
ATOM 2649 C CA . ARG A 1 345 ? 26.629 -5.815 -21.632 1.00 85.06 345 ARG A CA 1
ATOM 2650 C C . ARG A 1 345 ? 27.636 -6.592 -22.475 1.0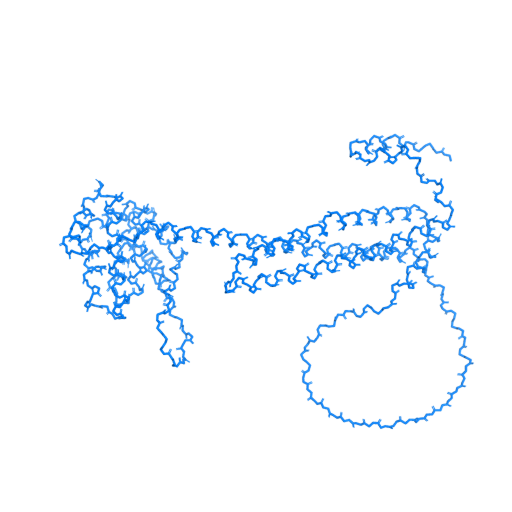0 85.06 345 ARG A C 1
ATOM 2652 O O . ARG A 1 345 ? 28.362 -5.971 -23.243 1.00 85.06 345 ARG A O 1
ATOM 2659 N N . GLU A 1 346 ? 27.666 -7.915 -22.347 1.00 87.50 346 GLU A N 1
ATOM 2660 C CA . GLU A 1 346 ? 28.529 -8.784 -23.152 1.00 87.50 346 GLU A CA 1
ATOM 2661 C C . GLU A 1 346 ? 28.236 -8.610 -24.648 1.00 87.50 346 GLU A C 1
ATOM 2663 O O . GLU A 1 346 ? 29.136 -8.277 -25.413 1.00 87.50 346 GLU A O 1
ATOM 2668 N N . SER A 1 347 ? 26.962 -8.676 -25.044 1.00 80.38 347 SER A N 1
ATOM 2669 C CA . SER A 1 347 ? 26.544 -8.487 -26.440 1.00 80.38 347 SER A CA 1
ATOM 2670 C C . SER A 1 347 ? 26.874 -7.095 -27.003 1.00 80.38 347 SER A C 1
ATOM 2672 O O . SER A 1 347 ? 27.261 -6.959 -28.165 1.00 80.38 347 SER A O 1
ATOM 2674 N N . VAL A 1 348 ? 26.741 -6.039 -26.193 1.00 81.44 348 VAL A N 1
ATOM 2675 C CA . VAL A 1 348 ? 27.151 -4.673 -26.569 1.00 81.44 348 VAL A CA 1
ATOM 2676 C C . VAL A 1 348 ? 28.678 -4.574 -26.686 1.00 81.44 348 VAL A C 1
ATOM 2678 O O . VAL A 1 348 ? 29.176 -3.867 -27.562 1.00 81.44 348 VAL A O 1
ATOM 2681 N N . GLY A 1 349 ? 29.419 -5.293 -25.838 1.00 83.00 349 GLY A N 1
ATOM 2682 C CA . GLY A 1 349 ? 30.874 -5.423 -25.908 1.00 83.00 349 GLY A CA 1
ATOM 2683 C C . GLY A 1 349 ? 31.337 -6.076 -27.209 1.00 83.00 349 GLY A C 1
ATOM 2684 O O . GLY A 1 349 ? 32.162 -5.498 -27.908 1.00 83.00 349 GLY A O 1
ATOM 2685 N N . GLU A 1 350 ? 30.736 -7.203 -27.591 1.00 86.94 350 GLU A N 1
ATOM 2686 C CA . GLU A 1 350 ? 31.016 -7.878 -28.866 1.00 86.94 350 GLU A CA 1
ATOM 2687 C C . GLU A 1 350 ? 30.789 -6.950 -30.069 1.00 86.94 350 GLU A C 1
ATOM 2689 O O . GLU A 1 350 ? 31.626 -6.868 -30.969 1.00 86.94 350 GLU A O 1
ATOM 2694 N N . LEU A 1 351 ? 29.679 -6.200 -30.071 1.00 81.38 351 LEU A N 1
ATOM 2695 C CA . LEU A 1 351 ? 29.380 -5.237 -31.132 1.00 81.38 351 LEU A CA 1
ATOM 2696 C C . LEU A 1 351 ? 30.401 -4.091 -31.169 1.00 81.38 351 LEU A C 1
ATOM 2698 O O . LEU A 1 351 ? 30.831 -3.668 -32.244 1.00 81.38 351 LEU A O 1
ATOM 2702 N N . ARG A 1 352 ? 30.799 -3.578 -30.000 1.00 86.38 352 ARG A N 1
ATOM 2703 C CA . ARG A 1 352 ? 31.824 -2.534 -29.879 1.00 86.38 352 ARG A CA 1
ATOM 2704 C C . ARG A 1 352 ? 33.156 -3.000 -30.455 1.00 86.38 352 ARG A C 1
ATOM 2706 O O . ARG A 1 352 ? 33.801 -2.225 -31.160 1.00 86.38 352 ARG A O 1
ATOM 2713 N N . ASP A 1 353 ? 33.554 -4.224 -30.140 1.00 87.00 353 ASP A N 1
ATOM 2714 C CA . ASP A 1 353 ? 34.833 -4.783 -30.558 1.00 87.00 353 ASP A CA 1
ATOM 2715 C C . ASP A 1 353 ? 34.819 -5.044 -32.078 1.00 87.00 353 ASP A C 1
ATOM 2717 O O . ASP A 1 353 ? 35.715 -4.576 -32.777 1.00 87.00 353 ASP A O 1
ATOM 2721 N N . ALA A 1 354 ? 33.725 -5.591 -32.628 1.00 81.50 354 ALA A N 1
ATOM 2722 C CA . ALA A 1 354 ? 33.536 -5.742 -34.076 1.00 81.50 354 ALA A CA 1
ATOM 2723 C C . ALA A 1 354 ? 33.589 -4.403 -34.844 1.00 81.50 354 ALA A C 1
ATOM 2725 O O . ALA A 1 354 ? 34.185 -4.314 -35.921 1.00 81.50 354 ALA A O 1
ATOM 2726 N N . LEU A 1 355 ? 32.992 -3.339 -34.292 1.00 79.31 355 LEU A N 1
ATOM 2727 C CA . LEU A 1 355 ? 33.088 -1.983 -34.852 1.00 79.31 355 LEU A CA 1
ATOM 2728 C C . LEU A 1 355 ? 34.515 -1.422 -34.768 1.00 79.31 355 LEU A C 1
ATOM 2730 O O . LEU A 1 355 ? 34.941 -0.684 -35.657 1.00 79.31 355 LEU A O 1
ATOM 2734 N N . GLY A 1 356 ? 35.247 -1.747 -33.700 1.00 81.50 356 GLY A N 1
ATOM 2735 C CA . GLY A 1 356 ? 36.656 -1.395 -33.535 1.00 81.50 356 GLY A CA 1
ATOM 2736 C C . GLY A 1 356 ? 37.534 -2.043 -34.602 1.00 81.50 356 GLY A C 1
ATOM 2737 O O . GLY A 1 356 ? 38.268 -1.333 -35.290 1.00 81.50 356 GLY A O 1
ATOM 2738 N N . ASP A 1 357 ? 37.383 -3.352 -34.794 1.00 84.69 357 ASP A N 1
ATOM 2739 C CA . ASP A 1 357 ? 38.121 -4.137 -35.786 1.00 84.69 357 ASP A CA 1
ATOM 2740 C C . ASP A 1 357 ? 37.844 -3.663 -37.222 1.00 84.69 357 ASP A C 1
ATOM 2742 O O . ASP A 1 357 ? 38.746 -3.630 -38.066 1.00 84.69 357 ASP A O 1
ATOM 2746 N N . ALA A 1 358 ? 36.598 -3.271 -37.516 1.00 77.81 358 ALA A N 1
ATOM 2747 C CA . ALA A 1 358 ? 36.224 -2.712 -38.814 1.00 77.81 358 ALA A CA 1
ATOM 2748 C C . ALA A 1 358 ? 36.950 -1.384 -39.096 1.00 77.81 358 ALA A C 1
ATOM 2750 O O . ALA A 1 358 ? 37.497 -1.202 -40.181 1.00 77.81 358 ALA A O 1
ATOM 2751 N N . LEU A 1 359 ? 37.017 -0.482 -38.109 1.00 78.69 359 LEU A N 1
ATOM 2752 C CA . LEU A 1 359 ? 37.726 0.799 -38.235 1.00 78.69 359 LEU A CA 1
ATOM 2753 C C . LEU A 1 359 ? 39.253 0.636 -38.289 1.00 78.69 359 LEU A C 1
ATOM 2755 O O . LEU A 1 359 ? 39.942 1.421 -38.942 1.00 78.69 359 LEU A O 1
ATOM 2759 N N . GLU A 1 360 ? 39.800 -0.367 -37.602 1.00 83.44 360 GLU A N 1
ATOM 2760 C CA . GLU A 1 360 ? 41.227 -0.694 -37.663 1.00 83.44 360 GLU A CA 1
ATOM 2761 C C . GLU A 1 360 ? 41.668 -1.191 -39.027 1.00 83.44 360 GLU A C 1
ATOM 2763 O O . GLU A 1 360 ? 42.716 -0.771 -39.518 1.00 83.44 360 GLU A O 1
ATOM 2768 N N . ALA A 1 361 ? 40.875 -2.074 -39.632 1.00 80.31 361 ALA A N 1
ATOM 2769 C CA . ALA A 1 361 ? 41.191 -2.662 -40.925 1.00 80.31 361 ALA A CA 1
ATOM 2770 C C . ALA A 1 361 ? 41.296 -1.610 -42.041 1.00 80.31 361 ALA A C 1
ATOM 2772 O O . ALA A 1 361 ? 42.089 -1.777 -42.961 1.00 80.31 361 ALA A O 1
ATOM 2773 N N . GLU A 1 362 ? 40.559 -0.507 -41.918 1.00 75.12 362 GLU A N 1
ATOM 2774 C CA . GLU A 1 362 ? 40.611 0.638 -42.832 1.00 75.12 362 GLU A CA 1
ATOM 2775 C C . GLU A 1 362 ? 41.804 1.587 -42.559 1.00 75.12 362 GLU A C 1
ATOM 2777 O O . GLU A 1 362 ? 41.971 2.605 -43.226 1.00 75.12 362 GLU A O 1
ATOM 2782 N N . GLY A 1 363 ? 42.662 1.288 -41.573 1.00 73.06 363 GLY A N 1
ATOM 2783 C CA . GLY A 1 363 ? 43.830 2.112 -41.233 1.00 73.06 363 GLY A CA 1
ATOM 2784 C C . GLY A 1 363 ? 43.487 3.418 -40.502 1.00 73.06 363 GLY A C 1
ATOM 2785 O O . GLY A 1 363 ? 44.320 4.320 -40.398 1.00 73.06 363 GLY A O 1
ATOM 2786 N N . LEU A 1 364 ? 42.268 3.535 -39.967 1.00 62.31 364 LEU A N 1
ATOM 2787 C CA . LEU A 1 364 ? 41.703 4.797 -39.473 1.00 62.31 364 LEU A CA 1
ATOM 2788 C C . LEU A 1 364 ? 41.951 5.061 -37.979 1.00 62.31 364 LEU A C 1
ATOM 2790 O O . LEU A 1 364 ? 41.605 6.133 -37.480 1.00 62.31 364 LEU A O 1
ATOM 2794 N N . ARG A 1 365 ? 42.630 4.152 -37.258 1.00 55.94 365 ARG A N 1
ATOM 2795 C CA . ARG A 1 365 ? 43.016 4.369 -35.845 1.00 55.94 365 ARG A CA 1
ATOM 2796 C C . ARG A 1 365 ? 43.915 5.598 -35.641 1.00 55.94 365 ARG A C 1
ATOM 2798 O O . ARG A 1 365 ? 43.927 6.164 -34.555 1.00 55.94 365 ARG A O 1
ATOM 2805 N N . GLY A 1 366 ? 44.634 6.043 -36.675 1.00 52.00 366 GLY A N 1
ATOM 2806 C CA . GLY A 1 366 ? 45.587 7.158 -36.590 1.00 52.00 366 GLY A CA 1
ATOM 2807 C C . GLY A 1 366 ? 44.983 8.569 -36.592 1.00 52.00 366 GLY A C 1
ATOM 2808 O O . GLY A 1 366 ? 45.731 9.533 -36.446 1.00 52.00 366 GLY A O 1
ATOM 2809 N N . ARG A 1 367 ? 43.661 8.719 -36.771 1.00 54.09 367 ARG A N 1
ATOM 2810 C CA . ARG A 1 367 ? 42.971 10.027 -36.786 1.00 54.09 367 ARG A CA 1
ATOM 2811 C C . ARG A 1 367 ? 41.962 10.205 -35.646 1.00 54.09 367 ARG A C 1
ATOM 2813 O O . ARG A 1 367 ? 41.125 11.101 -35.715 1.00 54.09 367 ARG A O 1
ATOM 2820 N N . GLU A 1 368 ? 42.011 9.388 -34.593 1.00 51.50 368 GLU A N 1
ATOM 2821 C CA . GLU A 1 368 ? 41.292 9.750 -33.367 1.00 51.50 368 GLU A CA 1
ATOM 2822 C C . GLU A 1 368 ? 41.954 10.996 -32.756 1.00 51.50 368 GLU A C 1
ATOM 2824 O O . GLU A 1 368 ? 43.178 11.105 -32.693 1.00 51.50 368 GLU A O 1
ATOM 2829 N N . ALA A 1 369 ? 41.116 11.980 -32.421 1.00 51.94 369 ALA A N 1
ATOM 2830 C CA . ALA A 1 369 ? 41.491 13.346 -32.085 1.00 51.94 369 ALA A CA 1
ATOM 2831 C C . ALA A 1 369 ? 42.678 13.428 -31.113 1.00 51.94 369 ALA A C 1
ATOM 2833 O O . ALA A 1 369 ? 42.771 12.656 -30.156 1.00 51.94 369 ALA A O 1
ATOM 2834 N N . ARG A 1 370 ? 43.563 14.410 -31.354 1.00 48.34 370 ARG A N 1
ATOM 2835 C CA . ARG A 1 370 ? 44.682 14.753 -30.466 1.00 48.34 370 ARG A CA 1
ATOM 2836 C C . ARG A 1 370 ? 44.215 14.722 -29.000 1.00 48.34 370 ARG A C 1
ATOM 2838 O O . ARG A 1 370 ? 43.122 15.218 -28.717 1.00 48.34 370 ARG A O 1
ATOM 2845 N N . PRO A 1 371 ? 45.030 14.208 -28.061 1.00 54.16 371 PRO A N 1
ATOM 2846 C CA . PRO A 1 371 ? 44.660 14.046 -26.647 1.00 54.16 371 PRO A CA 1
ATOM 2847 C C . PRO A 1 371 ? 44.178 15.340 -25.961 1.00 54.16 371 PRO A C 1
ATOM 2849 O O . PRO A 1 371 ? 43.502 15.283 -24.937 1.00 54.16 371 PRO A O 1
ATOM 2852 N N . GLU A 1 372 ? 44.446 16.501 -26.560 1.00 53.69 372 GLU A N 1
ATOM 2853 C CA . GLU A 1 372 ? 43.936 17.815 -26.156 1.00 53.69 372 GLU A CA 1
ATOM 2854 C C . GLU A 1 372 ? 42.398 17.931 -26.243 1.00 53.69 372 GLU A C 1
ATOM 2856 O O . GLU A 1 372 ? 41.790 18.589 -25.404 1.00 53.69 372 GLU A O 1
ATOM 2861 N N . VAL A 1 373 ? 41.744 17.228 -27.177 1.00 52.78 373 VAL A N 1
ATOM 2862 C CA . VAL A 1 373 ? 40.272 17.216 -27.324 1.00 52.78 373 VAL A CA 1
ATOM 2863 C C . VAL A 1 373 ? 39.617 16.251 -26.327 1.00 52.78 373 VAL A C 1
ATOM 2865 O O . VAL A 1 373 ? 38.539 16.522 -25.797 1.00 52.78 373 VAL A O 1
ATOM 2868 N N . ALA A 1 374 ? 40.291 15.145 -25.994 1.00 50.50 374 ALA A N 1
ATOM 2869 C CA . ALA A 1 374 ? 39.797 14.163 -25.027 1.00 50.50 374 ALA A CA 1
ATOM 2870 C C . ALA A 1 374 ? 39.769 14.706 -23.582 1.00 50.50 374 ALA A C 1
ATOM 2872 O O . ALA A 1 374 ? 38.902 14.319 -22.799 1.00 50.50 374 ALA A O 1
ATOM 2873 N N . ALA A 1 375 ? 40.661 15.643 -23.239 1.00 54.19 375 ALA A N 1
ATOM 2874 C CA . ALA A 1 375 ? 40.659 16.323 -21.941 1.00 54.19 375 ALA A CA 1
ATOM 2875 C C . ALA A 1 375 ? 39.517 17.354 -21.796 1.00 54.19 375 ALA A C 1
ATOM 2877 O O . ALA A 1 375 ? 39.052 17.609 -20.685 1.00 54.19 375 ALA A O 1
ATOM 2878 N N . GLY A 1 376 ? 39.029 17.926 -22.905 1.00 50.22 376 GLY A N 1
ATOM 2879 C CA . GLY A 1 376 ? 37.925 18.896 -22.910 1.00 50.22 376 GLY A CA 1
ATOM 2880 C C . GLY A 1 376 ? 36.541 18.280 -22.670 1.00 50.22 376 GLY A C 1
ATOM 2881 O O . GLY A 1 376 ? 35.662 18.941 -22.125 1.00 50.22 376 GLY A O 1
ATOM 2882 N N . LEU A 1 377 ? 36.361 16.998 -23.005 1.00 43.12 377 LEU A N 1
ATOM 2883 C CA . LEU A 1 377 ? 35.076 16.287 -22.915 1.00 43.12 377 LEU A CA 1
ATOM 2884 C C . LEU A 1 377 ? 34.764 15.704 -21.524 1.00 43.12 377 LEU A C 1
ATOM 2886 O O . LEU A 1 377 ? 33.679 15.165 -21.321 1.00 43.12 377 LEU A O 1
ATOM 2890 N N . GLN A 1 378 ? 35.679 15.818 -20.556 1.00 46.19 378 GLN A N 1
ATOM 2891 C CA . GLN A 1 378 ? 35.444 15.371 -19.173 1.00 46.19 378 GLN A CA 1
ATOM 2892 C C . GLN A 1 378 ? 34.652 16.383 -18.327 1.00 46.19 378 GLN A C 1
ATOM 2894 O O . GLN A 1 378 ? 34.235 16.053 -17.219 1.00 46.19 378 GLN A O 1
ATOM 2899 N N . SER A 1 379 ? 34.414 17.596 -18.839 1.00 42.31 379 SER A N 1
ATOM 2900 C CA . SER A 1 379 ? 33.504 18.566 -18.226 1.00 42.31 379 SER A CA 1
ATOM 2901 C C . SER A 1 379 ? 32.326 18.843 -19.166 1.00 42.31 379 SER A C 1
ATOM 2903 O O . SER A 1 379 ? 32.559 19.258 -20.306 1.00 42.31 379 SER A O 1
ATOM 2905 N N . PRO A 1 380 ? 31.068 18.661 -18.720 1.00 47.69 380 PRO A N 1
ATOM 2906 C CA . PRO A 1 380 ? 29.889 18.881 -19.560 1.00 47.69 380 PRO A CA 1
ATOM 2907 C C . PRO A 1 380 ? 29.764 20.332 -20.051 1.00 47.69 380 PRO A C 1
ATOM 2909 O O . PRO A 1 380 ? 29.163 20.566 -21.094 1.00 47.69 380 PRO A O 1
ATOM 2912 N N . GLU A 1 381 ? 30.381 21.295 -19.359 1.00 48.84 381 GLU A N 1
ATOM 2913 C CA . GLU A 1 381 ? 30.370 22.715 -19.736 1.00 48.84 381 GLU A CA 1
ATOM 2914 C C . GLU A 1 381 ? 31.367 23.042 -20.864 1.00 48.84 381 GLU A C 1
ATOM 2916 O O . GLU A 1 381 ? 31.112 23.929 -21.671 1.00 48.84 381 GLU A O 1
ATOM 2921 N N . ARG A 1 382 ? 32.470 22.288 -20.988 1.00 48.12 382 ARG A N 1
ATOM 2922 C CA . ARG A 1 382 ? 33.479 22.475 -22.053 1.00 48.12 382 ARG A CA 1
ATOM 2923 C C . ARG A 1 382 ? 33.184 21.693 -23.327 1.00 48.12 382 ARG A C 1
ATOM 2925 O O . ARG A 1 382 ? 33.712 22.020 -24.386 1.00 48.12 382 ARG A O 1
ATOM 2932 N N . ALA A 1 383 ? 32.323 20.683 -23.245 1.00 48.19 383 ALA A N 1
ATOM 2933 C CA . ALA A 1 383 ? 31.902 19.910 -24.406 1.00 48.19 383 ALA A CA 1
ATOM 2934 C C . ALA A 1 383 ? 31.128 20.756 -25.436 1.00 48.19 383 ALA A C 1
ATOM 2936 O O . ALA A 1 383 ? 31.151 20.423 -26.616 1.00 48.19 383 ALA A O 1
ATOM 2937 N N . VAL A 1 384 ? 30.478 21.846 -25.008 1.00 48.34 384 VAL A N 1
ATOM 2938 C CA . VAL A 1 384 ? 29.724 22.751 -25.895 1.00 48.34 384 VAL A CA 1
ATOM 2939 C C . VAL A 1 384 ? 30.665 23.689 -26.662 1.00 48.34 384 VAL A C 1
ATOM 2941 O O . VAL A 1 384 ? 30.565 23.775 -27.880 1.00 48.34 384 VAL A O 1
ATOM 2944 N N . GLU A 1 385 ? 31.661 24.289 -26.000 1.00 49.59 385 GLU A N 1
ATOM 2945 C CA . GLU A 1 385 ? 32.637 25.183 -26.657 1.00 49.59 385 GLU A CA 1
ATOM 2946 C C . GLU A 1 385 ? 33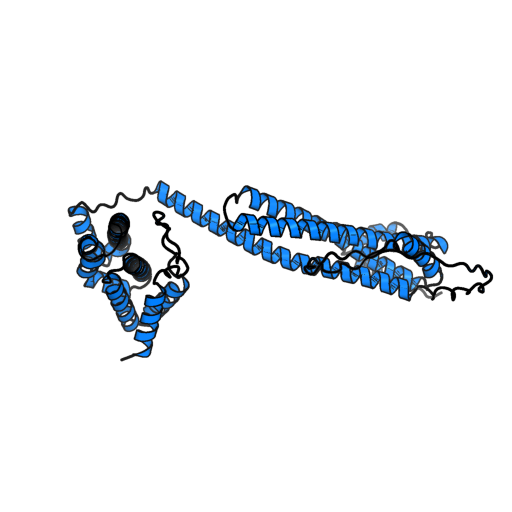.526 24.463 -27.684 1.00 49.59 385 GLU A C 1
ATOM 2948 O O . GLU A 1 385 ? 33.871 25.024 -28.721 1.00 49.59 385 GLU A O 1
ATOM 2953 N N . VAL A 1 386 ? 33.890 23.203 -27.425 1.00 52.38 386 VAL A N 1
ATOM 2954 C CA . VAL A 1 386 ? 34.707 22.405 -28.357 1.00 52.38 386 VAL A CA 1
ATOM 2955 C C . VAL A 1 386 ? 33.914 22.002 -29.605 1.00 52.38 386 VAL A C 1
ATOM 2957 O O . VAL A 1 386 ? 34.502 21.817 -30.667 1.00 52.38 386 VAL A O 1
ATOM 2960 N N . VAL A 1 387 ? 32.590 21.876 -29.494 1.00 51.16 387 VAL A N 1
ATOM 2961 C CA . VAL A 1 387 ? 31.712 21.564 -30.631 1.00 51.16 387 VAL A CA 1
ATOM 2962 C C . VAL A 1 387 ? 31.440 22.811 -31.476 1.00 51.16 387 VAL A C 1
ATOM 2964 O O . VAL A 1 387 ? 31.437 22.696 -32.698 1.00 51.16 387 VAL A O 1
ATOM 2967 N N . ASP A 1 388 ? 31.313 23.989 -30.860 1.00 45.03 388 ASP A N 1
ATOM 2968 C CA . ASP A 1 388 ? 31.118 25.257 -31.582 1.00 45.03 388 ASP A CA 1
ATOM 2969 C C . ASP A 1 388 ? 32.398 25.772 -32.272 1.00 45.03 388 ASP A C 1
ATOM 2971 O O . ASP A 1 388 ? 32.317 26.538 -33.227 1.00 45.03 388 ASP A O 1
ATOM 2975 N N . GLY A 1 389 ? 33.588 25.340 -31.834 1.00 43.12 389 GLY A N 1
ATOM 2976 C CA . GLY A 1 389 ? 34.872 25.715 -32.447 1.00 43.12 389 GLY A CA 1
ATOM 2977 C C . GLY A 1 389 ? 35.331 24.836 -33.620 1.00 43.12 389 GLY A C 1
ATOM 2978 O O . GLY A 1 389 ? 36.359 25.129 -34.229 1.00 43.12 389 GLY A O 1
ATOM 2979 N N . LEU A 1 390 ? 34.613 23.753 -33.935 1.00 42.78 390 LEU A N 1
ATOM 2980 C CA . LEU A 1 390 ? 34.902 22.881 -35.078 1.00 42.78 390 LEU A CA 1
ATOM 2981 C C . LEU A 1 390 ? 34.125 23.355 -36.313 1.00 42.78 390 LEU A C 1
ATOM 2983 O O . LEU A 1 390 ? 33.270 22.643 -36.842 1.00 42.78 390 LEU A O 1
ATOM 2987 N N . GLU A 1 391 ? 34.430 24.564 -36.785 1.00 37.19 391 GLU A N 1
ATOM 2988 C CA . GLU A 1 391 ? 34.098 24.947 -38.156 1.00 37.19 391 GLU A CA 1
ATOM 2989 C C . GLU A 1 391 ? 34.965 24.097 -39.096 1.00 37.19 391 GLU A C 1
ATOM 2991 O O . GLU A 1 391 ? 36.192 24.201 -39.125 1.00 37.19 391 GLU A O 1
ATOM 2996 N N . PHE A 1 392 ? 34.321 23.179 -39.815 1.00 41.69 392 PHE A N 1
ATOM 2997 C CA . PHE A 1 392 ? 34.943 22.440 -40.904 1.00 41.69 392 PHE A CA 1
ATOM 2998 C C . PHE A 1 392 ? 35.251 23.435 -42.030 1.00 41.69 392 PHE A C 1
ATOM 3000 O O . PHE A 1 392 ? 34.344 23.862 -42.740 1.00 41.69 392 PHE A O 1
ATOM 3007 N N . GLU A 1 393 ? 36.520 23.814 -42.190 1.00 35.94 393 GLU A N 1
ATOM 3008 C CA . GLU A 1 393 ? 36.986 24.395 -43.449 1.00 35.94 393 GLU A CA 1
ATOM 3009 C C . GLU A 1 393 ? 36.910 23.309 -44.534 1.00 35.94 393 GLU A C 1
ATOM 3011 O O . GLU A 1 393 ? 37.561 22.266 -44.437 1.00 35.94 393 GLU A O 1
ATOM 3016 N N . ASP A 1 394 ? 36.075 23.547 -45.547 1.00 39.25 394 ASP A N 1
ATOM 3017 C CA . ASP A 1 394 ? 35.962 22.718 -46.747 1.00 39.25 394 ASP A CA 1
ATOM 3018 C C . ASP A 1 394 ? 37.289 22.711 -47.534 1.00 39.25 394 ASP A C 1
ATOM 3020 O O . ASP A 1 394 ? 37.664 23.729 -48.126 1.00 39.25 394 ASP A O 1
ATOM 3024 N N . ALA A 1 395 ? 37.959 21.551 -47.584 1.00 39.19 395 ALA A N 1
ATOM 3025 C CA . ALA A 1 395 ? 38.831 21.100 -48.683 1.00 39.19 395 ALA A CA 1
ATOM 3026 C C . ALA A 1 395 ? 39.102 19.586 -48.616 1.00 39.19 395 ALA A C 1
ATOM 3028 O O . ALA A 1 395 ? 39.697 19.121 -47.614 1.00 39.19 395 ALA A O 1
#